Protein AF-A0A7V1W965-F1 (afdb_monomer_lite)

pLDDT: mean 78.6, std 27.66, range [21.97, 98.94]

Secondary structure (DSSP, 8-state):
-PPPPPPPP--------------------------PPP----------PPP-PPPP-------------------------PPPP-------S-SHHHHS--S------------PPPP----PPP----B-EEEEEEEEETTTTHHHHHHHHHHHHHHTT-EEEEEEE--SSSSSSEEEEEEEEESS---S--SSEEEEEESSHHHHHHHGGGEEEEEEEEEETTT--PPP-TT-EEEEE-HHHHHHHHHHHTGGGS-HHHHHHSPP-HHHHHHHHHHHHTT--SHHHHHHHHHHHGGG-HHHHHHHHHHHHHHHHHHHHHHTTS----B------S--EEEEHHHHHHHHHHHTT--EEEE---TTTHHHHHHHHHHGGGGT-EEEE-SSHHHHHHHHHHHHHTT--EEEEE-HHHHHHHHHHHHHHHHTT--EEEEEEE-B-STT-BTTS---TTHHHHHH-SSS----EEE--SSHHHHHHHHHHHHHHHHHHTSEEEEEEEHHHHH-EEEEPPP-GGG---PPPP---TTTTTS---TT---TTS-PPPPPTT-TT------SS-B-TTS-B------

Structure (mmCIF, N/CA/C/O backbone):
data_AF-A0A7V1W965-F1
#
_entry.id   AF-A0A7V1W965-F1
#
loop_
_atom_site.group_PDB
_atom_site.id
_atom_site.type_symbol
_atom_site.label_atom_id
_atom_site.label_alt_id
_atom_site.label_comp_id
_atom_site.label_asym_id
_atom_site.label_entity_id
_atom_site.label_seq_id
_atom_site.pdbx_PDB_ins_code
_atom_site.Cartn_x
_atom_site.Cartn_y
_atom_site.Cartn_z
_atom_site.occupancy
_atom_site.B_iso_or_equiv
_atom_site.auth_seq_id
_atom_site.auth_comp_id
_atom_site.auth_asym_id
_atom_site.auth_atom_id
_atom_site.pdbx_PDB_model_num
ATOM 1 N N . MET A 1 1 ? 13.520 -1.418 42.802 1.00 35.00 1 MET A N 1
ATOM 2 C CA . MET A 1 1 ? 14.990 -1.509 42.961 1.00 35.00 1 MET A CA 1
ATOM 3 C C . MET A 1 1 ? 15.610 -1.651 41.579 1.00 35.00 1 MET A C 1
ATOM 5 O O . MET A 1 1 ? 15.607 -2.743 41.030 1.00 35.00 1 MET A O 1
ATOM 9 N N . ALA A 1 2 ? 16.051 -0.542 40.987 1.00 25.56 2 ALA A N 1
ATOM 10 C CA . ALA A 1 2 ? 16.658 -0.506 39.657 1.00 25.56 2 ALA A CA 1
ATOM 11 C C . ALA A 1 2 ? 18.190 -0.469 39.790 1.00 25.56 2 ALA A C 1
ATOM 13 O O . ALA A 1 2 ? 18.716 0.293 40.601 1.00 25.56 2 ALA A O 1
ATOM 14 N N . ARG A 1 3 ? 18.900 -1.306 39.026 1.00 27.03 3 ARG A N 1
ATOM 15 C CA . ARG A 1 3 ? 20.367 -1.261 38.900 1.00 27.03 3 ARG A CA 1
ATOM 16 C C . ARG A 1 3 ? 20.750 -0.319 37.745 1.00 27.03 3 ARG A C 1
ATOM 18 O O . ARG A 1 3 ? 20.112 -0.414 36.700 1.00 27.03 3 ARG A O 1
ATOM 25 N N . PRO A 1 4 ? 21.779 0.537 37.880 1.00 32.19 4 PRO A N 1
ATOM 26 C CA . PRO A 1 4 ? 22.264 1.358 36.776 1.00 32.19 4 PRO A CA 1
ATOM 27 C C . PRO A 1 4 ? 23.245 0.585 35.881 1.00 32.19 4 PRO A C 1
ATOM 29 O O . PRO A 1 4 ? 24.032 -0.233 36.362 1.00 32.19 4 PRO A O 1
ATOM 32 N N . ALA A 1 5 ? 23.191 0.862 34.577 1.00 29.81 5 ALA A N 1
ATOM 33 C CA . ALA A 1 5 ? 24.101 0.333 33.565 1.00 29.81 5 ALA A CA 1
ATOM 34 C C . ALA A 1 5 ? 25.469 1.046 33.600 1.00 29.81 5 ALA A C 1
ATOM 36 O O . ALA A 1 5 ? 25.548 2.253 33.832 1.00 29.81 5 ALA A O 1
ATOM 37 N N . ALA A 1 6 ? 26.541 0.284 33.371 1.00 32.19 6 ALA A N 1
ATOM 38 C CA . ALA A 1 6 ? 27.929 0.747 33.334 1.00 32.19 6 ALA A CA 1
ATOM 39 C C . ALA A 1 6 ? 28.331 1.295 31.941 1.00 32.19 6 ALA A C 1
ATOM 41 O O . ALA A 1 6 ? 27.756 0.864 30.940 1.00 32.19 6 ALA A O 1
ATOM 42 N N . PRO A 1 7 ? 29.324 2.204 31.847 1.00 32.75 7 PRO A N 1
ATOM 43 C CA . PRO A 1 7 ? 29.757 2.800 30.581 1.00 32.75 7 PRO A CA 1
ATOM 44 C C . PRO A 1 7 ? 30.804 1.942 29.844 1.00 32.75 7 PRO A C 1
ATOM 46 O O . PRO A 1 7 ? 31.656 1.308 30.464 1.00 32.75 7 PRO A O 1
ATOM 49 N N . ILE A 1 8 ? 30.764 1.973 28.508 1.00 32.81 8 ILE A N 1
ATOM 50 C CA . ILE A 1 8 ? 31.740 1.336 27.603 1.00 32.81 8 ILE A CA 1
ATOM 51 C C . ILE A 1 8 ? 32.819 2.371 27.201 1.00 32.81 8 ILE A C 1
ATOM 53 O O . ILE A 1 8 ? 32.453 3.505 26.886 1.00 32.81 8 ILE A O 1
ATOM 57 N N . PRO A 1 9 ? 34.126 2.027 27.180 1.00 33.88 9 PRO A N 1
ATOM 58 C CA . PRO A 1 9 ? 35.202 2.961 26.840 1.00 33.88 9 PRO A CA 1
ATOM 59 C C . PRO A 1 9 ? 35.681 2.888 25.372 1.00 33.88 9 PRO A C 1
ATOM 61 O O . PRO A 1 9 ? 35.914 1.807 24.846 1.00 33.88 9 PRO A O 1
ATOM 64 N N . GLY A 1 10 ? 35.904 4.071 24.779 1.00 27.81 10 GLY A N 1
ATOM 65 C CA . GLY A 1 10 ? 37.094 4.483 24.005 1.00 27.81 10 GLY A CA 1
ATOM 66 C C . GLY A 1 10 ? 37.483 3.791 22.684 1.00 27.81 10 GLY A C 1
ATOM 67 O O . GLY A 1 10 ? 37.873 2.630 22.664 1.00 27.81 10 GLY A O 1
ATOM 68 N N . CYS A 1 11 ? 37.585 4.584 21.609 1.00 24.33 11 CYS A N 1
ATOM 69 C CA . CYS A 1 11 ? 38.514 4.352 20.491 1.00 24.33 11 CYS A CA 1
ATOM 70 C C . CYS A 1 11 ? 39.169 5.697 20.068 1.00 24.33 11 CYS A C 1
ATOM 72 O O . CYS A 1 11 ? 38.542 6.735 20.284 1.00 24.33 11 CYS A O 1
ATOM 74 N N . PRO A 1 12 ? 40.419 5.704 19.552 1.00 35.38 12 PRO A N 1
ATOM 75 C CA . PRO A 1 12 ? 41.358 6.831 19.651 1.00 35.38 12 PRO A CA 1
ATOM 76 C C . PRO A 1 12 ? 41.393 7.800 18.449 1.00 35.38 12 PRO A C 1
ATOM 78 O O . PRO A 1 12 ? 40.948 7.479 17.349 1.00 35.38 12 PRO A O 1
ATOM 81 N N . ASP A 1 13 ? 41.991 8.972 18.707 1.00 28.14 13 ASP A N 1
ATOM 82 C CA . ASP A 1 13 ? 42.355 10.089 17.808 1.00 28.14 13 ASP A CA 1
ATOM 83 C C . ASP A 1 13 ? 43.181 9.642 16.572 1.00 28.14 13 ASP A C 1
ATOM 85 O O . ASP A 1 13 ? 43.975 8.710 16.672 1.00 28.14 13 ASP A O 1
ATOM 89 N N . SER A 1 14 ? 43.127 10.225 15.362 1.00 27.55 14 SER A N 1
ATOM 90 C CA . SER A 1 14 ? 43.353 11.619 14.888 1.00 27.55 14 SER A CA 1
ATOM 91 C C . SER A 1 14 ? 43.437 11.592 13.321 1.00 27.55 14 SER A C 1
ATOM 93 O O . SER A 1 14 ? 43.342 10.488 12.781 1.00 27.55 14 SER A O 1
ATOM 95 N N . PRO A 1 15 ? 43.716 12.674 12.536 1.00 38.25 15 PRO A N 1
ATOM 96 C CA . PRO A 1 15 ? 43.758 14.116 12.804 1.00 38.25 15 PRO A CA 1
ATOM 97 C C . PRO A 1 15 ? 42.923 14.989 11.821 1.00 38.25 15 PRO A C 1
ATOM 99 O O . PRO A 1 15 ? 42.355 14.554 10.823 1.00 38.25 15 PRO A O 1
ATOM 102 N N . SER A 1 16 ? 42.892 16.274 12.163 1.00 26.61 16 SER A N 1
ATOM 103 C CA . SER A 1 16 ? 42.185 17.434 11.613 1.00 26.61 16 SER A CA 1
ATOM 104 C C . SER A 1 16 ? 42.819 18.081 10.371 1.00 26.61 16 SER A C 1
ATOM 106 O O . SER A 1 16 ? 44.037 18.061 10.261 1.00 26.61 16 SER A O 1
ATOM 108 N N . VAL A 1 17 ? 42.020 18.808 9.558 1.00 25.75 17 VAL A N 1
ATOM 109 C CA . VAL A 1 17 ? 42.404 20.099 8.923 1.00 25.75 17 VAL A CA 1
ATOM 110 C C . VAL A 1 17 ? 41.178 21.021 8.685 1.00 25.75 17 VAL A C 1
ATOM 112 O O . VAL A 1 17 ? 40.309 20.742 7.872 1.00 25.75 17 VAL A O 1
ATOM 115 N N . HIS A 1 18 ? 41.189 22.142 9.419 1.00 25.22 18 HIS A N 1
ATOM 116 C CA . HIS A 1 18 ? 40.717 23.524 9.173 1.00 25.22 18 HIS A CA 1
ATOM 117 C C . HIS A 1 18 ? 39.390 23.895 8.468 1.00 25.22 18 HIS A C 1
ATOM 119 O O . HIS A 1 18 ? 39.280 23.845 7.251 1.00 25.22 18 HIS A O 1
ATOM 125 N N . ALA A 1 19 ? 38.558 24.652 9.204 1.00 25.44 19 ALA A N 1
ATOM 126 C CA . ALA A 1 19 ? 38.120 25.989 8.774 1.00 25.44 19 ALA A CA 1
ATOM 127 C C . ALA A 1 19 ? 37.922 26.923 9.988 1.00 25.44 19 ALA A C 1
ATOM 129 O O . ALA A 1 19 ? 37.509 26.503 11.065 1.00 25.44 19 ALA A O 1
ATOM 130 N N . ARG A 1 20 ? 38.332 28.183 9.819 1.00 24.42 20 ARG A N 1
ATOM 131 C CA . ARG A 1 20 ? 38.600 29.190 10.857 1.00 24.42 20 ARG A CA 1
ATOM 132 C C . ARG A 1 20 ? 37.338 29.787 11.486 1.00 24.42 20 ARG A C 1
ATOM 134 O O . ARG A 1 20 ? 36.406 30.158 10.785 1.00 24.42 20 ARG A O 1
ATOM 141 N N . ALA A 1 21 ? 37.421 30.027 12.793 1.00 28.12 21 ALA A N 1
ATOM 142 C CA . ALA A 1 21 ? 36.626 31.007 13.524 1.00 28.12 21 ALA A CA 1
ATOM 143 C C . ALA A 1 21 ? 37.407 32.323 13.697 1.00 28.12 21 ALA A C 1
ATOM 145 O O . ALA A 1 21 ? 38.625 32.308 13.873 1.00 28.12 21 ALA A O 1
ATOM 146 N N . ALA A 1 22 ? 36.688 33.442 13.752 1.00 26.50 22 ALA A N 1
ATOM 147 C CA . ALA A 1 22 ? 37.061 34.662 14.470 1.00 26.50 22 ALA A CA 1
ATOM 148 C C . ALA A 1 22 ? 35.761 35.447 14.737 1.00 26.50 22 ALA A C 1
ATOM 150 O O . ALA A 1 22 ? 34.984 35.636 13.814 1.00 26.50 22 ALA A O 1
ATOM 151 N N . GLY A 1 23 ? 35.414 35.914 15.935 1.00 25.80 23 GLY A N 1
ATOM 152 C CA . GLY A 1 23 ? 36.048 35.819 17.241 1.00 25.80 23 GLY A CA 1
ATOM 153 C C . GLY A 1 23 ? 35.389 36.808 18.219 1.00 25.80 23 GLY A C 1
ATOM 154 O O . GLY A 1 23 ? 35.191 37.957 17.855 1.00 25.80 23 GLY A O 1
ATOM 155 N N . ARG A 1 24 ? 35.128 36.319 19.447 1.00 27.89 24 ARG A N 1
ATOM 156 C CA . ARG A 1 24 ? 35.308 36.959 20.783 1.00 27.89 24 ARG A CA 1
ATOM 157 C C . ARG A 1 24 ? 34.489 38.239 21.107 1.00 27.89 24 ARG A C 1
ATOM 159 O O . ARG A 1 24 ? 34.690 39.251 20.461 1.00 27.89 24 ARG A O 1
ATOM 166 N N . SER A 1 25 ? 33.484 38.230 22.008 1.00 27.05 25 SER A N 1
ATOM 167 C CA . SER A 1 25 ? 33.473 38.109 23.505 1.00 27.05 25 SER A CA 1
ATOM 168 C C . SER A 1 25 ? 33.773 39.442 24.251 1.00 27.05 25 SER A C 1
ATOM 170 O O . SER A 1 25 ? 34.294 40.343 23.602 1.00 27.05 25 SER A O 1
ATOM 172 N N . PRO A 1 26 ? 33.616 39.598 25.598 1.00 50.81 26 PRO A N 1
ATOM 173 C CA . PRO A 1 26 ? 32.691 39.009 26.607 1.00 50.81 26 PRO A CA 1
ATOM 174 C C . PRO A 1 26 ? 32.153 40.025 27.684 1.00 50.81 26 PRO A C 1
ATOM 176 O O . PRO A 1 26 ? 32.505 41.197 27.638 1.00 50.81 26 PRO A O 1
ATOM 179 N N . TRP A 1 27 ? 31.441 39.503 28.716 1.00 24.50 27 TRP A N 1
ATOM 180 C CA . TRP A 1 27 ? 31.142 40.004 30.104 1.00 24.50 27 TRP A CA 1
ATOM 181 C C . TRP A 1 27 ? 29.675 40.398 30.374 1.00 24.50 27 TRP A C 1
ATOM 183 O O . TRP A 1 27 ? 29.045 40.969 29.503 1.00 24.50 27 TRP A O 1
ATOM 193 N N . ARG A 1 28 ? 29.050 40.237 31.556 1.00 28.09 28 ARG A N 1
ATOM 194 C CA . ARG A 1 28 ? 29.139 39.385 32.773 1.00 28.09 28 ARG A CA 1
ATOM 195 C C . ARG A 1 28 ? 27.723 39.433 33.420 1.00 28.09 28 ARG A C 1
ATOM 197 O O . ARG A 1 28 ? 27.034 40.427 33.234 1.00 28.09 28 ARG A O 1
ATOM 204 N N . GLY A 1 29 ? 27.283 38.398 34.153 1.00 25.59 29 GLY A N 1
ATOM 205 C CA . GLY A 1 29 ? 26.011 38.396 34.932 1.00 25.59 29 GLY A CA 1
ATOM 206 C C . GLY A 1 29 ? 26.066 39.244 36.226 1.00 25.59 29 GLY A C 1
ATOM 207 O O . GLY A 1 29 ? 27.061 39.956 36.381 1.00 25.59 29 GLY A O 1
ATOM 208 N N . PRO A 1 30 ? 25.128 39.136 37.209 1.00 43.03 30 PRO A N 1
ATOM 209 C CA . PRO A 1 30 ? 23.919 38.288 37.301 1.00 43.03 30 PRO A CA 1
ATOM 210 C C . PRO A 1 30 ? 22.623 39.004 37.813 1.00 43.03 30 PRO A C 1
ATOM 212 O O . PRO A 1 30 ? 22.679 40.108 38.343 1.00 43.03 30 PRO A O 1
ATOM 215 N N . GLY A 1 31 ? 21.475 38.304 37.778 1.00 26.00 31 GLY A N 1
ATOM 216 C CA . GLY A 1 31 ? 20.388 38.446 38.773 1.00 26.00 31 GLY A CA 1
ATOM 217 C C . GLY A 1 31 ? 19.067 39.108 38.336 1.00 26.00 31 GLY A C 1
ATOM 218 O O . GLY A 1 31 ? 19.060 40.234 37.856 1.00 26.00 31 GLY A O 1
ATOM 219 N N . GLY A 1 32 ? 17.942 38.429 38.622 1.00 25.16 32 GLY A N 1
ATOM 220 C CA . GLY A 1 32 ? 16.625 39.056 38.837 1.00 25.16 32 GLY A CA 1
ATOM 221 C C . GLY A 1 32 ? 15.492 38.655 37.879 1.00 25.16 32 GLY A C 1
ATOM 222 O O . GLY A 1 32 ? 15.351 39.227 36.807 1.00 25.16 32 GLY A O 1
ATOM 223 N N . HIS A 1 33 ? 14.618 37.739 38.313 1.00 29.19 33 HIS A N 1
ATOM 224 C CA . HIS A 1 33 ? 13.193 37.716 37.917 1.00 29.19 33 HIS A CA 1
ATOM 225 C C . HIS A 1 33 ? 12.494 38.993 38.453 1.00 29.19 33 HIS A C 1
ATOM 227 O O . HIS A 1 33 ? 12.976 39.499 39.470 1.00 29.19 33 HIS A O 1
ATOM 233 N N . PRO A 1 34 ? 11.371 39.509 37.881 1.00 38.88 34 PRO A N 1
ATOM 234 C CA . PRO A 1 34 ? 10.158 38.722 37.589 1.00 38.88 34 PRO A CA 1
ATOM 235 C C . PRO A 1 34 ? 9.279 39.172 36.385 1.00 38.88 34 PRO A C 1
ATOM 237 O O . PRO A 1 34 ? 9.538 40.162 35.712 1.00 38.88 34 PRO A O 1
ATOM 240 N N . ALA A 1 35 ? 8.168 38.437 36.220 1.00 27.33 35 ALA A N 1
ATOM 241 C CA . ALA A 1 35 ? 6.875 38.835 35.638 1.00 27.33 35 ALA A CA 1
ATOM 242 C C . ALA A 1 35 ? 6.683 38.796 34.104 1.00 27.33 35 ALA A C 1
ATOM 244 O O . ALA A 1 35 ? 6.806 39.793 33.396 1.00 27.33 35 ALA A O 1
ATOM 245 N N . CYS A 1 36 ? 6.199 37.643 33.623 1.00 24.50 36 CYS A N 1
ATOM 246 C CA . CYS A 1 36 ? 5.392 37.544 32.405 1.00 24.50 36 CYS A CA 1
ATOM 247 C C . CYS A 1 36 ? 3.980 38.094 32.673 1.00 24.50 36 CYS A C 1
ATOM 249 O O . CYS A 1 36 ? 3.281 37.608 33.561 1.00 24.50 36 CYS A O 1
ATOM 251 N N . ARG A 1 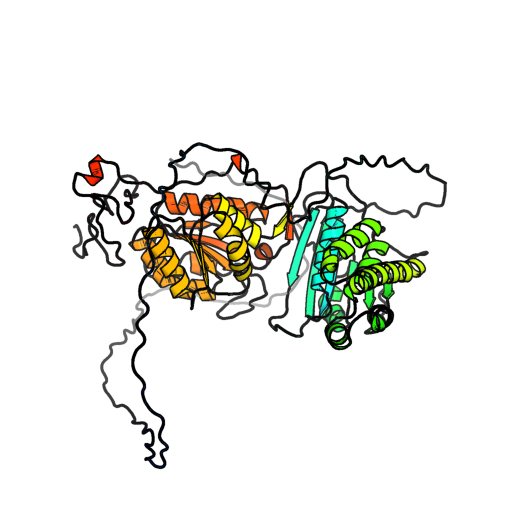37 ? 3.549 39.092 31.892 1.00 25.45 37 ARG A N 1
ATOM 252 C CA . ARG A 1 37 ? 2.143 39.505 31.795 1.00 25.45 37 ARG A CA 1
ATOM 253 C C . ARG A 1 37 ? 1.447 38.669 30.725 1.00 25.45 37 ARG A C 1
ATOM 255 O O . ARG A 1 37 ? 1.837 38.705 29.563 1.00 25.45 37 ARG A O 1
ATOM 262 N N . ALA A 1 38 ? 0.407 37.957 31.143 1.00 25.84 38 ALA A N 1
ATOM 263 C CA . ALA A 1 38 ? -0.576 37.327 30.278 1.00 25.84 38 ALA A CA 1
ATOM 264 C C . ALA A 1 38 ? -1.441 38.394 29.581 1.00 25.84 38 ALA A C 1
ATOM 266 O O . ALA A 1 38 ? -1.868 39.362 30.213 1.00 25.84 38 ALA A O 1
ATOM 267 N N . LEU A 1 39 ? -1.721 38.199 28.293 1.00 24.08 39 LEU A N 1
ATOM 268 C CA . LEU A 1 39 ? -2.750 38.924 27.548 1.00 24.08 39 LEU A CA 1
ATOM 269 C C . LEU A 1 39 ? -3.909 37.957 27.310 1.00 24.08 39 LEU A C 1
ATOM 271 O O . LEU A 1 39 ? -3.859 37.105 26.430 1.00 24.08 39 LEU A O 1
ATOM 275 N N . CYS A 1 40 ? -4.926 38.086 28.157 1.00 22.56 40 CYS A N 1
ATOM 276 C CA . CYS A 1 40 ? -6.224 37.451 28.004 1.00 22.56 40 CYS A CA 1
ATOM 277 C C . CYS A 1 40 ? -7.087 38.359 27.114 1.00 22.56 40 CYS A C 1
ATOM 279 O O . CYS A 1 40 ? -7.229 39.548 27.404 1.00 22.56 40 CYS A O 1
ATOM 281 N N . TRP A 1 41 ? -7.626 37.818 26.024 1.00 22.41 41 TRP A N 1
ATOM 282 C CA . TRP A 1 41 ? -8.633 38.480 25.195 1.00 22.41 41 TRP A CA 1
ATOM 283 C C . TRP A 1 41 ? -10.011 38.241 25.816 1.00 22.41 41 TRP A C 1
ATOM 285 O O . TRP A 1 41 ? -10.476 37.105 25.871 1.00 22.41 41 TRP A O 1
ATOM 295 N N . THR A 1 42 ? -10.675 39.304 26.267 1.00 23.97 42 THR A N 1
ATOM 296 C CA . THR A 1 42 ? -12.107 39.287 26.583 1.00 23.97 42 THR A CA 1
ATOM 297 C C . THR A 1 42 ? -12.891 39.923 25.440 1.00 23.97 42 THR A C 1
ATOM 299 O O . THR A 1 42 ? -12.589 41.016 24.964 1.00 23.97 42 THR A O 1
ATOM 302 N N . SER A 1 43 ? -13.909 39.202 24.980 1.00 24.11 43 SER A N 1
ATOM 303 C CA . SER A 1 43 ? -14.844 39.607 23.939 1.00 24.11 43 SER A CA 1
ATOM 304 C C . SER A 1 43 ? -15.961 40.484 24.510 1.00 24.11 43 SER A C 1
ATOM 306 O O . SER A 1 43 ? -16.786 40.011 25.290 1.00 24.11 43 SER A O 1
ATOM 308 N N . SER A 1 44 ? -16.052 41.731 24.057 1.00 26.12 44 SER A N 1
ATOM 309 C CA . SER A 1 44 ? -17.297 42.506 24.075 1.00 26.12 44 SER A CA 1
ATOM 310 C C . SER A 1 44 ? -17.224 43.588 23.001 1.00 26.12 44 SER A C 1
ATOM 312 O O . SER A 1 44 ? -16.390 44.487 23.091 1.00 26.12 44 SER A O 1
ATOM 314 N N . GLY A 1 45 ? -18.076 43.505 21.979 1.00 25.06 45 GLY A N 1
ATOM 315 C CA . GLY A 1 45 ? -18.114 44.510 20.918 1.00 25.06 45 GLY A CA 1
ATOM 316 C C . GLY A 1 45 ? -18.978 44.110 19.729 1.00 25.06 45 GLY A C 1
ATOM 317 O O . GLY A 1 45 ? -18.471 43.700 18.693 1.00 25.06 45 GLY A O 1
ATOM 318 N N . THR A 1 46 ? -20.292 44.241 19.885 1.00 28.14 46 THR A N 1
ATOM 319 C CA . THR A 1 46 ? -21.277 44.357 18.798 1.00 28.14 46 THR A CA 1
ATOM 320 C C . THR A 1 46 ? -20.928 45.505 17.851 1.00 28.14 46 THR A C 1
ATOM 322 O O . THR A 1 46 ? -20.715 46.597 18.362 1.00 28.14 46 THR A O 1
ATOM 325 N N . LEU A 1 47 ? -20.961 45.294 16.526 1.00 26.62 47 LEU A N 1
ATOM 326 C CA . LEU A 1 47 ? -21.200 46.282 15.444 1.00 26.62 47 LEU A CA 1
ATOM 327 C C . LEU A 1 47 ? -21.441 45.514 14.100 1.00 26.62 47 LEU A C 1
ATOM 329 O O . LEU A 1 47 ? -21.212 44.307 14.057 1.00 26.62 47 LEU A O 1
ATOM 333 N N . PRO A 1 48 ? -22.009 46.134 13.040 1.00 31.62 48 PRO A N 1
ATOM 334 C CA . PRO A 1 48 ? -23.166 45.600 12.316 1.00 31.62 48 PRO A CA 1
ATOM 335 C C . PRO A 1 48 ? -22.855 44.960 10.950 1.00 31.62 48 PRO A C 1
ATOM 337 O O . PRO A 1 48 ? -21.851 45.251 10.304 1.00 31.62 48 PRO A O 1
ATOM 340 N N . ALA A 1 49 ? -23.791 44.126 10.488 1.00 28.42 49 ALA A N 1
ATOM 341 C CA . ALA A 1 49 ? -23.761 43.440 9.198 1.00 28.42 49 ALA A CA 1
ATOM 342 C C . ALA A 1 49 ? -23.975 44.390 7.996 1.00 28.42 49 ALA A C 1
ATOM 344 O O . ALA A 1 49 ? -24.901 45.207 8.028 1.00 28.42 49 ALA A O 1
ATOM 345 N N . PRO A 1 50 ? -23.217 44.241 6.892 1.00 30.12 50 PRO A N 1
ATOM 346 C CA . PRO A 1 50 ? -23.559 44.848 5.614 1.00 30.12 50 PRO A CA 1
ATOM 347 C C . PRO A 1 50 ? -24.450 43.909 4.787 1.00 30.12 50 PRO A C 1
ATOM 349 O O . PRO A 1 50 ? -24.115 42.757 4.517 1.00 30.12 50 PRO A O 1
ATOM 352 N N . GLY A 1 51 ? -25.612 44.424 4.384 1.00 26.48 51 GLY A N 1
ATOM 353 C CA . GLY A 1 51 ? -26.569 43.728 3.533 1.00 26.48 51 GLY A CA 1
ATOM 354 C C . GLY A 1 51 ? -26.094 43.604 2.086 1.00 26.48 51 GLY A C 1
ATOM 355 O O . GLY A 1 51 ? -25.688 44.584 1.465 1.00 26.48 51 GLY A O 1
ATOM 356 N N . ILE A 1 52 ? -26.237 42.403 1.526 1.00 26.08 52 ILE A N 1
ATOM 357 C CA . ILE A 1 52 ? -26.118 42.144 0.091 1.00 26.08 52 ILE A CA 1
ATOM 358 C C . ILE A 1 52 ? -27.480 41.650 -0.409 1.00 26.08 52 ILE A C 1
ATOM 360 O O . ILE A 1 52 ? -28.012 40.640 0.045 1.00 26.08 52 ILE A O 1
ATOM 364 N N . ARG A 1 53 ? -28.066 42.430 -1.325 1.00 24.17 53 ARG A N 1
ATOM 365 C CA . ARG A 1 53 ? -29.332 42.163 -2.017 1.00 24.17 53 ARG A CA 1
ATOM 366 C C . ARG A 1 53 ? -29.097 41.211 -3.192 1.00 24.17 53 ARG A C 1
ATOM 368 O O . ARG A 1 53 ? -28.241 41.486 -4.026 1.00 24.17 53 ARG A O 1
ATOM 375 N N . PHE A 1 54 ? -29.937 40.188 -3.331 1.00 26.05 54 PHE A N 1
ATOM 376 C CA . PHE A 1 54 ? -30.105 39.451 -4.588 1.00 26.05 54 PHE A CA 1
ATOM 377 C C . PHE A 1 54 ? -31.289 40.032 -5.382 1.00 26.05 54 PHE A C 1
ATOM 379 O O . PHE A 1 54 ? -32.328 40.323 -4.782 1.00 26.05 54 PHE A O 1
ATOM 386 N N . PRO A 1 55 ? -31.182 40.224 -6.710 1.00 29.20 55 PRO A N 1
ATOM 387 C CA . PRO A 1 55 ? -32.288 40.741 -7.500 1.00 29.20 55 PRO A CA 1
ATOM 388 C C . PRO A 1 55 ? -33.297 39.637 -7.839 1.00 29.20 55 PRO A C 1
ATOM 390 O O . PRO A 1 55 ? -32.961 38.614 -8.433 1.00 29.20 55 PRO A O 1
ATOM 393 N N . ALA A 1 56 ? -34.562 39.901 -7.521 1.00 25.09 56 ALA A N 1
ATOM 394 C CA . ALA A 1 56 ? -35.706 39.206 -8.089 1.00 25.09 56 ALA A CA 1
ATOM 395 C C . ALA A 1 56 ? -35.925 39.666 -9.542 1.00 25.09 56 ALA A C 1
ATOM 397 O O . ALA A 1 56 ? -35.952 40.867 -9.820 1.00 25.09 56 ALA A O 1
ATOM 398 N N . ARG A 1 57 ? -36.145 38.724 -10.467 1.00 26.88 57 ARG A N 1
ATOM 399 C CA . ARG A 1 57 ? -36.798 38.999 -11.755 1.00 26.88 57 ARG A CA 1
ATOM 400 C C . ARG A 1 57 ? -38.085 38.196 -11.877 1.00 26.88 57 ARG A C 1
ATOM 402 O O . ARG A 1 57 ? -38.165 37.037 -11.484 1.00 26.88 57 ARG A O 1
ATOM 409 N N . ALA A 1 58 ? -39.083 38.903 -12.389 1.00 27.36 58 ALA A N 1
ATOM 410 C CA . ALA A 1 58 ? -40.468 38.513 -12.531 1.00 27.36 58 ALA A CA 1
ATOM 411 C C . ALA A 1 58 ? -40.728 37.585 -13.732 1.00 27.36 58 ALA A C 1
ATOM 413 O O . ALA A 1 58 ? -39.913 37.442 -14.640 1.00 27.36 58 ALA A O 1
ATOM 414 N N . ARG A 1 59 ? -41.921 36.987 -13.665 1.00 27.16 59 ARG A N 1
ATOM 415 C CA . ARG A 1 59 ? -42.627 36.110 -14.609 1.00 27.16 59 ARG A CA 1
ATOM 416 C C . ARG A 1 59 ? -42.690 36.648 -16.046 1.00 27.16 59 ARG A C 1
ATOM 418 O O . ARG A 1 59 ? -42.903 37.838 -16.215 1.00 27.16 59 ARG A O 1
ATOM 425 N N . GLU A 1 60 ? -42.704 35.736 -17.026 1.00 27.86 60 GLU A N 1
ATOM 426 C CA . GLU A 1 60 ? -43.824 35.523 -17.972 1.00 27.86 60 GLU A CA 1
ATOM 427 C C . GLU A 1 60 ? -43.573 34.340 -18.936 1.00 27.86 60 GLU A C 1
ATOM 429 O O . GLU A 1 60 ? -42.435 34.056 -19.290 1.00 27.86 60 GLU A O 1
ATOM 434 N N . GLY A 1 61 ? -44.655 33.674 -19.378 1.00 25.53 61 GLY A N 1
ATOM 435 C CA . GLY A 1 61 ? -44.673 32.816 -20.579 1.00 25.53 61 GLY A CA 1
ATOM 436 C C . GLY A 1 61 ? -44.800 31.299 -20.360 1.00 25.53 61 GLY A C 1
ATOM 437 O O . GLY A 1 61 ? -43.807 30.584 -20.400 1.00 25.53 61 GLY A O 1
ATOM 438 N N . GLY A 1 62 ? -46.018 30.778 -20.162 1.00 24.91 62 GLY A N 1
ATOM 439 C CA . GLY A 1 62 ? -46.264 29.348 -19.931 1.00 24.91 62 GLY A CA 1
ATOM 440 C C . GLY A 1 62 ? -46.357 28.463 -21.178 1.00 24.91 62 GLY A C 1
ATOM 441 O O . GLY A 1 62 ? -46.476 28.948 -22.298 1.00 24.91 62 GLY A O 1
ATOM 442 N N . ARG A 1 63 ? -46.429 27.142 -20.955 1.00 26.53 63 ARG A N 1
ATOM 443 C CA . ARG A 1 63 ? -47.257 26.208 -21.739 1.00 26.53 63 ARG A CA 1
ATOM 444 C C . ARG A 1 63 ? -47.463 24.877 -20.999 1.00 26.53 63 ARG A C 1
ATOM 446 O O . ARG A 1 63 ? -46.565 24.329 -20.378 1.00 26.53 63 ARG A O 1
ATOM 453 N N . LYS A 1 64 ? -48.720 24.444 -21.076 1.00 27.09 64 LYS A N 1
ATOM 454 C CA . LYS A 1 64 ? -49.426 23.293 -20.492 1.00 27.09 64 LYS A CA 1
ATOM 455 C C . LYS A 1 64 ? -48.716 21.934 -20.649 1.00 27.09 64 LYS A C 1
ATOM 457 O O . LYS A 1 64 ? -48.224 21.628 -21.727 1.00 27.09 64 LYS A O 1
ATOM 462 N N . GLY A 1 65 ? -48.845 21.071 -19.638 1.00 27.03 65 GLY A N 1
ATOM 463 C CA . GLY A 1 65 ? -48.595 19.626 -19.730 1.00 27.03 65 GLY A CA 1
ATOM 464 C C . GLY A 1 65 ? -49.108 18.900 -18.483 1.00 27.03 65 GLY A C 1
ATOM 465 O O . GLY A 1 65 ? -48.730 19.246 -17.375 1.00 27.03 65 GLY A O 1
ATOM 466 N N . ALA A 1 66 ? -50.044 17.972 -18.664 1.00 27.92 66 ALA A N 1
ATOM 467 C CA . ALA A 1 66 ? -50.950 17.446 -17.648 1.00 27.92 66 ALA A CA 1
ATOM 468 C C . ALA A 1 66 ? -50.317 16.509 -16.599 1.00 27.92 66 ALA A C 1
ATOM 470 O O . ALA A 1 66 ? -49.496 15.652 -16.913 1.00 27.92 66 ALA A O 1
ATOM 471 N N . ILE A 1 67 ? -50.826 16.613 -15.369 1.00 24.81 67 ILE A N 1
ATOM 472 C CA . ILE A 1 67 ? -50.689 15.628 -14.291 1.00 24.81 67 ILE A CA 1
ATOM 473 C C . ILE A 1 67 ? -51.554 14.407 -14.639 1.00 24.81 67 ILE A C 1
ATOM 475 O O . ILE A 1 67 ? -52.750 14.549 -14.900 1.00 24.81 67 ILE A O 1
ATOM 479 N N . ARG A 1 68 ? -50.976 13.201 -14.594 1.00 25.67 68 ARG A N 1
ATOM 480 C CA . ARG A 1 68 ? -51.726 11.938 -14.531 1.00 25.67 68 ARG A CA 1
ATOM 481 C C . ARG A 1 68 ? -51.287 11.133 -13.312 1.00 25.67 68 ARG A C 1
ATOM 483 O O . ARG A 1 68 ? -50.109 10.855 -13.122 1.00 25.67 68 ARG A O 1
ATOM 490 N N . GLN A 1 69 ? -52.283 10.806 -12.499 1.00 26.98 69 GLN A N 1
ATOM 491 C CA . GLN A 1 69 ? -52.214 10.005 -11.286 1.00 26.98 69 GLN A CA 1
ATOM 492 C C . GLN A 1 69 ? -51.822 8.546 -11.565 1.00 26.98 69 GLN A C 1
ATOM 494 O O . GLN A 1 69 ? -52.229 7.969 -12.570 1.00 26.98 69 GLN A O 1
ATOM 499 N N . GLY A 1 70 ? -51.108 7.964 -10.597 1.00 24.52 70 GLY A N 1
ATOM 500 C CA . GLY A 1 70 ? -51.387 6.649 -10.015 1.00 24.52 70 GLY A CA 1
ATOM 501 C C . GLY A 1 70 ? -51.364 5.422 -10.928 1.00 24.52 70 GLY A C 1
ATOM 502 O O . GLY A 1 70 ? -52.345 5.108 -11.596 1.00 24.52 70 GLY A O 1
ATOM 503 N N . ARG A 1 71 ? -50.315 4.605 -10.787 1.00 25.73 71 ARG A N 1
ATOM 504 C CA . ARG A 1 71 ? -50.455 3.148 -10.892 1.00 25.73 71 ARG A CA 1
ATOM 505 C C . ARG A 1 71 ? -49.860 2.471 -9.665 1.00 25.73 71 ARG A C 1
ATOM 507 O O . ARG A 1 71 ? -48.658 2.512 -9.431 1.00 25.73 71 ARG A O 1
ATOM 514 N N . GLN A 1 72 ? -50.767 1.867 -8.905 1.00 24.59 72 GLN A N 1
ATOM 515 C CA . GLN A 1 72 ? -50.517 0.829 -7.919 1.00 24.59 72 GLN A CA 1
ATOM 516 C C . GLN A 1 72 ? -49.787 -0.346 -8.583 1.00 24.59 72 GLN A C 1
ATOM 518 O O . GLN A 1 72 ? -50.182 -0.791 -9.662 1.00 24.59 72 GLN A O 1
ATOM 523 N N . LEU A 1 73 ? -48.762 -0.871 -7.916 1.00 26.05 73 LEU A N 1
ATOM 524 C CA . LEU A 1 73 ? -48.223 -2.200 -8.188 1.00 26.05 73 LEU A CA 1
ATOM 525 C C . LEU A 1 73 ? -48.654 -3.119 -7.042 1.00 26.05 73 LEU A C 1
ATOM 527 O O . LEU A 1 73 ? -48.337 -2.877 -5.879 1.00 26.05 73 LEU A O 1
ATOM 531 N N . HIS A 1 74 ? -49.439 -4.136 -7.391 1.00 27.02 74 HIS A N 1
ATOM 532 C CA . HIS A 1 74 ? -49.855 -5.215 -6.501 1.00 27.02 74 HIS A CA 1
ATOM 533 C C . HIS A 1 74 ? -48.680 -6.155 -6.165 1.00 27.02 74 HIS A C 1
ATOM 535 O O . HIS A 1 74 ? -47.775 -6.317 -6.986 1.00 27.02 74 HIS A O 1
ATOM 541 N N . PRO A 1 75 ? -48.705 -6.819 -4.992 1.00 27.47 75 PRO A N 1
ATOM 542 C CA . PRO A 1 75 ? -47.671 -7.753 -4.565 1.00 27.47 75 PRO A CA 1
ATOM 543 C C . PRO A 1 75 ? -47.927 -9.163 -5.120 1.00 27.47 75 PRO A C 1
ATOM 545 O O . PRO A 1 75 ? -49.066 -9.627 -5.159 1.00 27.47 75 PRO A O 1
ATOM 548 N N . HIS A 1 76 ? -46.864 -9.884 -5.476 1.00 25.77 76 HIS A N 1
ATOM 549 C CA . HIS A 1 76 ? -46.911 -11.321 -5.776 1.00 25.77 76 HIS A CA 1
ATOM 550 C C . HIS A 1 76 ? -45.851 -12.082 -4.951 1.00 25.77 76 HIS A C 1
ATOM 552 O O . HIS A 1 76 ? -44.971 -11.458 -4.361 1.00 25.77 76 HIS A O 1
ATOM 558 N N . PRO A 1 77 ? -46.015 -13.399 -4.739 1.00 27.27 77 PRO A N 1
ATOM 559 C CA . PRO A 1 77 ? -46.284 -13.953 -3.422 1.00 27.27 77 PRO A CA 1
ATOM 560 C C . PRO A 1 77 ? -45.074 -14.645 -2.782 1.00 27.27 77 PRO A C 1
ATOM 562 O O . PRO A 1 77 ? -44.178 -15.157 -3.446 1.00 27.27 77 PRO A O 1
ATOM 565 N N . ARG A 1 78 ? -45.114 -14.717 -1.447 1.00 25.91 78 ARG A N 1
ATOM 566 C CA . ARG A 1 78 ? -44.197 -15.487 -0.600 1.00 25.91 78 ARG A CA 1
ATOM 567 C C . ARG A 1 78 ? -44.236 -16.976 -0.959 1.00 25.91 78 ARG A C 1
ATOM 569 O O . ARG A 1 78 ? -45.225 -17.647 -0.672 1.00 25.91 78 ARG A O 1
ATOM 576 N N . THR A 1 79 ? -43.124 -17.519 -1.438 1.00 26.05 79 THR A N 1
ATOM 577 C CA . THR A 1 79 ? -42.827 -18.952 -1.337 1.00 26.05 79 THR A CA 1
ATOM 578 C C . THR A 1 79 ? -41.992 -19.205 -0.086 1.00 26.05 79 THR A C 1
ATOM 580 O O . THR A 1 79 ? -40.856 -18.751 0.035 1.00 26.05 79 THR A O 1
ATOM 583 N N . ARG A 1 80 ? -42.591 -19.919 0.873 1.00 29.75 80 ARG A N 1
ATOM 584 C CA . ARG A 1 80 ? -41.929 -20.469 2.060 1.00 29.75 80 ARG A CA 1
ATOM 585 C C . ARG A 1 80 ? -40.911 -21.526 1.624 1.00 29.75 80 ARG A C 1
ATOM 587 O O . ARG A 1 80 ? -41.305 -22.608 1.207 1.00 29.75 80 ARG A O 1
ATOM 594 N N . GLY A 1 81 ? -39.628 -21.236 1.801 1.00 23.70 81 GLY A N 1
ATOM 595 C CA . GLY A 1 81 ? -38.557 -22.229 1.839 1.00 23.70 81 GLY A CA 1
ATOM 596 C C . GLY A 1 81 ? -37.705 -21.965 3.074 1.00 23.70 81 GLY A C 1
ATOM 597 O O . GLY A 1 81 ? -37.064 -20.924 3.163 1.00 23.70 81 GLY A O 1
ATOM 598 N N . ARG A 1 82 ? -37.748 -22.865 4.063 1.00 23.33 82 ARG A N 1
ATOM 599 C CA . ARG A 1 82 ? -36.789 -22.865 5.179 1.00 23.33 82 ARG A CA 1
ATOM 600 C C . ARG A 1 82 ? -35.388 -23.101 4.595 1.00 23.33 82 ARG A C 1
ATOM 602 O O . ARG A 1 82 ? -35.233 -24.116 3.918 1.00 23.33 82 ARG A O 1
ATOM 609 N N . PRO A 1 83 ? -34.374 -22.266 4.869 1.00 23.91 83 PRO A N 1
ATOM 610 C CA . PRO A 1 83 ? -33.003 -22.683 4.627 1.00 23.91 83 PRO A CA 1
ATOM 611 C C . PRO A 1 83 ? -32.620 -23.745 5.675 1.00 23.91 83 PRO A C 1
ATOM 613 O O . PRO A 1 83 ? -33.067 -23.659 6.828 1.00 23.91 83 PRO A O 1
ATOM 616 N N . PRO A 1 84 ? -31.842 -24.776 5.308 1.00 24.38 84 PRO A N 1
ATOM 617 C CA . PRO A 1 84 ? -31.376 -25.759 6.270 1.00 24.38 84 PRO A CA 1
ATOM 618 C C . PRO A 1 84 ? -30.380 -25.098 7.230 1.00 24.38 84 PRO A C 1
ATOM 620 O O . PRO A 1 84 ? -29.484 -24.367 6.814 1.00 24.38 84 PRO A O 1
ATOM 623 N N . ARG A 1 85 ? -30.539 -25.371 8.530 1.00 24.86 85 ARG A N 1
ATOM 624 C CA . ARG A 1 85 ? -29.485 -25.158 9.525 1.00 24.86 85 ARG A CA 1
ATOM 625 C C . ARG A 1 85 ? -28.338 -26.112 9.191 1.00 24.86 85 ARG A C 1
ATOM 627 O O . ARG A 1 85 ? -28.566 -27.318 9.162 1.00 24.86 85 ARG A O 1
ATOM 634 N N . LEU A 1 86 ? -27.139 -25.584 8.973 1.00 22.22 86 LEU A N 1
ATOM 635 C CA . LEU A 1 86 ? -25.898 -26.360 8.944 1.00 22.22 86 LEU A CA 1
ATOM 636 C C . LEU A 1 86 ? -24.866 -25.704 9.878 1.00 22.22 86 LEU A C 1
ATOM 638 O O . LEU A 1 86 ? -24.944 -24.496 10.106 1.00 22.22 86 LEU A O 1
ATOM 642 N N . PRO A 1 87 ? -24.002 -26.515 10.511 1.00 21.97 87 PRO A N 1
ATOM 643 C CA . PRO A 1 87 ? -23.414 -26.220 11.810 1.00 21.97 87 PRO A CA 1
ATOM 644 C C . PRO A 1 87 ? -22.142 -25.372 11.727 1.00 21.97 87 PRO A C 1
ATOM 646 O O . PRO A 1 87 ? -21.425 -25.375 10.732 1.00 21.97 87 PRO A O 1
ATOM 649 N N . ILE A 1 88 ? -21.858 -24.706 12.845 1.00 30.73 88 ILE A N 1
ATOM 650 C CA . ILE A 1 88 ? -20.560 -24.136 13.207 1.00 30.73 88 ILE A CA 1
ATOM 651 C C . ILE A 1 88 ? -19.582 -25.300 13.427 1.00 30.73 88 ILE A C 1
ATOM 653 O O . ILE A 1 88 ? -19.715 -26.009 14.421 1.00 30.73 88 ILE A O 1
ATOM 657 N N . ILE A 1 89 ? -18.646 -25.507 12.497 1.00 24.20 89 ILE A N 1
ATOM 658 C CA . ILE A 1 89 ? -17.426 -26.336 12.604 1.00 24.20 89 ILE A CA 1
ATOM 659 C C . ILE A 1 89 ? -16.451 -25.685 11.603 1.00 24.20 89 ILE A C 1
ATOM 661 O O . ILE A 1 89 ? -16.803 -25.556 10.437 1.00 24.20 89 ILE A O 1
ATOM 665 N N . GLY A 1 90 ? -15.354 -25.040 11.994 1.00 24.36 90 GLY A N 1
ATOM 666 C CA . GLY A 1 90 ? -14.113 -25.637 12.491 1.00 24.36 90 GLY A CA 1
ATOM 667 C C . GLY A 1 90 ? -13.006 -25.323 11.468 1.00 24.36 90 GLY A C 1
ATOM 668 O O . GLY A 1 90 ? -13.267 -25.313 10.269 1.00 24.36 90 GLY A O 1
ATOM 669 N N . ALA A 1 91 ? -11.819 -24.959 11.947 1.00 31.58 91 ALA A N 1
ATOM 670 C CA . ALA A 1 91 ? -10.686 -24.495 11.152 1.00 31.58 91 ALA A CA 1
ATOM 671 C C . ALA A 1 91 ? -10.254 -25.512 10.083 1.00 31.58 91 ALA A C 1
ATOM 673 O O . ALA A 1 91 ? -9.801 -26.584 10.448 1.00 31.58 91 ALA A O 1
ATOM 674 N N . ASP A 1 92 ? -10.342 -25.156 8.795 1.00 24.41 92 ASP A N 1
ATOM 675 C CA . ASP A 1 92 ? -9.671 -25.879 7.706 1.00 24.41 92 ASP A CA 1
ATOM 676 C C . ASP A 1 92 ? -9.413 -24.953 6.493 1.00 24.41 92 ASP A C 1
ATOM 678 O O . ASP A 1 92 ? -10.305 -24.603 5.721 1.00 24.41 92 ASP A O 1
ATOM 682 N N . GLY A 1 93 ? -8.155 -24.525 6.340 1.00 32.84 93 GLY A N 1
ATOM 683 C CA . GLY A 1 93 ? -7.372 -24.581 5.092 1.00 32.84 93 GLY A CA 1
ATOM 684 C C . GLY A 1 93 ? -7.840 -23.949 3.766 1.00 32.84 93 GLY A C 1
ATOM 685 O O . GLY A 1 93 ? -7.153 -24.151 2.767 1.00 32.84 93 GLY A O 1
ATOM 686 N N . ILE A 1 94 ? -8.942 -23.195 3.676 1.00 29.03 94 ILE A N 1
ATOM 687 C CA . ILE A 1 94 ? -9.475 -22.695 2.378 1.00 29.03 94 ILE A CA 1
ATOM 688 C C . ILE A 1 94 ? -9.060 -21.242 2.042 1.00 29.03 94 ILE A C 1
ATOM 690 O O . ILE A 1 94 ? -9.389 -20.728 0.974 1.00 29.03 94 ILE A O 1
ATOM 694 N N . LEU A 1 95 ? -8.262 -20.567 2.875 1.00 32.19 95 LEU A N 1
ATOM 695 C CA . LEU A 1 95 ? -7.888 -19.162 2.626 1.00 32.19 95 LEU A CA 1
ATOM 696 C C . LEU A 1 95 ? -6.859 -18.985 1.481 1.00 32.19 95 LEU A C 1
ATOM 698 O O . LEU A 1 95 ? -6.832 -17.951 0.820 1.00 32.19 95 LEU A O 1
ATOM 702 N N . VAL A 1 96 ? -6.052 -20.009 1.179 1.00 32.41 96 VAL A N 1
ATOM 703 C CA . VAL A 1 96 ? -4.892 -19.887 0.269 1.00 32.41 96 VAL A CA 1
ATOM 704 C C . VAL A 1 96 ? -5.275 -19.972 -1.219 1.00 32.41 96 VAL A C 1
ATOM 706 O O . VAL A 1 96 ? -4.616 -19.369 -2.062 1.00 32.41 96 VAL A O 1
ATOM 709 N N . SER A 1 97 ? -6.352 -20.678 -1.594 1.00 28.52 97 SER A N 1
ATOM 710 C CA . SER A 1 97 ? -6.598 -20.961 -3.025 1.00 28.52 97 SER A CA 1
ATOM 711 C C . SER A 1 97 ? -7.255 -19.821 -3.813 1.00 28.52 97 SER A C 1
ATOM 713 O O . SER A 1 97 ? -7.078 -19.760 -5.029 1.00 28.52 97 SER A O 1
ATOM 715 N N . ARG A 1 98 ? -7.988 -18.907 -3.157 1.00 36.22 98 ARG A N 1
ATOM 716 C CA . ARG A 1 98 ? -8.690 -17.801 -3.842 1.00 36.22 98 ARG A CA 1
ATOM 717 C C . ARG A 1 98 ? -7.889 -16.503 -3.903 1.00 36.22 98 ARG A C 1
ATOM 719 O O . ARG A 1 98 ? -7.926 -15.844 -4.935 1.00 36.22 98 ARG A O 1
ATOM 726 N N . LEU A 1 99 ? -7.114 -16.189 -2.864 1.00 38.81 99 LEU A N 1
ATOM 727 C CA . LEU A 1 99 ? -6.291 -14.974 -2.804 1.00 38.81 99 LEU A CA 1
ATOM 728 C C . LEU A 1 99 ? -5.049 -15.025 -3.718 1.00 38.81 99 LEU A C 1
ATOM 730 O O . LEU A 1 99 ? -4.517 -13.981 -4.078 1.00 38.81 99 LEU A O 1
ATOM 734 N N . LEU A 1 100 ? -4.599 -16.219 -4.134 1.00 35.78 100 LEU A N 1
ATOM 735 C CA . LEU A 1 100 ? -3.314 -16.405 -4.832 1.00 35.78 100 LEU A CA 1
ATOM 736 C C . LEU A 1 100 ? -3.406 -16.870 -6.294 1.00 35.78 100 LEU A C 1
ATOM 738 O O . LEU A 1 100 ? -2.384 -16.934 -6.975 1.00 35.78 100 LEU A O 1
ATOM 742 N N . LEU A 1 101 ? -4.595 -17.188 -6.816 1.00 29.69 101 LEU A N 1
ATOM 743 C CA . LEU A 1 101 ? -4.751 -17.757 -8.162 1.00 29.69 101 LEU A CA 1
ATOM 744 C C . LEU A 1 101 ? -5.705 -16.940 -9.036 1.00 29.69 101 LEU A C 1
ATOM 746 O O . LEU A 1 101 ? -6.772 -17.398 -9.436 1.00 29.69 101 LEU A O 1
ATOM 750 N N . ALA A 1 102 ? -5.253 -15.758 -9.446 1.00 25.88 102 ALA A N 1
ATOM 751 C CA . ALA A 1 102 ? -5.656 -15.191 -10.730 1.00 25.88 102 ALA A CA 1
ATOM 752 C C . ALA A 1 102 ? -4.685 -15.673 -11.827 1.00 25.88 102 ALA A C 1
ATOM 754 O O . ALA A 1 102 ? -3.945 -14.891 -12.413 1.00 25.88 102 ALA A O 1
ATOM 755 N N . ALA A 1 103 ? -4.684 -16.982 -12.093 1.00 25.61 103 ALA A N 1
ATOM 756 C CA . ALA A 1 103 ? -4.111 -17.578 -13.299 1.00 25.61 103 ALA A CA 1
ATOM 757 C C . ALA A 1 103 ? -5.208 -18.418 -13.983 1.00 25.61 103 ALA A C 1
ATOM 759 O O . ALA A 1 103 ? -5.922 -19.154 -13.292 1.00 25.61 103 ALA A O 1
ATOM 760 N N . PRO A 1 104 ? -5.405 -18.305 -15.310 1.00 27.08 104 PRO A N 1
ATOM 761 C CA . PRO A 1 104 ? -6.495 -18.988 -15.993 1.00 27.08 104 PRO A CA 1
ATOM 762 C C . PRO A 1 104 ? -6.335 -20.509 -15.889 1.00 27.08 104 PRO A C 1
ATOM 764 O O . PRO A 1 104 ? -5.284 -21.077 -16.180 1.00 27.08 104 PRO A O 1
ATOM 767 N N . HIS A 1 105 ? -7.407 -21.175 -15.461 1.00 25.14 105 HIS A N 1
ATOM 768 C CA . HIS A 1 105 ? -7.500 -22.627 -15.407 1.00 25.14 105 HIS A CA 1
ATOM 769 C C . HIS A 1 105 ? -7.261 -23.249 -16.789 1.00 25.14 105 HIS A C 1
ATOM 771 O O . HIS A 1 105 ? -8.138 -23.240 -17.650 1.00 25.14 105 HIS A O 1
ATOM 777 N N . SER A 1 106 ? -6.108 -23.891 -16.963 1.00 26.83 106 SER A N 1
ATOM 778 C CA . SER A 1 106 ? -5.955 -24.993 -17.907 1.00 26.83 106 SER A CA 1
ATOM 779 C C . SER A 1 106 ? -5.359 -26.197 -17.175 1.00 26.83 106 SER A C 1
ATOM 781 O O . SER A 1 106 ? -4.574 -26.076 -16.236 1.00 26.83 106 SER A O 1
ATOM 783 N N . LYS A 1 107 ? -5.867 -27.377 -17.526 1.00 26.94 107 LYS A N 1
ATOM 784 C CA . LYS A 1 107 ? -5.675 -28.650 -16.825 1.00 26.94 107 LYS A CA 1
ATOM 785 C C . LYS A 1 107 ? -4.187 -28.942 -16.579 1.00 26.94 107 LYS A C 1
ATOM 787 O O . LYS A 1 107 ? -3.413 -29.042 -17.527 1.00 26.94 107 LYS A O 1
ATOM 792 N N . ARG A 1 108 ? -3.814 -29.150 -15.310 1.00 26.86 108 ARG A N 1
ATOM 793 C CA . ARG A 1 108 ? -2.477 -29.601 -14.894 1.00 26.86 108 ARG A CA 1
ATOM 794 C C . ARG A 1 108 ? -2.106 -30.909 -15.607 1.00 26.86 108 ARG A C 1
ATOM 796 O O . ARG A 1 108 ? -2.706 -31.949 -15.351 1.00 26.86 108 ARG A O 1
ATOM 803 N N . LYS A 1 109 ? -1.075 -30.862 -16.450 1.00 25.72 109 LYS A N 1
ATOM 804 C CA . LYS A 1 109 ? -0.176 -31.991 -16.714 1.00 25.72 109 LYS A CA 1
ATOM 805 C C . LYS A 1 109 ? 1.188 -31.592 -16.159 1.00 25.72 109 LYS A C 1
ATOM 807 O O . LYS A 1 109 ? 1.734 -30.573 -16.567 1.00 25.72 109 LYS A O 1
ATOM 812 N N . HIS A 1 110 ? 1.701 -32.362 -15.205 1.00 25.34 110 HIS A N 1
ATOM 813 C CA . HIS A 1 110 ? 3.065 -32.207 -14.711 1.00 25.34 110 HIS A CA 1
ATOM 814 C C . HIS A 1 110 ? 4.041 -32.430 -15.872 1.00 25.34 110 HIS A C 1
ATOM 816 O O . HIS A 1 110 ? 4.100 -33.529 -16.421 1.00 25.34 110 HIS A O 1
ATOM 822 N N . LEU A 1 111 ? 4.789 -31.393 -16.248 1.00 23.64 111 LEU A N 1
ATOM 823 C CA . LEU A 1 111 ? 5.952 -31.512 -17.118 1.00 23.64 111 LEU A CA 1
ATOM 824 C C . LEU A 1 111 ? 7.173 -31.123 -16.284 1.00 23.64 111 LEU A C 1
ATOM 826 O O . LEU A 1 111 ? 7.437 -29.944 -16.067 1.00 23.64 111 LEU A O 1
ATOM 830 N N . ALA A 1 112 ? 7.881 -32.124 -15.766 1.00 23.91 112 ALA A N 1
ATOM 831 C CA . ALA A 1 112 ? 9.211 -31.927 -15.210 1.00 23.91 112 ALA A CA 1
ATOM 832 C C . ALA A 1 112 ? 10.141 -31.504 -16.359 1.00 23.91 112 ALA A C 1
ATOM 834 O O . ALA A 1 112 ? 10.382 -32.284 -17.283 1.00 23.91 112 ALA A O 1
ATOM 835 N N . MET A 1 113 ? 10.623 -30.259 -16.343 1.00 27.06 113 MET A N 1
ATOM 836 C CA . MET A 1 113 ? 11.640 -29.801 -17.288 1.00 27.06 113 MET A CA 1
ATOM 837 C C . MET A 1 113 ? 13.001 -30.335 -16.838 1.00 27.06 113 MET A C 1
ATOM 839 O O . MET A 1 113 ? 13.616 -29.813 -15.916 1.00 27.06 113 MET A O 1
ATOM 843 N N . SER A 1 114 ? 13.472 -31.394 -17.496 1.00 22.77 114 SER A N 1
ATOM 844 C CA . SER A 1 114 ? 14.879 -31.792 -17.449 1.00 22.77 114 SER A CA 1
ATOM 845 C C . SER A 1 114 ? 15.687 -30.783 -18.267 1.00 22.77 114 SER A C 1
ATOM 847 O O . SER A 1 114 ? 15.656 -30.804 -19.497 1.00 22.77 114 SER A O 1
ATOM 849 N N . VAL A 1 115 ? 16.398 -29.885 -17.587 1.00 31.83 115 VAL A N 1
ATOM 850 C CA . VAL A 1 115 ? 17.455 -29.078 -18.203 1.00 31.83 115 VAL A CA 1
ATOM 851 C C . VAL A 1 115 ? 18.701 -29.959 -18.264 1.00 31.83 115 VAL A C 1
ATOM 853 O O . VAL A 1 115 ? 19.241 -30.354 -17.232 1.00 31.83 115 VAL A O 1
ATOM 856 N N . ARG A 1 116 ? 19.141 -30.330 -19.471 1.00 24.39 116 ARG A N 1
ATOM 857 C CA . ARG A 1 116 ? 20.438 -30.997 -19.646 1.00 24.39 116 ARG A CA 1
ATOM 858 C C . ARG A 1 116 ? 21.556 -29.958 -19.506 1.00 24.39 116 ARG A C 1
ATOM 860 O O . ARG A 1 116 ? 21.448 -28.901 -20.127 1.00 24.39 116 ARG A O 1
ATOM 867 N N . PRO A 1 117 ? 22.633 -30.245 -18.758 1.00 26.86 117 PRO A N 1
ATOM 868 C CA . PRO A 1 117 ? 23.789 -29.363 -18.714 1.00 26.86 117 PRO A CA 1
ATOM 869 C C . PRO A 1 117 ? 24.457 -29.325 -20.095 1.00 26.86 117 PRO A C 1
ATOM 871 O O . PRO A 1 117 ? 24.789 -30.363 -20.670 1.00 26.86 117 PRO A O 1
ATOM 874 N N . VAL A 1 118 ? 24.626 -28.119 -20.635 1.00 30.36 118 VAL A N 1
ATOM 875 C CA . VAL A 1 118 ? 25.407 -27.863 -21.851 1.00 30.36 118 VAL A CA 1
ATOM 876 C C . VAL A 1 118 ? 26.887 -28.028 -21.496 1.00 30.36 118 VAL A C 1
ATOM 878 O O . VAL A 1 118 ? 27.365 -27.422 -20.538 1.00 30.36 118 VAL A O 1
ATOM 881 N N . GLN A 1 119 ? 27.608 -28.877 -22.233 1.00 25.89 119 GLN A N 1
ATOM 882 C CA . GLN A 1 119 ? 29.056 -29.020 -22.064 1.00 25.89 119 GLN A CA 1
ATOM 883 C C . GLN A 1 119 ? 29.780 -27.757 -22.559 1.00 25.89 119 GLN A C 1
ATOM 885 O O . GLN A 1 119 ? 29.385 -27.202 -23.586 1.00 25.89 119 GLN A O 1
ATOM 890 N N . PRO A 1 120 ? 30.833 -27.292 -21.864 1.00 31.28 120 PRO A N 1
ATOM 891 C CA . PRO A 1 120 ? 31.522 -26.065 -22.234 1.00 31.28 120 PRO A CA 1
ATOM 892 C C . PRO A 1 120 ? 32.437 -26.300 -23.443 1.00 31.28 120 PRO A C 1
ATOM 894 O O . PRO A 1 120 ? 33.414 -27.039 -23.351 1.00 31.28 120 PRO A O 1
ATOM 897 N N . GLY A 1 121 ? 32.131 -25.644 -24.564 1.00 29.27 121 GLY A N 1
ATOM 898 C CA . GLY A 1 121 ? 33.110 -25.366 -25.614 1.00 29.27 121 GLY A CA 1
ATOM 899 C C . GLY A 1 121 ? 33.993 -24.190 -25.192 1.00 29.27 121 GLY A C 1
ATOM 900 O O . GLY A 1 121 ? 33.492 -23.187 -24.684 1.00 29.27 121 GLY A O 1
ATOM 901 N N . GLU A 1 122 ? 35.307 -24.340 -25.341 1.00 33.47 122 GLU A N 1
ATOM 902 C CA . GLU A 1 122 ? 36.299 -23.299 -25.069 1.00 33.47 122 GLU A CA 1
ATOM 903 C C . GLU A 1 122 ? 36.196 -22.158 -26.090 1.00 33.47 122 GLU A C 1
ATOM 905 O O . GLU A 1 122 ? 36.757 -22.236 -27.177 1.00 33.47 122 GLU A O 1
ATOM 910 N N . GLU A 1 123 ? 35.542 -21.061 -25.711 1.00 31.59 123 GLU A N 1
ATOM 911 C CA . GLU A 1 123 ? 35.805 -19.738 -26.282 1.00 31.59 123 GLU A CA 1
ATOM 912 C C . GLU A 1 123 ? 36.050 -18.730 -25.150 1.00 31.59 123 GLU A C 1
ATOM 914 O O . GLU A 1 123 ? 35.491 -18.826 -24.053 1.00 31.59 123 GLU A O 1
ATOM 919 N N . ALA A 1 124 ? 36.994 -17.821 -25.401 1.00 30.64 124 ALA A N 1
ATOM 920 C CA . ALA A 1 124 ? 37.680 -16.983 -24.424 1.00 30.64 124 ALA A CA 1
ATOM 921 C C . ALA A 1 124 ? 36.737 -16.308 -23.413 1.00 30.64 124 ALA A C 1
ATOM 923 O O . ALA A 1 124 ? 35.879 -15.502 -23.766 1.00 30.64 124 ALA A O 1
ATOM 924 N N . ARG A 1 125 ? 36.935 -16.609 -22.123 1.00 28.92 125 ARG A N 1
ATOM 925 C CA . ARG A 1 125 ? 36.168 -16.026 -21.016 1.00 28.92 125 ARG A CA 1
ATOM 926 C C . ARG A 1 125 ? 36.557 -14.556 -20.817 1.00 28.92 125 ARG A C 1
ATOM 928 O O . ARG A 1 125 ? 37.699 -14.300 -20.433 1.00 28.92 125 ARG A O 1
ATOM 935 N N . PRO A 1 126 ? 35.629 -13.593 -20.956 1.00 34.44 126 PRO A N 1
ATOM 936 C CA . PRO A 1 126 ? 35.828 -12.267 -20.393 1.00 34.44 126 PRO A CA 1
ATOM 937 C C . PRO A 1 126 ? 35.829 -12.400 -18.865 1.00 34.44 126 PRO A C 1
ATOM 939 O O . PRO A 1 126 ? 34.919 -13.003 -18.290 1.00 34.44 126 PRO A O 1
ATOM 942 N N . THR A 1 127 ? 36.850 -11.851 -18.215 1.00 34.34 127 THR A N 1
ATOM 943 C CA . THR A 1 127 ? 36.971 -11.670 -16.763 1.00 34.34 127 THR A CA 1
ATOM 944 C C . THR A 1 127 ? 35.762 -10.893 -16.235 1.00 34.34 127 THR A C 1
ATOM 946 O O . THR A 1 127 ? 35.715 -9.672 -16.338 1.00 34.34 127 THR A O 1
ATOM 949 N N . ALA A 1 128 ? 34.752 -11.583 -15.705 1.00 44.00 128 ALA A N 1
ATOM 950 C CA . ALA A 1 128 ? 33.535 -10.947 -15.212 1.00 44.00 128 ALA A CA 1
ATOM 951 C C . ALA A 1 128 ? 33.113 -11.529 -13.864 1.00 44.00 128 ALA A C 1
ATOM 953 O O . ALA A 1 128 ? 32.888 -12.734 -13.732 1.00 44.00 128 ALA A O 1
ATOM 954 N N . THR A 1 129 ? 32.983 -10.652 -12.875 1.00 40.09 129 THR A N 1
ATOM 955 C CA . THR A 1 129 ? 32.393 -10.941 -11.570 1.00 40.09 129 THR A CA 1
ATOM 956 C C . THR A 1 129 ? 30.902 -11.240 -11.767 1.00 40.09 129 THR A C 1
ATOM 958 O O . THR A 1 129 ? 30.187 -10.458 -12.389 1.00 40.09 129 THR A O 1
ATOM 961 N N . GLN A 1 130 ? 30.438 -12.401 -11.306 1.00 54.91 130 GLN A N 1
ATOM 962 C CA . GLN A 1 130 ? 29.021 -12.783 -11.325 1.00 54.91 130 GLN A CA 1
ATOM 963 C C . GLN A 1 130 ? 28.255 -11.883 -10.348 1.00 54.91 130 GLN A C 1
ATOM 965 O O . GLN A 1 130 ? 28.689 -11.754 -9.203 1.00 54.91 130 GLN A O 1
ATOM 970 N N . THR A 1 131 ? 27.142 -11.269 -10.760 1.00 63.94 131 THR A N 1
ATOM 971 C CA . THR A 1 131 ? 26.305 -10.493 -9.837 1.00 63.94 131 THR A CA 1
ATOM 972 C C . THR A 1 131 ? 24.883 -11.031 -9.827 1.00 63.94 131 THR A C 1
ATOM 974 O O . THR A 1 131 ? 24.286 -11.364 -10.844 1.00 63.94 131 THR A O 1
ATOM 977 N N . THR A 1 132 ? 24.332 -11.164 -8.632 1.00 75.50 132 THR A N 1
ATOM 978 C CA . THR A 1 132 ? 22.936 -11.535 -8.409 1.00 75.50 132 THR A CA 1
ATOM 979 C C . THR A 1 132 ? 22.239 -10.420 -7.642 1.00 75.50 132 THR A C 1
ATOM 981 O O . THR A 1 132 ? 21.451 -10.693 -6.752 1.00 75.50 132 THR A O 1
ATOM 984 N N . ASP A 1 133 ? 22.619 -9.171 -7.882 1.00 88.75 133 ASP A N 1
ATOM 985 C CA . ASP A 1 133 ? 22.047 -7.961 -7.289 1.00 88.75 133 ASP A CA 1
ATOM 986 C C . ASP A 1 133 ? 22.134 -6.901 -8.382 1.00 88.75 133 ASP A C 1
ATOM 988 O O . ASP A 1 133 ? 23.229 -6.623 -8.876 1.00 88.75 133 ASP A O 1
ATOM 992 N N . VAL A 1 134 ? 20.983 -6.418 -8.835 1.00 90.88 134 VAL A N 1
ATOM 993 C CA . VAL A 1 134 ? 20.889 -5.438 -9.914 1.00 90.88 134 VAL A CA 1
ATOM 994 C C . VAL A 1 134 ? 19.847 -4.391 -9.564 1.00 90.88 134 VAL A C 1
ATOM 996 O O . VAL A 1 134 ? 18.715 -4.717 -9.200 1.00 90.88 134 VAL A O 1
ATOM 999 N N . VAL A 1 135 ? 20.225 -3.127 -9.700 1.00 94.69 135 VAL A N 1
ATOM 1000 C CA . VAL A 1 135 ? 19.351 -1.966 -9.575 1.00 94.69 135 VAL A CA 1
ATOM 1001 C C . VAL A 1 135 ? 19.041 -1.442 -10.975 1.00 94.69 135 VAL A C 1
ATOM 1003 O O . VAL A 1 135 ? 19.870 -0.816 -11.635 1.00 94.69 135 VAL A O 1
ATOM 1006 N N . LEU A 1 136 ? 17.819 -1.696 -11.426 1.00 95.50 136 LEU A N 1
ATOM 1007 C CA . LEU A 1 136 ? 17.238 -1.162 -12.650 1.00 95.50 136 LEU A CA 1
ATOM 1008 C C . LEU A 1 136 ? 16.431 0.095 -12.322 1.00 95.50 136 LEU A C 1
ATOM 1010 O O . LEU A 1 136 ? 15.583 0.075 -11.433 1.00 95.50 136 LEU A O 1
ATOM 1014 N N . ARG A 1 137 ? 16.624 1.172 -13.079 1.00 96.81 137 ARG A N 1
ATOM 1015 C CA . ARG A 1 137 ? 15.766 2.358 -13.033 1.00 96.81 137 ARG A CA 1
ATOM 1016 C C . ARG A 1 137 ? 15.163 2.613 -14.405 1.00 96.81 137 ARG A C 1
ATOM 1018 O O . ARG A 1 137 ? 15.860 2.599 -15.412 1.00 96.81 137 ARG A O 1
ATOM 1025 N N . LEU A 1 138 ? 13.866 2.867 -14.432 1.00 96.44 138 LEU A N 1
ATOM 1026 C CA . LEU A 1 138 ? 13.102 3.233 -15.614 1.00 96.44 138 LEU A CA 1
ATOM 1027 C C . LEU A 1 138 ? 12.623 4.668 -15.447 1.00 96.44 138 LEU A C 1
ATOM 1029 O O . LEU A 1 138 ? 12.062 5.014 -14.402 1.00 96.44 138 LEU A O 1
ATOM 1033 N N . VAL A 1 139 ? 12.836 5.490 -16.467 1.00 95.44 139 VAL A N 1
ATOM 1034 C CA . VAL A 1 139 ? 12.436 6.898 -16.468 1.00 95.44 139 VAL A CA 1
ATOM 1035 C C . VAL A 1 139 ? 11.761 7.261 -17.780 1.00 95.44 139 VAL A C 1
ATOM 1037 O O . VAL A 1 139 ? 12.140 6.780 -18.848 1.00 95.44 139 VAL A O 1
ATOM 1040 N N . GLY A 1 140 ? 10.738 8.099 -17.691 1.00 92.44 140 GLY A N 1
ATOM 1041 C CA . GLY A 1 140 ? 9.966 8.563 -18.838 1.00 92.44 140 GLY A CA 1
ATOM 1042 C C . GLY A 1 140 ? 8.753 9.359 -18.386 1.00 92.44 140 GLY A C 1
ATOM 1043 O O . GLY A 1 140 ? 8.591 9.627 -17.196 1.00 92.44 140 GLY A O 1
ATOM 1044 N N . GLU A 1 141 ? 7.865 9.693 -19.310 1.00 89.00 141 GLU A N 1
ATOM 1045 C CA . GLU A 1 141 ? 6.646 10.435 -18.985 1.00 89.00 141 GLU A CA 1
ATOM 1046 C C . GLU A 1 141 ? 5.462 9.534 -18.610 1.00 89.00 141 GLU A C 1
ATOM 1048 O O . GLU A 1 141 ? 5.320 8.389 -19.061 1.00 89.00 141 GLU A O 1
ATOM 1053 N N . SER A 1 142 ? 4.555 10.076 -17.792 1.00 84.06 142 SER A N 1
ATOM 1054 C CA . SER A 1 142 ? 3.254 9.453 -17.543 1.00 84.06 142 SER A CA 1
ATOM 1055 C C . SER A 1 142 ? 2.498 9.244 -18.864 1.00 84.06 142 SER A C 1
ATOM 1057 O O . SER A 1 142 ? 2.246 10.186 -19.614 1.00 84.06 142 SER A O 1
ATOM 1059 N N . GLY A 1 143 ? 2.122 7.994 -19.150 1.00 81.88 143 GLY A N 1
ATOM 1060 C CA . GLY A 1 143 ? 1.449 7.599 -20.394 1.00 81.88 143 GLY A CA 1
ATOM 1061 C C . GLY A 1 143 ? 2.352 6.962 -21.458 1.00 81.88 143 GLY A C 1
ATOM 1062 O O . GLY A 1 143 ? 1.828 6.343 -22.382 1.00 81.88 143 GLY A O 1
ATOM 1063 N N . GLU A 1 144 ? 3.681 7.003 -21.310 1.00 83.81 144 GLU A N 1
ATOM 1064 C CA . GLU A 1 144 ? 4.615 6.341 -22.244 1.00 83.81 144 GLU A CA 1
ATOM 1065 C C . GLU A 1 144 ? 4.812 4.842 -21.977 1.00 83.81 144 GLU A C 1
ATOM 1067 O O . GLU A 1 144 ? 5.481 4.137 -22.733 1.00 83.81 144 GLU A O 1
ATOM 1072 N N . GLY A 1 145 ? 4.203 4.339 -20.904 1.00 85.81 145 GLY A N 1
ATOM 1073 C CA . GLY A 1 145 ? 4.313 2.946 -20.493 1.00 85.81 145 GLY A CA 1
ATOM 1074 C C . GLY A 1 145 ? 5.476 2.657 -19.543 1.00 85.81 145 GLY A C 1
ATOM 1075 O O . GLY A 1 145 ? 5.711 1.482 -19.279 1.00 85.81 145 GLY A O 1
ATOM 1076 N N . THR A 1 146 ? 6.146 3.668 -18.976 1.00 91.31 146 THR A N 1
ATOM 1077 C CA . THR A 1 146 ? 7.254 3.519 -18.004 1.00 91.31 146 THR A CA 1
ATOM 1078 C C . THR A 1 146 ? 6.897 2.596 -16.837 1.00 91.31 146 THR A C 1
ATOM 1080 O O . THR A 1 146 ? 7.621 1.648 -16.549 1.00 91.31 146 THR A O 1
ATOM 1083 N N . VAL A 1 147 ? 5.738 2.819 -16.207 1.00 90.38 147 VAL A N 1
ATOM 1084 C CA . VAL A 1 147 ? 5.258 1.995 -15.082 1.00 90.38 147 VAL A CA 1
ATOM 1085 C C . VAL A 1 147 ? 4.956 0.575 -15.543 1.00 90.38 147 VAL A C 1
ATOM 1087 O O . VAL A 1 147 ? 5.408 -0.381 -14.931 1.00 90.38 147 VAL A O 1
ATOM 1090 N N . SER A 1 148 ? 4.265 0.430 -16.680 1.00 91.62 148 SER A N 1
ATOM 1091 C CA . SER A 1 148 ? 3.930 -0.890 -17.222 1.00 91.62 148 SER A CA 1
ATOM 1092 C C . SER A 1 148 ? 5.169 -1.699 -17.615 1.00 91.62 148 SER A C 1
ATOM 1094 O O . SER A 1 148 ? 5.191 -2.907 -17.417 1.00 91.62 148 SER A O 1
ATOM 1096 N N . LEU A 1 149 ? 6.209 -1.041 -18.140 1.00 94.06 149 LEU A N 1
ATOM 1097 C CA . LEU A 1 149 ? 7.513 -1.644 -18.400 1.00 94.06 149 LEU A CA 1
ATOM 1098 C C . LEU A 1 149 ? 8.149 -2.115 -17.086 1.00 94.06 149 LEU A C 1
ATOM 1100 O O . LEU A 1 149 ? 8.681 -3.220 -17.041 1.00 94.06 149 LEU A O 1
ATOM 1104 N N . GLY A 1 150 ? 8.045 -1.310 -16.024 1.00 93.94 150 GLY A N 1
ATOM 1105 C CA . GLY A 1 150 ? 8.505 -1.653 -14.678 1.00 93.94 150 GLY A CA 1
ATOM 1106 C C . GLY A 1 150 ? 7.812 -2.873 -14.109 1.00 93.94 150 GLY A C 1
ATOM 1107 O O . GLY A 1 150 ? 8.481 -3.835 -13.742 1.00 93.94 150 GLY A O 1
ATOM 1108 N N . ASP A 1 151 ? 6.484 -2.890 -14.127 1.00 92.06 151 ASP A N 1
ATOM 1109 C CA . ASP A 1 151 ? 5.715 -4.032 -13.645 1.00 92.06 151 ASP A CA 1
ATOM 1110 C C . ASP A 1 151 ? 6.046 -5.297 -14.441 1.00 92.06 151 ASP A C 1
ATOM 1112 O O . ASP A 1 151 ? 6.241 -6.356 -13.853 1.00 92.06 151 ASP A O 1
ATOM 1116 N N . LEU A 1 152 ? 6.193 -5.201 -15.767 1.00 92.88 152 LEU A N 1
ATOM 1117 C CA . LEU A 1 152 ? 6.624 -6.329 -16.593 1.00 92.88 152 LEU A CA 1
ATOM 1118 C C . LEU A 1 152 ? 8.047 -6.792 -16.249 1.00 92.88 152 LEU A C 1
ATOM 1120 O O . LEU A 1 152 ? 8.274 -7.992 -16.114 1.00 92.88 152 LEU A O 1
ATOM 1124 N N . ALA A 1 153 ? 8.997 -5.876 -16.058 1.00 93.62 153 ALA A N 1
ATOM 1125 C CA . ALA A 1 153 ? 10.361 -6.214 -15.654 1.00 93.62 153 ALA A CA 1
ATOM 1126 C C . ALA A 1 153 ? 10.388 -6.900 -14.277 1.00 93.62 153 ALA A C 1
ATOM 1128 O O . ALA A 1 153 ? 11.068 -7.910 -14.105 1.00 93.62 153 ALA A O 1
ATOM 1129 N N . VAL A 1 154 ? 9.579 -6.424 -13.325 1.00 93.25 154 VAL A N 1
ATOM 1130 C CA . VAL A 1 154 ? 9.375 -7.060 -12.017 1.00 93.25 154 VAL A CA 1
ATOM 1131 C C . VAL A 1 154 ? 8.864 -8.494 -12.169 1.00 93.25 154 VAL A C 1
ATOM 1133 O O . VAL A 1 154 ? 9.374 -9.394 -11.502 1.00 93.25 154 VAL A O 1
ATOM 1136 N N . GLN A 1 155 ? 7.884 -8.737 -13.049 1.00 90.12 155 GLN A N 1
ATOM 1137 C CA . GLN A 1 155 ? 7.387 -10.092 -13.323 1.00 90.12 155 GLN A CA 1
ATOM 1138 C C . GLN A 1 155 ? 8.499 -11.001 -13.837 1.00 90.12 155 GLN A C 1
ATOM 1140 O O . GLN A 1 155 ? 8.608 -12.143 -13.398 1.00 90.12 155 GLN A O 1
ATOM 1145 N N . MET A 1 156 ? 9.316 -10.498 -14.763 1.00 90.25 156 MET A N 1
ATOM 1146 C CA . MET A 1 156 ? 10.362 -11.291 -15.400 1.00 90.25 156 MET A CA 1
ATOM 1147 C C . MET A 1 156 ? 11.511 -11.591 -14.442 1.00 90.25 156 MET A C 1
ATOM 1149 O O . MET A 1 156 ? 11.914 -12.745 -14.332 1.00 90.25 156 MET A O 1
ATOM 1153 N N . PHE A 1 157 ? 11.979 -10.607 -13.672 1.00 90.31 157 PHE A N 1
ATOM 1154 C CA . PHE A 1 157 ? 13.005 -10.844 -12.657 1.00 90.31 157 PHE A CA 1
ATOM 1155 C C . PHE A 1 157 ? 12.521 -11.778 -11.543 1.00 90.31 157 PHE A C 1
ATOM 1157 O O . PHE A 1 157 ? 13.265 -12.664 -11.126 1.00 90.31 157 PHE A O 1
ATOM 1164 N N . ALA A 1 158 ? 11.260 -11.661 -11.117 1.00 88.75 158 ALA A N 1
ATOM 1165 C CA . ALA A 1 158 ? 10.677 -12.607 -10.167 1.00 88.75 158 ALA A CA 1
ATOM 1166 C C . ALA A 1 158 ? 10.581 -14.027 -10.757 1.00 88.75 158 ALA A C 1
ATOM 1168 O O . ALA A 1 158 ? 10.876 -15.003 -10.068 1.00 88.75 158 ALA A O 1
ATOM 1169 N N . ALA A 1 159 ? 10.220 -14.161 -12.041 1.00 85.00 159 ALA A N 1
ATOM 1170 C CA . ALA A 1 159 ? 10.185 -15.445 -12.747 1.00 85.00 159 ALA A CA 1
ATOM 1171 C C . ALA A 1 159 ? 11.581 -16.065 -12.939 1.00 85.00 159 ALA A C 1
ATOM 1173 O O . ALA A 1 159 ? 11.702 -17.286 -13.014 1.00 85.00 159 ALA A O 1
ATOM 1174 N N . MET A 1 160 ? 12.636 -15.244 -12.957 1.00 85.69 160 MET A N 1
ATOM 1175 C CA . MET A 1 160 ? 14.034 -15.686 -12.883 1.00 85.69 160 MET A CA 1
ATOM 1176 C C . MET A 1 160 ? 14.451 -16.123 -11.469 1.00 85.69 160 MET A C 1
ATOM 1178 O O . MET A 1 160 ? 15.609 -16.466 -11.263 1.00 85.69 160 MET A O 1
ATOM 1182 N N . GLY A 1 161 ? 13.540 -16.107 -10.492 1.00 87.19 161 GLY A N 1
ATOM 1183 C CA . GLY A 1 161 ? 13.790 -16.535 -9.118 1.00 87.19 161 GLY A CA 1
ATOM 1184 C C . GLY A 1 161 ? 14.413 -15.472 -8.215 1.00 87.19 161 GLY A C 1
ATOM 1185 O O . GLY A 1 161 ? 14.678 -15.763 -7.053 1.00 87.19 161 GLY A O 1
ATOM 1186 N N . LEU A 1 162 ? 14.590 -14.237 -8.694 1.00 89.12 162 LEU A N 1
ATOM 1187 C CA . LEU A 1 162 ? 15.134 -13.136 -7.896 1.00 89.12 162 LEU A CA 1
ATOM 1188 C C . LEU A 1 162 ? 14.072 -12.560 -6.956 1.00 89.12 162 LEU A C 1
ATOM 1190 O O . LEU A 1 162 ? 12.889 -12.503 -7.295 1.00 89.12 162 LEU A O 1
ATOM 1194 N N . ASP A 1 163 ? 14.497 -12.117 -5.778 1.00 91.44 163 ASP A N 1
ATOM 1195 C CA . ASP A 1 163 ? 13.672 -11.322 -4.879 1.00 91.44 163 ASP A CA 1
ATOM 1196 C C . ASP A 1 163 ? 13.657 -9.867 -5.335 1.00 91.44 163 ASP A C 1
ATOM 1198 O O . ASP A 1 163 ? 14.680 -9.297 -5.721 1.00 91.44 163 ASP A O 1
ATOM 1202 N N . ILE A 1 164 ? 12.471 -9.268 -5.287 1.00 94.25 164 ILE A N 1
ATOM 1203 C CA . ILE A 1 164 ? 12.215 -7.922 -5.791 1.00 94.25 164 ILE A CA 1
ATOM 1204 C C . ILE A 1 164 ? 12.048 -6.939 -4.637 1.00 94.25 164 ILE A C 1
ATOM 1206 O O . ILE A 1 164 ? 11.411 -7.251 -3.632 1.00 94.25 164 ILE A O 1
ATOM 1210 N N . TYR A 1 165 ? 12.555 -5.727 -4.837 1.00 95.69 165 TYR A N 1
ATOM 1211 C CA . TYR A 1 165 ? 12.193 -4.527 -4.096 1.00 95.69 165 TYR A CA 1
ATOM 1212 C C . TYR A 1 165 ? 11.973 -3.397 -5.091 1.00 95.69 165 TYR A C 1
ATOM 1214 O O . TYR A 1 165 ? 12.871 -3.091 -5.8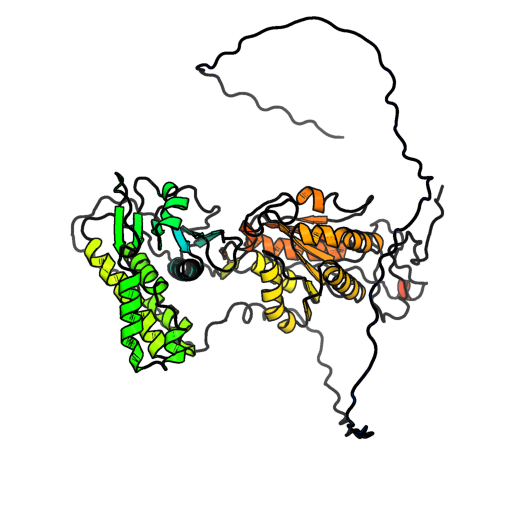76 1.00 95.69 165 TYR A O 1
ATOM 1222 N N . THR A 1 166 ? 10.813 -2.747 -5.050 1.00 96.50 166 THR A N 1
ATOM 1223 C CA . THR A 1 166 ? 10.552 -1.583 -5.903 1.00 96.50 166 THR A CA 1
ATOM 1224 C C . THR A 1 166 ? 10.463 -0.281 -5.123 1.00 96.50 166 THR A C 1
ATOM 1226 O O . THR A 1 166 ? 10.112 -0.237 -3.946 1.00 96.50 166 THR A O 1
ATOM 1229 N N . PHE A 1 167 ? 10.778 0.809 -5.806 1.00 94.50 167 PHE A N 1
ATOM 1230 C CA . PHE A 1 167 ? 10.485 2.158 -5.358 1.00 94.50 167 PHE A CA 1
ATOM 1231 C C . PHE A 1 167 ? 10.034 2.966 -6.563 1.00 94.50 167 PHE A C 1
ATOM 1233 O O . PHE A 1 167 ? 10.641 2.884 -7.627 1.00 94.50 167 PHE A O 1
ATOM 1240 N N . GLN A 1 168 ? 8.969 3.740 -6.414 1.00 90.75 168 GLN A N 1
ATOM 1241 C CA . GLN A 1 168 ? 8.413 4.505 -7.518 1.00 90.75 168 GLN A CA 1
ATOM 1242 C C . GLN A 1 168 ? 7.989 5.887 -7.060 1.00 90.75 168 GLN A C 1
ATOM 1244 O O . GLN A 1 168 ? 7.501 6.076 -5.945 1.00 90.75 168 GLN A O 1
ATOM 1249 N N . THR A 1 169 ? 8.158 6.854 -7.951 1.00 84.69 169 THR A N 1
ATOM 1250 C CA . THR A 1 169 ? 7.674 8.211 -7.745 1.00 84.69 169 THR A CA 1
ATOM 1251 C C . THR A 1 169 ? 6.870 8.654 -8.950 1.00 84.69 169 THR A C 1
ATOM 1253 O O . THR A 1 169 ? 7.364 8.614 -10.079 1.00 84.69 169 THR A O 1
ATOM 1256 N N . PHE A 1 170 ? 5.658 9.125 -8.682 1.00 83.31 170 PHE A N 1
ATOM 1257 C CA . PHE A 1 170 ? 4.758 9.678 -9.684 1.00 83.31 170 PHE A CA 1
ATOM 1258 C C . PHE A 1 170 ? 4.770 11.211 -9.637 1.00 83.31 170 PHE A C 1
ATOM 1260 O O . PHE A 1 170 ? 4.992 11.782 -8.555 1.00 83.31 170 PHE A O 1
ATOM 1267 N N . PRO A 1 171 ? 4.514 11.886 -10.769 1.00 81.56 171 PRO A N 1
ATOM 1268 C CA . PRO A 1 171 ? 4.126 13.290 -10.748 1.00 81.56 171 PRO A CA 1
ATOM 1269 C C . PRO A 1 171 ? 2.800 13.451 -9.989 1.00 81.56 171 PRO A C 1
ATOM 1271 O O . PRO A 1 171 ? 2.042 12.492 -9.834 1.00 81.56 171 PRO A O 1
ATOM 1274 N N . ALA A 1 172 ? 2.533 14.651 -9.473 1.00 72.75 172 ALA A N 1
ATOM 1275 C CA . ALA A 1 172 ? 1.251 14.926 -8.819 1.00 72.75 172 ALA A CA 1
ATOM 1276 C C . ALA A 1 172 ? 0.112 15.018 -9.853 1.00 72.75 172 ALA A C 1
ATOM 1278 O O . ALA A 1 172 ? -1.057 14.797 -9.539 1.00 72.75 172 ALA A O 1
ATOM 1279 N N . GLU A 1 173 ? 0.461 15.332 -11.097 1.00 75.88 173 GLU A N 1
ATOM 1280 C CA . GLU A 1 173 ? -0.421 15.468 -12.238 1.00 75.88 173 GLU A CA 1
ATOM 1281 C C . GLU A 1 173 ? -0.841 14.100 -12.799 1.00 75.88 173 GLU A C 1
ATOM 1283 O O . GLU A 1 173 ? -0.025 13.214 -13.040 1.00 75.88 173 GLU A O 1
ATOM 1288 N N . ILE A 1 174 ? -2.139 13.939 -13.084 1.00 66.94 174 ILE A N 1
ATOM 1289 C CA . ILE A 1 174 ? -2.687 12.700 -13.672 1.00 66.94 174 ILE A CA 1
ATOM 1290 C C . ILE A 1 174 ? -2.168 12.479 -15.105 1.00 66.94 174 ILE A C 1
ATOM 1292 O O . ILE A 1 174 ? -2.031 11.342 -15.557 1.00 66.94 174 ILE A O 1
ATOM 1296 N N . LYS A 1 175 ? -1.899 13.562 -15.843 1.00 65.50 175 LYS A N 1
ATOM 1297 C CA . LYS A 1 175 ? -1.363 13.524 -17.208 1.00 65.50 175 LYS A CA 1
ATOM 1298 C C . LYS A 1 175 ? -0.124 14.397 -17.303 1.00 65.50 175 LYS A C 1
ATOM 1300 O O . LYS A 1 175 ? -0.169 15.557 -16.904 1.00 65.50 175 LYS A O 1
ATOM 1305 N N . GLY A 1 176 ? 0.912 13.851 -17.930 1.00 69.50 176 GLY A N 1
ATOM 1306 C CA . GLY A 1 176 ? 2.212 14.501 -18.032 1.00 69.50 176 GLY A CA 1
ATOM 1307 C C . GLY A 1 176 ? 3.031 14.356 -16.753 1.00 69.50 176 GLY A C 1
ATOM 1308 O O . GLY A 1 176 ? 2.561 13.827 -15.747 1.00 69.50 176 GLY A O 1
ATOM 1309 N N . GLY A 1 177 ? 4.280 14.799 -16.831 1.00 83.31 177 GLY A N 1
ATOM 1310 C CA . GLY A 1 177 ? 5.237 14.711 -15.740 1.00 83.31 177 GLY A CA 1
ATOM 1311 C C . GLY A 1 177 ? 6.064 13.428 -15.769 1.00 83.31 177 GLY A C 1
ATOM 1312 O O . GLY A 1 177 ? 5.635 12.366 -16.237 1.00 83.31 177 GLY A O 1
ATOM 1313 N N . THR A 1 178 ? 7.281 13.560 -15.256 1.00 89.25 178 THR A N 1
ATOM 1314 C CA . THR A 1 178 ? 8.268 12.488 -15.252 1.00 89.25 178 THR A CA 1
ATOM 1315 C C . THR A 1 178 ? 7.967 11.472 -14.148 1.00 89.25 178 THR A C 1
ATOM 1317 O O . THR A 1 178 ? 7.812 11.812 -12.974 1.00 89.25 178 THR A O 1
ATOM 1320 N N . VAL A 1 179 ? 7.927 10.200 -14.535 1.00 91.38 179 VAL A N 1
ATOM 1321 C CA . VAL A 1 179 ? 7.829 9.040 -13.652 1.00 91.38 179 VAL A CA 1
ATOM 1322 C C . VAL A 1 179 ? 9.204 8.397 -13.526 1.00 91.38 179 VAL A C 1
ATOM 1324 O O . VAL A 1 179 ? 9.921 8.235 -14.514 1.00 91.38 179 VAL A O 1
ATOM 1327 N N . MET A 1 180 ? 9.538 7.972 -12.311 1.00 93.38 180 MET A N 1
ATOM 1328 C CA . MET A 1 180 ? 10.691 7.120 -12.044 1.00 93.38 180 MET A CA 1
ATOM 1329 C C . MET A 1 180 ? 10.217 5.852 -11.343 1.00 93.38 180 MET A C 1
ATOM 1331 O O . MET A 1 180 ? 9.472 5.922 -10.364 1.00 93.38 180 MET A O 1
ATOM 1335 N N . TYR A 1 181 ? 10.656 4.707 -11.857 1.00 95.19 181 TYR A N 1
ATOM 1336 C CA . TYR A 1 181 ? 10.403 3.390 -11.289 1.00 95.19 181 TYR A CA 1
ATOM 1337 C C . TYR A 1 181 ? 11.742 2.672 -11.129 1.00 95.19 181 TYR A C 1
ATOM 1339 O O . TYR A 1 181 ? 12.419 2.368 -12.108 1.00 95.19 181 TYR A O 1
ATOM 1347 N N . GLN A 1 182 ? 12.130 2.391 -9.892 1.00 96.19 182 GLN A N 1
ATOM 1348 C CA . GLN A 1 182 ? 13.326 1.643 -9.542 1.00 96.19 182 GLN A CA 1
ATOM 1349 C C . GLN A 1 182 ? 12.965 0.238 -9.070 1.00 96.19 182 GLN A C 1
ATOM 1351 O O . GLN A 1 182 ? 12.036 0.042 -8.288 1.00 96.19 182 GLN A O 1
ATOM 1356 N N . ILE A 1 183 ? 13.726 -0.737 -9.545 1.00 95.81 183 ILE A N 1
ATOM 1357 C CA . ILE A 1 183 ? 13.596 -2.153 -9.242 1.00 95.81 183 ILE A CA 1
ATOM 1358 C C . ILE A 1 183 ? 14.972 -2.629 -8.813 1.00 95.81 183 ILE A C 1
ATOM 1360 O O . ILE A 1 183 ? 15.923 -2.552 -9.585 1.00 95.81 183 ILE A O 1
ATOM 1364 N N . ARG A 1 184 ? 15.076 -3.157 -7.602 1.00 94.81 184 ARG A N 1
ATOM 1365 C CA . ARG A 1 184 ? 16.221 -3.953 -7.189 1.00 94.81 184 ARG A CA 1
ATOM 1366 C C . ARG A 1 184 ? 15.826 -5.419 -7.228 1.00 94.81 184 ARG A C 1
ATOM 1368 O O . ARG A 1 184 ? 14.883 -5.814 -6.543 1.00 94.81 184 ARG A O 1
ATOM 1375 N N . ALA A 1 185 ? 16.525 -6.200 -8.038 1.00 92.12 185 ALA A N 1
ATOM 1376 C CA . ALA A 1 185 ? 16.343 -7.640 -8.135 1.00 92.12 185 ALA A CA 1
ATOM 1377 C C . ALA A 1 185 ? 17.598 -8.337 -7.608 1.00 92.12 185 ALA A C 1
ATOM 1379 O O . ALA A 1 185 ? 18.703 -8.058 -8.075 1.00 92.12 185 ALA A O 1
ATOM 1380 N N . LYS A 1 186 ? 17.438 -9.215 -6.615 1.00 90.25 186 LYS A N 1
ATOM 1381 C CA . LYS A 1 186 ? 18.562 -9.819 -5.897 1.00 90.25 186 LYS A CA 1
ATOM 1382 C C . LYS A 1 186 ? 18.349 -11.311 -5.610 1.00 90.25 186 LYS A C 1
ATOM 1384 O O . LYS A 1 186 ? 17.230 -11.746 -5.373 1.00 90.25 186 LYS A O 1
ATOM 1389 N N . SER A 1 187 ? 19.419 -12.106 -5.610 1.00 86.19 187 SER A N 1
ATOM 1390 C CA . SER A 1 187 ? 19.439 -13.437 -4.994 1.00 86.19 187 SER A CA 1
ATOM 1391 C C . SER A 1 187 ? 19.413 -13.271 -3.478 1.00 86.19 187 SER A C 1
ATOM 1393 O O . SER A 1 187 ? 20.416 -12.880 -2.872 1.00 86.19 187 SER A O 1
ATOM 1395 N N . GLY A 1 188 ? 18.260 -13.556 -2.883 1.00 83.50 188 GLY A N 1
ATOM 1396 C CA . GLY A 1 188 ? 17.967 -13.288 -1.480 1.00 83.50 188 GLY A CA 1
ATOM 1397 C C . GLY A 1 188 ? 17.431 -11.876 -1.245 1.00 83.50 188 GLY A C 1
ATOM 1398 O O . GLY A 1 188 ? 17.533 -10.994 -2.099 1.00 83.50 188 GLY A O 1
ATOM 1399 N N . THR A 1 189 ? 16.888 -11.655 -0.052 1.00 86.00 189 THR A N 1
ATOM 1400 C CA . THR A 1 189 ? 16.003 -10.523 0.233 1.00 86.00 189 THR A CA 1
ATOM 1401 C C . THR A 1 189 ? 16.702 -9.154 0.143 1.00 86.00 189 THR A C 1
ATOM 1403 O O . THR A 1 189 ? 17.585 -8.849 0.955 1.00 86.00 189 THR A O 1
ATOM 1406 N N . PRO A 1 190 ? 16.312 -8.276 -0.801 1.00 87.81 190 PRO A N 1
ATOM 1407 C CA . PRO A 1 190 ? 16.709 -6.871 -0.788 1.00 87.81 190 PRO A CA 1
ATOM 1408 C C . PRO A 1 190 ? 16.008 -6.110 0.350 1.00 87.81 190 PRO A C 1
ATOM 1410 O O . PRO A 1 190 ? 14.790 -6.171 0.492 1.00 87.81 190 PRO A O 1
ATOM 1413 N N . LEU A 1 191 ? 16.777 -5.356 1.143 1.00 88.44 191 LEU A N 1
ATOM 1414 C CA . LEU A 1 191 ? 16.260 -4.569 2.279 1.00 88.44 191 LEU A CA 1
ATOM 1415 C C . LEU A 1 191 ? 16.109 -3.067 1.974 1.00 88.44 191 LEU A C 1
ATOM 1417 O O . LEU A 1 191 ? 15.493 -2.335 2.742 1.00 88.44 191 LEU A O 1
ATOM 1421 N N . SER A 1 192 ? 16.660 -2.598 0.854 1.00 91.56 192 SER A N 1
ATOM 1422 C CA . SER A 1 192 ? 16.581 -1.205 0.405 1.00 91.56 192 SER A CA 1
ATOM 1423 C C . SER A 1 192 ? 16.579 -1.123 -1.118 1.00 91.56 192 SER A C 1
ATOM 1425 O O . SER A 1 192 ? 17.024 -2.056 -1.797 1.00 91.56 192 SER A O 1
ATOM 1427 N N . GLN A 1 193 ? 16.158 0.023 -1.653 1.00 91.12 193 GLN A N 1
ATOM 1428 C CA . GLN A 1 193 ? 16.136 0.303 -3.089 1.00 91.12 193 GLN A CA 1
ATOM 1429 C C . GLN A 1 193 ? 17.525 0.277 -3.752 1.00 91.12 193 GLN A C 1
ATOM 1431 O O . GLN A 1 193 ? 17.601 0.071 -4.961 1.00 91.12 193 GLN A O 1
ATOM 1436 N N . GLY A 1 194 ? 18.605 0.447 -2.981 1.00 90.19 194 GLY A N 1
ATOM 1437 C CA . GLY A 1 194 ? 19.975 0.589 -3.485 1.00 90.19 194 GLY A CA 1
ATOM 1438 C C . GLY A 1 194 ? 20.333 2.031 -3.868 1.00 90.19 194 GLY A C 1
ATOM 1439 O O . GLY A 1 194 ? 19.474 2.790 -4.323 1.00 90.19 194 GLY A O 1
ATOM 1440 N N . ASP A 1 195 ? 21.603 2.396 -3.662 1.00 84.12 195 ASP A N 1
ATOM 1441 C CA . ASP A 1 195 ? 22.083 3.780 -3.801 1.00 84.12 195 ASP A CA 1
ATOM 1442 C C . ASP A 1 195 ? 22.387 4.168 -5.251 1.00 84.12 195 ASP A C 1
ATOM 1444 O O . ASP A 1 195 ? 22.055 5.270 -5.684 1.00 84.12 195 ASP A O 1
ATOM 1448 N N . ALA A 1 196 ? 22.999 3.259 -6.012 1.00 89.44 196 ALA A N 1
ATOM 1449 C CA . ALA A 1 196 ? 23.437 3.517 -7.377 1.00 89.44 196 ALA A CA 1
ATOM 1450 C C . ALA A 1 196 ? 22.752 2.570 -8.366 1.00 89.44 196 ALA A C 1
ATOM 1452 O O . ALA A 1 196 ? 22.513 1.405 -8.053 1.00 89.44 196 ALA A O 1
ATOM 1453 N N . VAL A 1 197 ? 22.432 3.086 -9.552 1.00 94.19 197 VAL A N 1
ATOM 1454 C CA . VAL A 1 197 ? 21.714 2.362 -10.604 1.00 94.19 197 VAL A CA 1
ATOM 1455 C C . VAL A 1 197 ? 22.709 1.633 -11.501 1.00 94.19 197 VAL A C 1
ATOM 1457 O O . VAL A 1 197 ? 23.639 2.250 -12.016 1.00 94.19 197 VAL A O 1
ATOM 1460 N N . ASP A 1 198 ? 22.492 0.338 -11.721 1.00 93.81 198 ASP A N 1
ATOM 1461 C CA . ASP A 1 198 ? 23.304 -0.480 -12.629 1.00 93.81 198 ASP A CA 1
ATOM 1462 C C . ASP A 1 198 ? 22.815 -0.360 -14.077 1.00 93.81 198 ASP A C 1
ATOM 1464 O O . ASP A 1 198 ? 23.616 -0.288 -15.010 1.00 93.81 198 ASP A O 1
ATOM 1468 N N . ILE A 1 199 ? 21.491 -0.325 -14.264 1.00 95.06 199 ILE A N 1
ATOM 1469 C CA . ILE A 1 199 ? 20.843 -0.212 -15.574 1.00 95.06 199 ILE A CA 1
ATOM 1470 C C . ILE A 1 199 ? 19.823 0.924 -15.528 1.00 95.06 199 ILE A C 1
ATOM 1472 O O . ILE A 1 199 ? 18.864 0.865 -14.760 1.00 95.06 199 ILE A O 1
ATOM 1476 N N . LEU A 1 200 ? 19.984 1.932 -16.377 1.00 96.25 200 LEU A N 1
ATOM 1477 C CA . LEU A 1 200 ? 18.999 2.987 -16.591 1.00 96.25 200 LEU A CA 1
ATOM 1478 C C . LEU A 1 200 ? 18.338 2.796 -17.957 1.00 96.25 200 LEU A C 1
ATOM 1480 O O . LEU A 1 200 ? 19.018 2.786 -18.980 1.00 96.25 200 LEU A O 1
ATOM 1484 N N . VAL A 1 201 ? 17.011 2.675 -17.981 1.00 96.62 201 VAL A N 1
ATOM 1485 C CA . VAL A 1 201 ? 16.214 2.730 -19.211 1.00 96.62 201 VAL A CA 1
ATOM 1486 C C . VAL A 1 201 ? 15.511 4.077 -19.267 1.00 96.62 201 VAL A C 1
ATOM 1488 O O . VAL A 1 201 ? 14.650 4.368 -18.435 1.00 96.62 201 VAL A O 1
ATOM 1491 N N . ALA A 1 202 ? 15.871 4.893 -20.248 1.00 95.75 202 ALA A N 1
ATOM 1492 C CA . ALA A 1 202 ? 15.334 6.232 -20.425 1.00 95.75 202 ALA A CA 1
ATOM 1493 C C . ALA A 1 202 ? 14.495 6.322 -21.703 1.00 95.75 202 ALA A C 1
ATOM 1495 O O . ALA A 1 202 ? 15.007 6.205 -22.815 1.00 95.75 202 ALA A O 1
ATOM 1496 N N . LEU A 1 203 ? 13.189 6.541 -21.544 1.00 93.44 203 LEU A N 1
ATOM 1497 C CA . LEU A 1 203 ? 12.257 6.662 -22.670 1.00 93.44 203 LEU A CA 1
ATOM 1498 C C . LEU A 1 203 ? 12.244 8.072 -23.280 1.00 93.44 203 LEU A C 1
ATOM 1500 O O . LEU A 1 203 ? 11.845 8.234 -24.431 1.00 93.44 203 LEU A O 1
ATOM 1504 N N . ASN A 1 204 ? 12.711 9.081 -22.539 1.00 92.88 204 ASN A N 1
ATOM 1505 C CA . ASN A 1 204 ? 12.814 10.463 -22.995 1.00 92.88 204 ASN A CA 1
ATOM 1506 C C . ASN A 1 204 ? 14.010 11.199 -22.355 1.00 92.88 204 ASN A C 1
ATOM 1508 O O . ASN A 1 204 ? 14.609 10.742 -21.376 1.00 92.88 204 ASN A O 1
ATOM 1512 N N . GLY A 1 205 ? 14.352 12.361 -22.921 1.00 93.62 205 GLY A N 1
ATOM 1513 C CA . GLY A 1 205 ? 15.471 13.182 -22.450 1.00 93.62 205 GLY A CA 1
ATOM 1514 C C . GLY A 1 205 ? 15.201 13.899 -21.123 1.00 93.62 205 GLY A C 1
ATOM 1515 O O . GLY A 1 205 ? 16.132 14.099 -20.351 1.00 93.62 205 GLY A O 1
ATOM 1516 N N . GLU A 1 206 ? 13.944 14.246 -20.821 1.00 93.25 206 GLU A N 1
ATOM 1517 C CA . GLU A 1 206 ? 13.574 14.895 -19.552 1.00 93.25 206 GLU A CA 1
ATOM 1518 C C . GLU A 1 206 ? 13.817 13.963 -18.358 1.00 93.25 206 GLU A C 1
ATOM 1520 O O . GLU A 1 206 ? 14.500 14.333 -17.400 1.00 93.25 206 GLU A O 1
ATOM 1525 N N . GLY A 1 207 ? 13.336 12.718 -18.443 1.00 92.88 207 GLY A N 1
ATOM 1526 C CA . GLY A 1 207 ? 13.556 11.710 -17.413 1.00 92.88 207 GLY A CA 1
ATOM 1527 C C . GLY A 1 207 ? 15.033 11.378 -17.230 1.00 92.88 207 GLY A C 1
ATOM 1528 O O . GLY A 1 207 ? 15.494 11.245 -16.094 1.00 92.88 207 GLY A O 1
ATOM 1529 N N . PHE A 1 208 ? 15.793 11.311 -18.328 1.00 95.12 208 PHE A N 1
ATOM 1530 C CA . PHE A 1 208 ? 17.246 11.172 -18.259 1.00 95.12 208 PHE A CA 1
ATOM 1531 C C . PHE A 1 208 ? 17.904 12.370 -17.562 1.00 95.12 208 PHE A C 1
ATOM 1533 O O . PHE A 1 208 ? 18.717 12.172 -16.665 1.00 95.12 208 PHE A O 1
ATOM 1540 N N . GLY A 1 209 ? 17.521 13.603 -17.900 1.00 94.56 209 GLY A N 1
ATOM 1541 C CA . GLY A 1 209 ? 18.073 14.807 -17.276 1.00 94.56 209 GLY A CA 1
ATOM 1542 C C . GLY A 1 209 ? 17.836 14.878 -15.763 1.00 94.56 209 GLY A C 1
ATOM 1543 O O . GLY A 1 209 ? 18.720 15.302 -15.024 1.00 94.56 209 GLY A O 1
ATOM 1544 N N . LEU A 1 210 ? 16.672 14.419 -15.289 1.00 92.69 210 LEU A N 1
ATOM 1545 C CA . LEU A 1 210 ? 16.313 14.452 -13.865 1.00 92.69 210 LEU A CA 1
ATOM 1546 C C . LEU A 1 210 ? 16.957 13.334 -13.034 1.00 92.69 210 LEU A C 1
ATOM 1548 O O . LEU A 1 210 ? 17.285 13.547 -11.868 1.00 92.69 210 LEU A O 1
ATOM 1552 N N . PHE A 1 211 ? 17.115 12.136 -13.601 1.00 93.06 211 PHE A N 1
ATOM 1553 C CA . PHE A 1 211 ? 17.481 10.935 -12.836 1.00 93.06 211 PHE A CA 1
ATOM 1554 C C . PHE A 1 211 ? 18.765 10.244 -13.311 1.00 93.06 211 PHE A C 1
ATOM 1556 O O . PHE A 1 211 ? 19.203 9.283 -12.669 1.00 93.06 211 PHE A O 1
ATOM 1563 N N . GLY A 1 212 ? 19.366 10.721 -14.404 1.00 92.12 212 GLY A N 1
ATOM 1564 C CA . GLY A 1 212 ? 20.548 10.146 -15.047 1.00 92.12 212 GLY A CA 1
ATOM 1565 C C . GLY A 1 212 ? 21.790 10.150 -14.165 1.00 92.12 212 GLY A C 1
ATOM 1566 O O . GLY A 1 212 ? 22.539 9.182 -14.186 1.00 92.12 212 GLY A O 1
ATOM 1567 N N . GLN A 1 213 ? 21.942 11.156 -13.296 1.00 91.50 213 GLN A N 1
ATOM 1568 C CA . GLN A 1 213 ? 23.056 11.241 -12.337 1.00 91.50 213 GLN A CA 1
ATOM 1569 C C . GLN A 1 213 ? 23.098 10.081 -11.328 1.00 91.50 213 GLN A C 1
ATOM 1571 O O . GLN A 1 213 ? 24.113 9.874 -10.675 1.00 91.50 213 GLN A O 1
ATOM 1576 N N . GLY A 1 214 ? 22.001 9.330 -11.169 1.00 91.81 214 GLY A N 1
ATOM 1577 C CA . GLY A 1 214 ? 21.983 8.140 -10.316 1.00 91.81 214 GLY A CA 1
ATOM 1578 C C . GLY A 1 214 ? 22.596 6.892 -10.960 1.00 91.81 214 GLY A C 1
ATOM 1579 O O . GLY A 1 214 ? 22.732 5.879 -10.273 1.00 91.81 214 GLY A O 1
ATOM 1580 N N . LEU A 1 215 ? 22.916 6.932 -12.257 1.00 94.31 215 LEU A N 1
ATOM 1581 C CA . LEU A 1 215 ? 23.608 5.855 -12.962 1.00 94.31 215 LEU A CA 1
ATOM 1582 C C . LEU A 1 215 ? 25.068 5.789 -12.504 1.00 94.31 215 LEU A C 1
ATOM 1584 O O . LEU A 1 215 ? 25.743 6.810 -12.405 1.00 94.31 215 LEU A O 1
ATOM 1588 N N . ARG A 1 216 ? 25.554 4.580 -12.216 1.00 92.56 216 ARG A N 1
ATOM 1589 C CA . ARG A 1 216 ? 26.967 4.349 -11.886 1.00 92.56 216 ARG A CA 1
ATOM 1590 C C . ARG A 1 216 ? 27.872 4.771 -13.045 1.00 92.56 216 ARG A C 1
ATOM 1592 O O . ARG A 1 216 ? 27.474 4.656 -14.201 1.00 92.56 216 ARG A O 1
ATOM 1599 N N . GLU A 1 217 ? 29.113 5.158 -12.742 1.00 90.50 217 GLU A N 1
ATOM 1600 C CA . GLU A 1 217 ? 30.117 5.510 -13.764 1.00 90.50 217 GLU A CA 1
ATOM 1601 C C . GLU A 1 217 ? 30.316 4.391 -14.794 1.00 90.50 217 GLU A C 1
ATOM 1603 O O . GLU A 1 217 ? 30.480 4.659 -15.977 1.00 90.50 217 GLU A O 1
ATOM 1608 N N . ASP A 1 218 ? 30.268 3.129 -14.360 1.00 90.19 218 ASP A N 1
ATOM 1609 C CA . ASP A 1 218 ? 30.362 1.941 -15.209 1.00 90.19 218 ASP A CA 1
ATOM 1610 C C . ASP A 1 218 ? 29.002 1.339 -15.604 1.00 90.19 218 ASP A C 1
ATOM 1612 O O . ASP A 1 218 ? 28.942 0.215 -16.115 1.00 90.19 218 ASP A O 1
ATOM 1616 N N . GLY A 1 219 ? 27.922 2.084 -15.359 1.00 92.19 219 GLY A N 1
ATOM 1617 C CA . GLY A 1 219 ? 26.543 1.670 -15.562 1.00 92.19 219 GLY A CA 1
ATOM 1618 C C . GLY A 1 219 ? 26.127 1.591 -17.030 1.00 92.19 219 GLY A C 1
ATOM 1619 O O . GLY A 1 219 ? 26.818 2.039 -17.953 1.00 92.19 219 GLY A O 1
ATOM 1620 N N . ILE A 1 220 ? 24.955 0.997 -17.240 1.00 94.44 220 ILE A N 1
ATOM 1621 C CA . ILE A 1 220 ? 24.402 0.716 -18.562 1.00 94.44 220 ILE A CA 1
ATOM 1622 C C . ILE A 1 220 ? 23.192 1.607 -18.817 1.00 94.44 220 ILE A C 1
ATOM 1624 O O . ILE A 1 220 ? 22.231 1.595 -18.053 1.00 94.44 220 ILE A O 1
ATOM 1628 N N . LEU A 1 221 ? 23.225 2.351 -19.919 1.00 95.81 221 LEU A N 1
ATOM 1629 C CA . LEU A 1 221 ? 22.138 3.211 -20.367 1.00 95.81 221 LEU A CA 1
ATOM 1630 C C . LEU A 1 221 ? 21.493 2.634 -21.629 1.00 95.81 221 LEU A C 1
ATOM 1632 O O . LEU A 1 221 ? 22.125 2.576 -22.681 1.00 95.81 221 LEU A O 1
ATOM 1636 N N . LEU A 1 222 ? 20.223 2.251 -21.529 1.00 95.81 222 LEU A N 1
ATOM 1637 C CA . LEU A 1 222 ? 19.355 1.949 -22.666 1.00 95.81 222 LEU A CA 1
ATOM 1638 C C . LEU A 1 222 ? 18.435 3.150 -22.898 1.00 95.81 222 LEU A C 1
ATOM 1640 O O . LEU A 1 222 ? 17.725 3.554 -21.979 1.00 95.81 222 LEU A O 1
ATOM 1644 N N . TYR A 1 223 ? 18.419 3.724 -24.098 1.00 96.12 223 TYR A N 1
ATOM 1645 C CA . TYR A 1 223 ? 17.631 4.935 -24.348 1.00 96.12 223 TYR A CA 1
ATOM 1646 C C . TYR A 1 223 ? 16.904 4.943 -25.692 1.00 96.12 223 TYR A C 1
ATOM 1648 O O . TYR A 1 223 ? 17.354 4.313 -26.652 1.00 96.12 223 TYR A O 1
ATOM 1656 N N . ASP A 1 224 ? 15.788 5.683 -25.753 1.00 95.94 224 ASP A N 1
ATOM 1657 C CA . ASP A 1 224 ? 15.053 5.921 -27.000 1.00 95.94 224 ASP A CA 1
ATOM 1658 C C . ASP A 1 224 ? 15.817 6.894 -27.917 1.00 95.94 224 ASP A C 1
ATOM 1660 O O . ASP A 1 224 ? 15.741 8.118 -27.766 1.00 95.94 224 ASP A O 1
ATOM 1664 N N . SER A 1 225 ? 16.544 6.346 -28.893 1.00 95.81 225 SER A N 1
ATOM 1665 C CA . SER A 1 225 ? 17.391 7.115 -29.810 1.00 95.81 225 SER A CA 1
ATOM 1666 C C . SER A 1 225 ? 16.617 7.982 -30.806 1.00 95.81 225 SER A C 1
ATOM 1668 O O . SER A 1 225 ? 17.229 8.817 -31.477 1.00 95.81 225 SER A O 1
ATOM 1670 N N . ASP A 1 226 ? 15.300 7.776 -30.926 1.00 93.50 226 ASP A N 1
ATOM 1671 C CA . ASP A 1 226 ? 14.420 8.629 -31.732 1.00 93.50 226 ASP A CA 1
ATOM 1672 C C . ASP A 1 226 ? 14.067 9.937 -31.019 1.00 93.50 226 ASP A C 1
ATOM 1674 O O . ASP A 1 226 ? 13.685 10.913 -31.665 1.00 93.50 226 ASP A O 1
ATOM 1678 N N . VAL A 1 227 ? 14.142 9.941 -29.685 1.00 92.06 227 VAL A N 1
ATOM 1679 C CA . VAL A 1 227 ? 13.657 11.039 -28.843 1.00 92.06 227 VAL A CA 1
ATOM 1680 C C . VAL A 1 227 ? 14.813 11.893 -28.348 1.00 92.06 227 VAL A C 1
ATOM 1682 O O . VAL A 1 227 ? 14.711 13.118 -28.343 1.00 92.06 227 VAL A O 1
ATOM 1685 N N . PHE A 1 228 ? 15.917 11.269 -27.938 1.00 94.19 228 PHE A N 1
ATOM 1686 C CA . PHE A 1 228 ? 17.088 11.999 -27.470 1.00 94.19 228 PHE A CA 1
ATOM 1687 C C . PHE A 1 228 ? 18.378 11.197 -27.647 1.00 94.19 228 PHE A C 1
ATOM 1689 O O . PHE A 1 228 ? 18.364 9.992 -27.897 1.00 94.19 228 PHE A O 1
ATOM 1696 N N . ARG A 1 229 ? 19.512 11.889 -27.517 1.00 95.06 229 ARG A N 1
ATOM 1697 C CA . ARG A 1 229 ? 20.843 11.283 -27.453 1.00 95.06 229 ARG A CA 1
ATOM 1698 C C . ARG A 1 229 ? 21.611 11.927 -26.300 1.00 95.06 229 ARG A C 1
ATOM 1700 O O . ARG A 1 229 ? 21.696 13.154 -26.288 1.00 95.06 229 ARG A O 1
ATOM 1707 N N . PRO A 1 230 ? 22.104 11.148 -25.327 1.00 93.06 230 PRO A N 1
ATOM 1708 C CA . PRO A 1 230 ? 22.888 11.681 -24.222 1.00 93.06 230 PRO A CA 1
ATOM 1709 C C . PRO A 1 230 ? 24.301 12.063 -24.693 1.00 93.06 230 PRO A C 1
ATOM 1711 O O . PRO A 1 230 ? 24.822 11.479 -25.645 1.00 93.06 230 PRO A O 1
ATOM 1714 N N . ASP A 1 231 ? 24.935 13.020 -24.014 1.00 91.06 231 ASP A N 1
ATOM 1715 C CA . ASP A 1 231 ? 26.352 13.329 -24.236 1.00 91.06 231 ASP A CA 1
ATOM 1716 C C . ASP A 1 231 ? 27.219 12.165 -23.737 1.00 91.06 231 ASP A C 1
ATOM 1718 O O . ASP A 1 231 ? 27.001 11.733 -22.604 1.00 91.06 231 ASP A O 1
ATOM 1722 N N . PRO A 1 232 ? 28.191 11.650 -24.515 1.00 86.81 232 PRO A N 1
ATOM 1723 C CA . PRO A 1 232 ? 29.003 10.507 -24.103 1.00 86.81 232 PRO A CA 1
ATOM 1724 C C . PRO A 1 232 ? 29.762 10.764 -22.797 1.00 86.81 232 PRO A C 1
ATOM 1726 O O . PRO A 1 232 ? 30.443 11.780 -22.657 1.00 86.81 232 PRO A O 1
ATOM 1729 N N . GLU A 1 233 ? 29.714 9.804 -21.875 1.00 89.00 233 GLU A N 1
ATOM 1730 C CA . GLU A 1 233 ? 30.443 9.859 -20.603 1.00 89.00 233 GLU A CA 1
ATOM 1731 C C . GLU A 1 233 ? 31.446 8.699 -20.486 1.00 89.00 233 GLU A C 1
ATOM 1733 O O . GLU A 1 233 ? 31.112 7.562 -20.835 1.00 89.00 233 GLU A O 1
ATOM 1738 N N . PRO A 1 234 ? 32.678 8.939 -19.993 1.00 87.44 234 PRO A N 1
ATOM 1739 C CA . PRO A 1 234 ? 33.652 7.873 -19.780 1.00 87.44 234 PRO A CA 1
ATOM 1740 C C . PRO A 1 234 ? 33.129 6.800 -18.817 1.00 87.44 234 PRO A C 1
ATOM 1742 O O . PRO A 1 234 ? 32.640 7.115 -17.740 1.00 87.44 234 PRO A O 1
ATOM 1745 N N . GLY A 1 235 ? 33.278 5.525 -19.186 1.00 85.88 235 GLY A N 1
ATOM 1746 C CA . GLY A 1 235 ? 32.875 4.381 -18.353 1.00 85.88 235 GLY A CA 1
ATOM 1747 C C . GLY A 1 235 ? 31.443 3.894 -18.592 1.00 85.88 235 GLY A C 1
ATOM 1748 O O . GLY A 1 235 ? 31.206 2.684 -18.507 1.00 85.88 235 GLY A O 1
ATOM 1749 N N . ARG A 1 236 ? 30.528 4.789 -18.986 1.00 92.69 236 ARG A N 1
ATOM 1750 C CA . ARG A 1 236 ? 29.126 4.462 -19.258 1.00 92.69 236 ARG A CA 1
ATOM 1751 C C . ARG A 1 236 ? 28.998 3.652 -20.543 1.00 92.69 236 ARG A C 1
ATOM 1753 O O . ARG A 1 236 ? 29.530 4.023 -21.588 1.00 92.69 236 ARG A O 1
ATOM 1760 N N . THR A 1 237 ? 28.269 2.540 -20.485 1.00 93.62 237 THR A N 1
ATOM 1761 C CA . THR A 1 237 ? 27.957 1.743 -21.682 1.00 93.62 237 THR A CA 1
ATOM 1762 C C . THR A 1 237 ? 26.572 2.098 -22.199 1.00 93.62 237 THR A C 1
ATOM 1764 O O . THR A 1 237 ? 25.590 2.007 -21.469 1.00 93.62 237 THR A O 1
ATOM 1767 N N . GLU A 1 238 ? 26.486 2.473 -23.472 1.00 94.00 238 GLU A N 1
ATOM 1768 C CA . GLU A 1 238 ? 25.256 2.971 -24.084 1.00 94.00 238 GLU A CA 1
ATOM 1769 C C . GLU A 1 238 ? 24.698 2.014 -25.141 1.00 94.00 238 GLU A C 1
ATOM 1771 O O . GLU A 1 238 ? 25.418 1.520 -26.017 1.00 94.00 238 GLU A O 1
ATOM 1776 N N . TYR A 1 239 ? 23.385 1.807 -25.074 1.00 95.12 239 TYR A N 1
ATOM 1777 C CA . TYR A 1 239 ? 22.582 1.068 -26.037 1.00 95.12 239 TYR A CA 1
ATOM 1778 C C . TYR A 1 239 ? 21.506 2.000 -26.592 1.00 95.12 239 TYR A C 1
ATOM 1780 O O . TYR A 1 239 ? 20.566 2.386 -25.895 1.00 95.12 239 TYR A O 1
ATOM 1788 N N . ALA A 1 240 ? 21.673 2.380 -27.856 1.00 94.69 240 ALA A N 1
ATOM 1789 C CA . ALA A 1 240 ? 20.752 3.256 -28.565 1.00 94.69 240 ALA A CA 1
ATOM 1790 C C . ALA A 1 240 ? 19.661 2.402 -29.215 1.00 94.69 240 ALA A C 1
ATOM 1792 O O . ALA A 1 240 ? 19.975 1.529 -30.021 1.00 94.69 240 ALA A O 1
ATOM 1793 N N . LEU A 1 241 ? 18.394 2.632 -28.882 1.00 94.94 241 LEU A N 1
ATOM 1794 C CA . LEU A 1 241 ? 17.276 1.854 -29.414 1.00 94.94 241 LEU A CA 1
ATOM 1795 C C . LEU A 1 241 ? 16.212 2.812 -29.961 1.00 94.94 241 LEU A C 1
ATOM 1797 O O . LEU A 1 241 ? 15.702 3.612 -29.185 1.00 94.94 241 LEU A O 1
ATOM 1801 N N . PRO A 1 242 ? 15.825 2.756 -31.247 1.00 95.69 242 PRO A N 1
ATOM 1802 C CA . PRO A 1 242 ? 14.750 3.589 -31.787 1.00 95.69 242 PRO A CA 1
ATOM 1803 C C . PRO A 1 242 ? 13.374 3.054 -31.344 1.00 95.69 242 PRO A C 1
ATOM 1805 O O . PRO A 1 242 ? 12.599 2.507 -32.134 1.00 95.69 242 PRO A O 1
ATOM 1808 N N . ILE A 1 243 ? 13.091 3.126 -30.035 1.00 94.44 243 ILE A N 1
ATOM 1809 C CA . ILE A 1 243 ? 11.922 2.510 -29.385 1.00 94.44 243 ILE A CA 1
ATOM 1810 C C . ILE A 1 243 ? 10.636 3.034 -30.023 1.00 94.44 243 ILE A C 1
ATOM 1812 O O . ILE A 1 243 ? 9.719 2.261 -30.316 1.00 94.44 243 ILE A O 1
ATOM 1816 N N . SER A 1 244 ? 10.563 4.346 -30.247 1.00 93.00 244 SER A N 1
ATOM 1817 C CA . SER A 1 244 ? 9.379 4.997 -30.798 1.00 93.00 244 SER A CA 1
ATOM 1818 C C . SER A 1 244 ? 9.081 4.563 -32.236 1.00 93.00 244 SER A C 1
ATOM 1820 O O . SER A 1 244 ? 7.920 4.299 -32.562 1.00 93.00 244 SER A O 1
ATOM 1822 N N . ALA A 1 245 ? 10.092 4.473 -33.099 1.00 95.44 245 ALA A N 1
ATOM 1823 C CA . ALA A 1 245 ? 9.947 4.051 -34.486 1.00 95.44 245 ALA A CA 1
ATOM 1824 C C . ALA A 1 245 ? 9.606 2.561 -34.584 1.00 95.44 245 ALA A C 1
ATOM 1826 O O . ALA A 1 245 ? 8.656 2.207 -35.286 1.00 95.44 245 ALA A O 1
ATOM 1827 N N . LEU A 1 246 ? 10.303 1.705 -33.826 1.00 95.94 246 LEU A N 1
ATOM 1828 C CA . LEU A 1 246 ? 10.033 0.265 -33.788 1.00 95.94 246 LEU A CA 1
ATOM 1829 C C . LEU A 1 246 ? 8.605 -0.011 -33.305 1.00 95.94 246 LEU A C 1
ATOM 1831 O O . LEU A 1 246 ? 7.845 -0.699 -33.980 1.00 95.94 246 LEU A O 1
ATOM 1835 N N . ALA A 1 247 ? 8.174 0.608 -32.203 1.00 94.25 247 ALA A N 1
ATOM 1836 C CA . ALA A 1 247 ? 6.816 0.423 -31.693 1.00 94.25 247 ALA A CA 1
ATOM 1837 C C . ALA A 1 247 ? 5.737 0.907 -32.681 1.00 94.25 247 ALA A C 1
ATOM 1839 O O . ALA A 1 247 ? 4.679 0.287 -32.807 1.00 94.25 247 ALA A O 1
ATOM 1840 N N . ARG A 1 248 ? 5.976 2.010 -33.405 1.00 94.38 248 ARG A N 1
ATOM 1841 C CA . ARG A 1 248 ? 5.050 2.488 -34.448 1.00 94.38 248 ARG A CA 1
ATOM 1842 C C . ARG A 1 248 ? 4.950 1.507 -35.613 1.00 94.38 248 ARG A C 1
ATOM 1844 O O . ARG A 1 248 ? 3.839 1.283 -36.088 1.00 94.38 248 ARG A O 1
ATOM 1851 N N . ALA A 1 249 ? 6.067 0.919 -36.039 1.00 95.19 249 ALA A N 1
ATOM 1852 C CA . ALA A 1 249 ? 6.086 -0.076 -37.107 1.00 95.19 249 ALA A CA 1
ATOM 1853 C C . ALA A 1 249 ? 5.272 -1.326 -36.732 1.00 95.19 249 ALA A C 1
ATOM 1855 O O . ALA A 1 249 ? 4.426 -1.757 -37.512 1.00 95.19 249 ALA A O 1
ATOM 1856 N N . GLU A 1 250 ? 5.438 -1.839 -35.509 1.00 94.94 250 GLU A N 1
ATOM 1857 C CA . GLU A 1 250 ? 4.673 -2.994 -35.010 1.00 94.94 250 GLU A CA 1
ATOM 1858 C C . GLU A 1 250 ? 3.167 -2.707 -34.952 1.00 94.94 250 GLU A C 1
ATOM 1860 O O . GLU A 1 250 ? 2.345 -3.537 -35.339 1.00 94.94 250 GLU A O 1
ATOM 1865 N N . LYS A 1 251 ? 2.786 -1.499 -34.514 1.00 93.12 251 LYS A N 1
ATOM 1866 C CA . LYS A 1 251 ? 1.382 -1.071 -34.513 1.00 93.12 251 LYS A CA 1
ATOM 1867 C C . LYS A 1 251 ? 0.807 -0.978 -35.929 1.00 93.12 251 LYS A C 1
ATOM 1869 O O . LYS A 1 251 ? -0.344 -1.354 -36.144 1.00 93.12 251 LYS A O 1
ATOM 1874 N N . GLU A 1 252 ? 1.575 -0.457 -36.880 1.00 91.69 252 GLU A N 1
ATOM 1875 C CA . GLU A 1 252 ? 1.128 -0.320 -38.268 1.00 91.69 252 GLU A CA 1
ATOM 1876 C C . GLU A 1 252 ? 0.995 -1.685 -38.961 1.00 91.69 252 GLU A C 1
ATOM 1878 O O . GLU A 1 252 ? 0.058 -1.882 -39.731 1.00 91.69 252 GLU A O 1
ATOM 1883 N N . ALA A 1 253 ? 1.840 -2.664 -38.622 1.00 92.06 253 ALA A N 1
ATOM 1884 C CA . ALA A 1 253 ? 1.776 -4.017 -39.178 1.00 92.06 253 ALA A CA 1
ATOM 1885 C C . ALA A 1 253 ? 0.428 -4.722 -38.926 1.00 92.06 253 ALA A C 1
ATOM 1887 O O . ALA A 1 253 ? -0.023 -5.507 -39.758 1.00 92.06 253 ALA A O 1
ATOM 1888 N N . VAL A 1 254 ? -0.251 -4.410 -37.816 1.00 90.75 254 VAL A N 1
ATOM 1889 C CA . VAL A 1 254 ? -1.565 -4.985 -37.466 1.00 90.75 254 VAL A CA 1
ATOM 1890 C C . VAL A 1 254 ? -2.750 -4.085 -37.827 1.00 90.75 254 VAL A C 1
ATOM 1892 O O . VAL A 1 254 ? -3.894 -4.415 -37.512 1.00 90.75 254 VAL A O 1
ATOM 1895 N N . ARG A 1 255 ? -2.517 -2.956 -38.512 1.00 89.12 255 ARG A N 1
ATOM 1896 C CA . ARG A 1 255 ? -3.562 -1.979 -38.868 1.00 89.12 255 ARG A CA 1
ATOM 1897 C C . ARG A 1 255 ? -4.738 -2.607 -39.612 1.00 89.12 255 ARG A C 1
ATOM 1899 O O . ARG A 1 255 ? -5.873 -2.199 -39.397 1.00 89.12 255 ARG A O 1
ATOM 1906 N N . HIS A 1 256 ? -4.472 -3.552 -40.510 1.00 88.44 256 HIS A N 1
ATOM 1907 C CA . HIS A 1 256 ? -5.503 -4.173 -41.347 1.00 88.44 256 HIS A CA 1
ATOM 1908 C C . HIS A 1 256 ? -6.377 -5.185 -40.594 1.00 88.44 256 HIS A C 1
ATOM 1910 O O . HIS A 1 256 ? -7.433 -5.563 -41.092 1.00 88.44 256 HIS A O 1
ATOM 1916 N N . GLU A 1 257 ? -5.952 -5.606 -39.405 1.00 87.06 257 GLU A N 1
ATOM 1917 C CA . GLU A 1 257 ? -6.617 -6.633 -38.600 1.00 87.06 257 GLU A CA 1
ATOM 1918 C C . GLU A 1 257 ? -7.404 -6.054 -37.418 1.00 87.06 257 GLU A C 1
ATOM 1920 O O . GLU A 1 257 ? -8.108 -6.778 -36.717 1.00 87.06 257 GLU A O 1
ATOM 1925 N N . ILE A 1 258 ? -7.271 -4.748 -37.178 1.00 84.00 258 ILE A N 1
ATOM 1926 C CA . ILE A 1 258 ? -7.893 -4.039 -36.063 1.00 84.00 258 ILE A CA 1
ATOM 1927 C C . ILE A 1 258 ? -8.765 -2.924 -36.631 1.00 84.00 258 ILE A C 1
ATOM 1929 O O . ILE A 1 258 ? -8.326 -2.129 -37.460 1.00 84.00 258 ILE A O 1
ATOM 1933 N N . GLU A 1 259 ? -10.005 -2.828 -36.155 1.00 79.25 259 GLU A N 1
ATOM 1934 C CA . GLU A 1 259 ? -10.917 -1.764 -36.569 1.00 79.25 259 GLU A CA 1
ATOM 1935 C C . GLU A 1 259 ? -10.320 -0.372 -36.305 1.00 79.25 259 GLU A C 1
ATOM 1937 O O . GLU A 1 259 ? -9.691 -0.123 -35.273 1.00 79.25 259 GLU A O 1
ATOM 1942 N N . GLY A 1 260 ? -10.553 0.577 -37.217 1.00 75.50 260 GLY A N 1
ATOM 1943 C CA . GLY A 1 260 ? -9.874 1.877 -37.198 1.00 75.50 260 GLY A CA 1
ATOM 1944 C C . GLY A 1 260 ? -10.047 2.683 -35.903 1.00 75.50 260 GLY A C 1
ATOM 1945 O O . GLY A 1 260 ? -9.119 3.375 -35.486 1.00 75.50 260 GLY A O 1
ATOM 1946 N N . GLU A 1 261 ? -11.197 2.586 -35.231 1.00 76.25 261 GLU A N 1
ATOM 1947 C CA . GLU A 1 261 ? -11.437 3.275 -33.953 1.00 76.25 261 GLU A CA 1
ATOM 1948 C C . GLU A 1 261 ? -10.702 2.600 -32.782 1.00 76.25 261 GLU A C 1
ATOM 1950 O O . GLU A 1 261 ? -10.128 3.276 -31.925 1.00 76.25 261 GLU A O 1
ATOM 1955 N N . GLN A 1 262 ? -10.642 1.266 -32.778 1.00 77.81 262 GLN A N 1
ATOM 1956 C CA . GLN A 1 262 ? -9.876 0.494 -31.800 1.00 77.81 262 GLN A CA 1
ATOM 1957 C C . GLN A 1 262 ? -8.367 0.727 -31.980 1.00 77.81 262 GLN A C 1
ATOM 1959 O O . GLN A 1 262 ? -7.655 0.949 -31.000 1.00 77.81 262 GLN A O 1
ATOM 1964 N N . LEU A 1 263 ? -7.886 0.777 -33.225 1.00 79.00 263 LEU A N 1
ATOM 1965 C CA . LEU A 1 263 ? -6.485 1.040 -33.557 1.00 79.00 263 LEU A CA 1
ATOM 1966 C C . LEU A 1 263 ? -6.034 2.450 -33.141 1.00 79.00 263 LEU A C 1
ATOM 1968 O O . LEU A 1 263 ? -4.911 2.630 -32.665 1.00 79.00 263 LEU A O 1
ATOM 1972 N N . LYS A 1 264 ? -6.895 3.467 -33.283 1.00 78.25 264 LYS A N 1
ATOM 1973 C CA . LYS A 1 264 ? -6.595 4.837 -32.824 1.00 78.25 264 LYS A CA 1
ATOM 1974 C C . LYS A 1 264 ? -6.361 4.900 -31.316 1.00 78.25 264 LYS A C 1
ATOM 1976 O O . LYS A 1 264 ? -5.456 5.604 -30.879 1.00 78.25 264 LYS A O 1
ATOM 1981 N N . ARG A 1 265 ? -7.145 4.150 -30.537 1.00 81.81 265 ARG A N 1
ATOM 1982 C CA . ARG A 1 265 ? -7.057 4.107 -29.067 1.00 81.81 265 ARG A CA 1
ATOM 1983 C C . ARG A 1 265 ? -5.947 3.193 -28.553 1.00 81.81 265 ARG A C 1
ATOM 1985 O O . ARG A 1 265 ? -5.528 3.340 -27.410 1.00 81.81 265 ARG A O 1
ATOM 1992 N N . LEU A 1 266 ? -5.477 2.257 -29.375 1.00 82.62 266 LEU A N 1
ATOM 1993 C CA . LEU A 1 266 ? -4.402 1.340 -29.019 1.00 82.62 266 LEU A CA 1
ATOM 1994 C C . LEU A 1 266 ? -3.061 2.097 -28.953 1.00 82.62 266 LEU A C 1
ATOM 1996 O O . LEU A 1 266 ? -2.631 2.642 -29.972 1.00 82.62 266 LEU A O 1
ATOM 2000 N N . PRO A 1 267 ? -2.373 2.165 -27.802 1.00 86.06 267 PRO A N 1
ATOM 2001 C CA . PRO A 1 267 ? -1.043 2.766 -27.742 1.00 86.06 267 PRO A CA 1
ATOM 2002 C C . PRO A 1 267 ? -0.032 1.932 -28.541 1.00 86.06 267 PRO A C 1
ATOM 2004 O O . PRO A 1 267 ? -0.198 0.723 -28.704 1.00 86.06 267 PRO A O 1
ATOM 2007 N N . ALA A 1 268 ? 1.022 2.577 -29.046 1.00 88.62 268 ALA A N 1
ATOM 2008 C CA . ALA A 1 268 ? 2.149 1.849 -29.625 1.00 88.62 268 ALA A CA 1
ATOM 2009 C C . ALA A 1 268 ? 2.867 1.044 -28.516 1.00 88.62 268 ALA A C 1
ATOM 2011 O O . ALA A 1 268 ? 3.024 1.575 -27.412 1.00 88.62 268 ALA A O 1
ATOM 2012 N N . PRO A 1 269 ? 3.321 -0.196 -28.775 1.00 93.25 269 PRO A N 1
ATOM 2013 C CA . PRO A 1 269 ? 3.911 -1.087 -27.771 1.00 93.25 269 PRO A CA 1
ATOM 2014 C C . PRO A 1 269 ? 5.364 -0.714 -27.397 1.00 93.25 269 PRO A C 1
ATOM 2016 O O . PRO A 1 269 ? 6.251 -1.566 -27.403 1.00 93.25 269 PRO A O 1
ATOM 2019 N N . LYS A 1 270 ? 5.629 0.561 -27.059 1.00 93.19 270 LYS A N 1
ATOM 2020 C CA . LYS A 1 270 ? 6.963 1.053 -26.647 1.00 93.19 270 LYS A CA 1
ATOM 2021 C C . LYS A 1 270 ? 7.526 0.250 -25.470 1.00 93.19 270 LYS A C 1
ATOM 2023 O O . LYS A 1 270 ? 8.692 -0.132 -25.469 1.00 93.19 270 LYS A O 1
ATOM 2028 N N . ASN A 1 271 ? 6.672 -0.041 -24.491 1.00 93.06 271 ASN A N 1
ATOM 2029 C CA . ASN A 1 271 ? 7.011 -0.851 -23.324 1.00 93.06 271 ASN A CA 1
ATOM 2030 C C . ASN A 1 271 ? 7.455 -2.276 -23.698 1.00 93.06 271 ASN A C 1
ATOM 2032 O O . ASN A 1 271 ? 8.369 -2.794 -23.074 1.00 93.06 271 ASN A O 1
ATOM 2036 N N . MET A 1 272 ? 6.877 -2.906 -24.723 1.00 95.44 272 MET A N 1
ATOM 2037 C CA . MET A 1 272 ? 7.297 -4.246 -25.153 1.00 95.44 272 MET A CA 1
ATOM 2038 C C . MET A 1 272 ? 8.659 -4.218 -25.839 1.00 95.44 272 MET A C 1
ATOM 2040 O O . MET A 1 272 ? 9.497 -5.064 -25.541 1.00 95.44 272 MET A O 1
ATOM 2044 N N . VAL A 1 273 ? 8.904 -3.221 -26.697 1.00 96.62 273 VAL A N 1
ATOM 2045 C CA . VAL A 1 273 ? 10.218 -3.018 -27.331 1.00 96.62 273 VAL A CA 1
ATOM 2046 C C . VAL A 1 273 ? 11.296 -2.806 -26.262 1.00 96.62 273 VAL A C 1
ATOM 2048 O O . VAL A 1 273 ? 12.319 -3.490 -26.269 1.00 96.62 273 VAL A O 1
ATOM 2051 N N . GLY A 1 274 ? 11.042 -1.917 -25.295 1.00 95.50 274 GLY A N 1
ATOM 2052 C CA . GLY A 1 274 ? 11.950 -1.684 -24.170 1.00 95.50 274 GLY A CA 1
ATOM 2053 C C . GLY A 1 274 ? 12.169 -2.932 -23.308 1.00 95.50 274 GLY A C 1
ATOM 2054 O O . GLY A 1 274 ? 13.304 -3.223 -22.936 1.00 95.50 274 GLY A O 1
ATOM 2055 N N . LEU A 1 275 ? 11.111 -3.706 -23.037 1.00 95.56 275 LEU A N 1
ATOM 2056 C CA . LEU A 1 275 ? 11.199 -4.944 -22.261 1.00 95.56 275 LEU A CA 1
ATOM 2057 C C . LEU A 1 275 ? 12.059 -5.989 -22.972 1.00 95.56 275 LEU A C 1
ATOM 2059 O O . LEU A 1 275 ? 12.934 -6.573 -22.347 1.00 95.56 275 LEU A O 1
ATOM 2063 N N . GLY A 1 276 ? 11.838 -6.210 -24.267 1.00 96.00 276 GLY A N 1
ATOM 2064 C CA . GLY A 1 276 ? 12.619 -7.161 -25.054 1.00 96.00 276 GLY A CA 1
ATOM 2065 C C . GLY A 1 276 ? 14.108 -6.836 -25.063 1.00 96.00 276 GLY A C 1
ATOM 2066 O O . GLY A 1 276 ? 14.938 -7.712 -24.817 1.00 96.00 276 GLY A O 1
ATOM 2067 N N . ALA A 1 277 ? 14.443 -5.560 -25.271 1.00 95.56 277 ALA A N 1
ATOM 2068 C CA . ALA A 1 277 ? 15.821 -5.091 -25.210 1.00 95.56 277 ALA A CA 1
ATOM 2069 C C . ALA A 1 277 ? 16.431 -5.285 -23.814 1.00 95.56 277 ALA A C 1
ATOM 2071 O O . ALA A 1 277 ? 17.526 -5.830 -23.689 1.00 95.56 277 ALA A O 1
ATOM 2072 N N . LEU A 1 278 ? 15.707 -4.914 -22.754 1.00 94.56 278 LEU A N 1
ATOM 2073 C CA . LEU A 1 278 ? 16.150 -5.123 -21.376 1.00 94.56 278 LEU A CA 1
ATOM 2074 C C . LEU A 1 278 ? 16.414 -6.606 -21.083 1.00 94.56 278 LEU A C 1
ATOM 2076 O O . LEU A 1 278 ? 17.481 -6.935 -20.572 1.00 94.56 278 LEU A O 1
ATOM 2080 N N . LEU A 1 279 ? 15.474 -7.494 -21.425 1.00 92.38 279 LEU A N 1
ATOM 2081 C CA . LEU A 1 279 ? 15.608 -8.938 -21.209 1.00 92.38 279 LEU A CA 1
ATOM 2082 C C . LEU A 1 279 ? 16.814 -9.505 -21.950 1.00 92.38 279 LEU A C 1
ATOM 2084 O O . LEU A 1 279 ? 17.551 -10.315 -21.390 1.00 92.38 279 LEU A O 1
ATOM 2088 N N . ARG A 1 280 ? 17.060 -9.045 -23.180 1.00 92.44 280 ARG A N 1
ATOM 2089 C CA . ARG A 1 280 ? 18.235 -9.479 -23.927 1.00 92.44 280 ARG A CA 1
ATOM 2090 C C . ARG A 1 280 ? 19.535 -8.980 -23.303 1.00 92.44 280 ARG A C 1
ATOM 2092 O O . ARG A 1 280 ? 20.467 -9.769 -23.182 1.00 92.44 280 ARG A O 1
ATOM 2099 N N . LEU A 1 281 ? 19.582 -7.725 -22.846 1.00 90.75 281 LEU A N 1
ATOM 2100 C CA . LEU A 1 281 ? 20.742 -7.170 -22.140 1.00 90.75 281 LEU A CA 1
ATOM 2101 C C . LEU A 1 281 ? 21.092 -7.991 -20.898 1.00 90.75 281 LEU A C 1
ATOM 2103 O O . LEU A 1 281 ? 22.257 -8.319 -20.701 1.00 90.75 281 LEU A O 1
ATOM 2107 N N . VAL A 1 282 ? 20.097 -8.371 -20.095 1.00 87.88 282 VAL A N 1
ATOM 2108 C CA . VAL A 1 282 ? 20.316 -9.191 -18.892 1.00 87.88 282 VAL A CA 1
ATOM 2109 C C . VAL A 1 282 ? 20.480 -10.689 -19.189 1.00 87.88 282 VAL A C 1
ATOM 2111 O O . VAL A 1 282 ? 20.564 -11.484 -18.259 1.00 87.88 282 VAL A O 1
ATOM 2114 N N . ASN A 1 283 ? 20.518 -11.091 -20.465 1.00 86.00 283 ASN A N 1
ATOM 2115 C CA . ASN A 1 283 ? 20.577 -12.486 -20.909 1.00 86.00 283 ASN A CA 1
ATOM 2116 C C . ASN A 1 283 ? 19.447 -13.369 -20.327 1.00 86.00 283 ASN A C 1
ATOM 2118 O O . ASN A 1 283 ? 19.648 -14.542 -20.006 1.00 86.00 283 ASN A O 1
ATOM 2122 N N . ALA A 1 284 ? 18.248 -12.800 -20.181 1.00 85.38 284 ALA A N 1
ATOM 2123 C CA . ALA A 1 284 ? 17.052 -13.522 -19.768 1.00 85.38 284 ALA A CA 1
ATOM 2124 C C . ALA A 1 284 ? 16.392 -14.230 -20.970 1.00 85.38 284 ALA A C 1
ATOM 2126 O O . ALA A 1 284 ? 16.362 -13.673 -22.073 1.00 85.38 284 ALA A O 1
ATOM 2127 N N . PRO A 1 285 ? 15.828 -15.439 -20.781 1.00 84.38 285 PRO A N 1
ATOM 2128 C CA . PRO A 1 285 ? 15.064 -16.113 -21.827 1.00 84.38 285 PRO A CA 1
ATOM 2129 C C . PRO A 1 285 ? 13.806 -15.306 -22.176 1.00 84.38 285 PRO A C 1
ATOM 2131 O O . PRO A 1 285 ? 13.106 -14.816 -21.287 1.00 84.38 285 PRO A O 1
ATOM 2134 N N . LEU A 1 286 ? 13.500 -15.180 -23.469 1.00 89.62 286 LEU A N 1
ATOM 2135 C CA . LEU A 1 286 ? 12.344 -14.408 -23.941 1.00 89.62 286 LEU A CA 1
ATOM 2136 C C . LEU A 1 286 ? 11.047 -15.216 -23.883 1.00 89.62 286 LEU A C 1
ATOM 2138 O O . LEU A 1 286 ? 9.976 -14.644 -23.705 1.00 89.62 286 LEU A O 1
ATOM 2142 N N . GLU A 1 287 ? 11.116 -16.542 -23.990 1.00 91.31 287 GLU A N 1
ATOM 2143 C CA . GLU A 1 287 ? 9.942 -17.410 -24.089 1.00 91.31 287 GLU A CA 1
ATOM 2144 C C . GLU A 1 287 ? 8.976 -17.269 -22.895 1.00 91.31 287 GLU A C 1
ATOM 2146 O O . GLU A 1 287 ? 7.762 -17.224 -23.124 1.00 91.31 287 GLU A O 1
ATOM 2151 N N . PRO A 1 288 ? 9.438 -17.159 -21.628 1.00 89.25 288 PRO A N 1
ATOM 2152 C CA . PRO A 1 288 ? 8.552 -16.862 -20.502 1.00 89.25 288 PRO A CA 1
ATOM 2153 C C . PRO A 1 288 ? 7.843 -15.509 -20.639 1.00 89.25 288 PRO A C 1
ATOM 2155 O O . PRO A 1 288 ? 6.650 -15.413 -20.339 1.00 89.25 288 PRO A O 1
ATOM 2158 N N . ALA A 1 289 ? 8.542 -14.485 -21.138 1.00 89.94 289 ALA A N 1
ATOM 2159 C CA . ALA A 1 289 ? 7.977 -13.158 -21.357 1.00 89.94 289 ALA A CA 1
ATOM 2160 C C . ALA A 1 289 ? 6.918 -13.173 -22.464 1.00 89.94 289 ALA A C 1
ATOM 2162 O O . ALA A 1 289 ? 5.836 -12.620 -22.288 1.00 89.94 289 ALA A O 1
ATOM 2163 N N . GLU A 1 290 ? 7.178 -13.867 -23.573 1.00 93.94 290 GLU A N 1
ATOM 2164 C CA . GLU A 1 290 ? 6.225 -14.016 -24.678 1.00 93.94 290 GLU A CA 1
ATOM 2165 C C . GLU A 1 290 ? 4.921 -14.681 -24.229 1.00 93.94 290 GLU A C 1
ATOM 2167 O O . GLU A 1 290 ? 3.830 -14.228 -24.592 1.00 93.94 290 GLU A O 1
ATOM 2172 N N . ARG A 1 291 ? 5.018 -15.733 -23.405 1.00 92.56 291 ARG A N 1
ATOM 2173 C CA . ARG A 1 291 ? 3.846 -16.403 -22.824 1.00 92.56 291 ARG A CA 1
ATOM 2174 C C . ARG A 1 291 ? 3.072 -15.465 -21.907 1.00 92.56 291 ARG A C 1
ATOM 2176 O O . ARG A 1 291 ? 1.865 -15.325 -22.070 1.00 92.56 291 ARG A O 1
ATOM 2183 N N . TYR A 1 292 ? 3.768 -14.771 -21.006 1.00 90.69 292 TYR A N 1
ATOM 2184 C CA . TYR A 1 292 ? 3.141 -13.824 -20.085 1.00 90.69 292 TYR A CA 1
ATOM 2185 C C . TYR A 1 292 ? 2.416 -12.688 -20.822 1.00 90.69 292 TYR A C 1
ATOM 2187 O O . TYR A 1 292 ? 1.266 -12.375 -20.519 1.00 90.69 292 TYR A O 1
ATOM 2195 N N . VAL A 1 293 ? 3.059 -12.097 -21.833 1.00 91.19 293 VAL A N 1
ATOM 2196 C CA . VAL A 1 293 ? 2.466 -11.059 -22.690 1.00 91.19 293 VAL A CA 1
ATOM 2197 C C . VAL A 1 293 ? 1.244 -11.606 -23.435 1.00 91.19 293 VAL A C 1
ATOM 2199 O O . VAL A 1 293 ? 0.214 -10.933 -23.506 1.00 91.19 293 VAL A O 1
ATOM 2202 N N . SER A 1 294 ? 1.316 -12.838 -23.940 1.00 93.00 294 SER A N 1
ATOM 2203 C CA . SER A 1 294 ? 0.182 -13.483 -24.611 1.00 93.00 294 SER A CA 1
ATOM 2204 C C . SER A 1 294 ? -1.018 -13.655 -23.681 1.00 93.00 294 SER A C 1
ATOM 2206 O O . SER A 1 294 ? -2.138 -13.321 -24.066 1.00 93.00 294 SER A O 1
ATOM 2208 N N . ASP A 1 295 ? -0.792 -14.090 -22.443 1.00 91.62 295 ASP A N 1
ATOM 2209 C CA . ASP A 1 295 ? -1.850 -14.242 -21.442 1.00 91.62 295 ASP A CA 1
ATOM 2210 C C . ASP A 1 295 ? -2.448 -12.884 -21.036 1.00 91.62 295 ASP A C 1
ATOM 2212 O O . ASP A 1 295 ? -3.672 -12.735 -20.954 1.00 91.62 295 ASP A O 1
ATOM 2216 N N . LEU A 1 296 ? -1.598 -11.867 -20.848 1.00 88.62 296 LEU A N 1
ATOM 2217 C CA . LEU A 1 296 ? -2.002 -10.512 -20.463 1.00 88.62 296 LEU A CA 1
ATOM 2218 C C . LEU A 1 296 ? -2.918 -9.855 -21.508 1.00 88.62 296 LEU A C 1
ATOM 2220 O O . LEU A 1 296 ? -3.908 -9.205 -21.160 1.00 88.62 296 LEU A O 1
ATOM 2224 N N . PHE A 1 297 ? -2.601 -10.021 -22.795 1.00 89.50 297 PHE A N 1
ATOM 2225 C CA . PHE A 1 297 ? -3.357 -9.418 -23.896 1.00 89.50 297 PHE A CA 1
ATOM 2226 C C . PHE A 1 297 ? -4.365 -10.364 -24.554 1.00 89.50 297 PHE A C 1
ATOM 2228 O O . PHE A 1 297 ? -5.123 -9.911 -25.411 1.00 89.50 297 PHE A O 1
ATOM 2235 N N . GLY A 1 298 ? -4.453 -11.629 -24.132 1.00 89.94 298 GLY A N 1
ATOM 2236 C CA . GLY A 1 298 ? -5.286 -12.650 -24.776 1.00 89.94 298 GLY A CA 1
ATOM 2237 C C . GLY A 1 298 ? -6.758 -12.257 -24.912 1.00 89.94 298 GLY A C 1
ATOM 2238 O O . GLY A 1 298 ? -7.374 -12.467 -25.953 1.00 89.94 298 GLY A O 1
ATOM 2239 N N . ARG A 1 299 ? -7.315 -11.570 -23.904 1.00 89.31 299 ARG A N 1
ATOM 2240 C CA . ARG A 1 299 ? -8.704 -11.067 -23.938 1.00 89.31 299 ARG A CA 1
ATOM 2241 C C . ARG A 1 299 ? -8.931 -9.912 -24.921 1.00 89.31 299 ARG A C 1
ATOM 2243 O O . ARG A 1 299 ? -10.079 -9.571 -25.181 1.00 89.31 299 ARG A O 1
ATOM 2250 N N . LYS A 1 300 ? -7.866 -9.284 -25.430 1.00 86.25 300 LYS A N 1
ATOM 2251 C CA . LYS A 1 300 ? -7.932 -8.139 -26.352 1.00 86.25 300 LYS A CA 1
ATOM 2252 C C . LYS A 1 300 ? -7.852 -8.550 -27.831 1.00 86.25 300 LYS A C 1
ATOM 2254 O O . LYS A 1 300 ? -8.031 -7.693 -28.688 1.00 86.25 300 LYS A O 1
ATOM 2259 N N . GLY A 1 301 ? -7.639 -9.835 -28.127 1.00 89.44 301 GLY A N 1
ATOM 2260 C CA . GLY A 1 301 ? -7.633 -10.389 -29.485 1.00 89.44 301 GLY A CA 1
ATOM 2261 C C . GLY A 1 301 ? -6.237 -10.711 -30.025 1.00 89.44 301 GLY A C 1
ATOM 2262 O O . GLY A 1 301 ? -5.232 -10.129 -29.612 1.00 89.44 301 GLY A O 1
ATOM 2263 N N . GLU A 1 302 ? -6.180 -11.649 -30.974 1.00 91.56 302 GLU A N 1
ATOM 2264 C CA . GLU A 1 302 ? -4.927 -12.236 -31.471 1.00 91.56 302 GLU A CA 1
ATOM 2265 C C . GLU A 1 302 ? -3.997 -11.225 -32.147 1.00 91.56 302 GLU A C 1
ATOM 2267 O O . GLU A 1 302 ? -2.787 -11.292 -31.950 1.00 91.56 302 GLU A O 1
ATOM 2272 N N . ALA A 1 303 ? -4.539 -10.260 -32.897 1.00 91.62 303 ALA A N 1
ATOM 2273 C CA . ALA A 1 303 ? -3.737 -9.213 -33.531 1.00 91.62 303 ALA A CA 1
ATOM 2274 C C . ALA A 1 303 ? -2.966 -8.375 -32.494 1.00 91.62 303 ALA A C 1
ATOM 2276 O O . ALA A 1 303 ? -1.776 -8.114 -32.663 1.00 91.62 303 ALA A O 1
ATOM 2277 N N . ILE A 1 304 ? -3.604 -8.022 -31.370 1.00 91.62 304 ILE A N 1
ATOM 2278 C CA . ILE A 1 304 ? -2.956 -7.273 -30.281 1.00 91.62 304 ILE A CA 1
ATOM 2279 C C . ILE A 1 304 ? -1.898 -8.137 -29.591 1.00 91.62 304 ILE A C 1
ATOM 2281 O O . ILE A 1 304 ? -0.818 -7.637 -29.278 1.00 91.62 304 ILE A O 1
ATOM 2285 N N . VAL A 1 305 ? -2.173 -9.426 -29.377 1.00 93.62 305 VAL A N 1
ATOM 2286 C CA . VAL A 1 305 ? -1.183 -10.363 -28.827 1.00 93.62 305 VAL A CA 1
ATOM 2287 C C . VAL A 1 305 ? 0.043 -10.450 -29.738 1.00 93.62 305 VAL A C 1
ATOM 2289 O O . VAL A 1 305 ? 1.156 -10.215 -29.271 1.00 93.62 305 VAL A O 1
ATOM 2292 N N . ARG A 1 306 ? -0.149 -10.710 -31.039 1.00 94.56 306 ARG A N 1
ATOM 2293 C CA . ARG A 1 306 ? 0.953 -10.807 -32.009 1.00 94.56 306 ARG A CA 1
ATOM 2294 C C . ARG A 1 306 ? 1.761 -9.518 -32.088 1.00 94.56 306 ARG A C 1
ATOM 2296 O O . ARG A 1 306 ? 2.981 -9.600 -32.071 1.00 94.56 306 ARG A O 1
ATOM 2303 N N . MET A 1 307 ? 1.108 -8.355 -32.096 1.00 95.44 307 MET A N 1
ATOM 2304 C CA . MET A 1 307 ? 1.783 -7.052 -32.075 1.00 95.44 307 MET A CA 1
ATOM 2305 C C . MET A 1 307 ? 2.710 -6.908 -30.860 1.00 95.44 307 MET A C 1
ATOM 2307 O O . MET A 1 307 ? 3.864 -6.520 -31.004 1.00 95.44 307 MET A O 1
ATOM 2311 N N . ASN A 1 308 ? 2.224 -7.223 -29.654 1.00 95.50 308 ASN A N 1
ATOM 2312 C CA . ASN A 1 308 ? 3.021 -7.061 -28.434 1.00 95.50 308 ASN A CA 1
ATOM 2313 C C . ASN A 1 308 ? 4.161 -8.091 -28.340 1.00 95.50 308 ASN A C 1
ATOM 2315 O O . ASN A 1 308 ? 5.265 -7.736 -27.937 1.00 95.50 308 ASN A O 1
ATOM 2319 N N . VAL A 1 309 ? 3.922 -9.343 -28.744 1.00 96.19 309 VAL A N 1
ATOM 2320 C CA . VAL A 1 309 ? 4.962 -10.388 -28.792 1.00 96.19 309 VAL A CA 1
ATOM 2321 C C . VAL A 1 309 ? 6.022 -10.067 -29.851 1.00 96.19 309 VAL A C 1
ATOM 2323 O O . VAL A 1 309 ? 7.213 -10.213 -29.590 1.00 96.19 309 VAL A O 1
ATOM 2326 N N . SER A 1 310 ? 5.608 -9.591 -31.028 1.00 97.06 310 SER A N 1
ATOM 2327 C CA . SER A 1 310 ? 6.516 -9.153 -32.094 1.00 97.06 310 SER A CA 1
ATOM 2328 C C . SER A 1 310 ? 7.378 -7.976 -31.635 1.00 97.06 310 SER A C 1
ATOM 2330 O O . SER A 1 310 ? 8.600 -8.059 -31.691 1.00 97.06 310 SER A O 1
ATOM 2332 N N . ALA A 1 311 ? 6.769 -6.951 -31.030 1.00 96.88 311 ALA A N 1
ATOM 2333 C CA . ALA A 1 311 ? 7.485 -5.811 -30.460 1.00 96.88 311 ALA A CA 1
ATOM 2334 C C . ALA A 1 311 ? 8.551 -6.217 -29.427 1.00 96.88 311 ALA A C 1
ATOM 2336 O O . ALA A 1 311 ? 9.654 -5.669 -29.432 1.00 96.88 311 ALA A O 1
ATOM 2337 N N . LEU A 1 312 ? 8.249 -7.206 -28.578 1.00 96.56 312 LEU A N 1
ATOM 2338 C CA . LEU A 1 312 ? 9.210 -7.771 -27.630 1.00 96.56 312 LEU A CA 1
ATOM 2339 C C . LEU A 1 312 ? 10.410 -8.417 -28.342 1.00 96.56 312 LEU A C 1
ATOM 2341 O O . LEU A 1 312 ? 11.558 -8.130 -28.004 1.00 96.56 312 LEU A O 1
ATOM 2345 N N . ARG A 1 313 ? 10.171 -9.236 -29.370 1.00 96.94 313 ARG A N 1
ATOM 2346 C CA . ARG A 1 313 ? 11.249 -9.851 -30.166 1.00 96.94 313 ARG A CA 1
ATOM 2347 C C . ARG A 1 313 ? 12.085 -8.810 -30.904 1.00 96.94 313 ARG A C 1
ATOM 2349 O O . ARG A 1 313 ? 13.309 -8.900 -30.896 1.00 96.94 313 ARG A O 1
ATOM 2356 N N . THR A 1 314 ? 11.436 -7.811 -31.494 1.00 96.75 314 THR A N 1
ATOM 2357 C CA . THR A 1 314 ? 12.085 -6.725 -32.234 1.00 96.75 314 THR A CA 1
ATOM 2358 C C . THR A 1 314 ? 13.039 -5.929 -31.342 1.00 96.75 314 THR A C 1
ATOM 2360 O O . THR A 1 314 ? 14.180 -5.684 -31.732 1.00 96.75 314 THR A O 1
ATOM 2363 N N . GLY A 1 315 ? 12.620 -5.588 -30.118 1.00 96.19 315 GLY A N 1
ATOM 2364 C CA . GLY A 1 315 ? 13.491 -4.924 -29.143 1.00 96.19 315 GLY A CA 1
ATOM 2365 C C . GLY A 1 315 ? 14.707 -5.766 -28.750 1.00 96.19 315 GLY A C 1
ATOM 2366 O O . GLY A 1 315 ? 15.829 -5.260 -28.722 1.00 96.19 315 GLY A O 1
ATOM 2367 N N . ALA A 1 316 ? 14.501 -7.063 -28.505 1.00 95.12 316 ALA A N 1
ATOM 2368 C CA . ALA A 1 316 ? 15.584 -7.988 -28.180 1.00 95.12 316 ALA A CA 1
ATOM 2369 C C . ALA A 1 316 ? 16.591 -8.146 -29.331 1.00 95.12 316 ALA A C 1
ATOM 2371 O O . ALA A 1 316 ? 17.797 -8.104 -29.107 1.00 95.12 316 ALA A O 1
ATOM 2372 N N . HIS A 1 317 ? 16.106 -8.295 -30.565 1.00 95.19 317 HIS A N 1
ATOM 2373 C CA . HIS A 1 317 ? 16.957 -8.438 -31.744 1.00 95.19 317 HIS A CA 1
ATOM 2374 C C . HIS A 1 317 ? 17.802 -7.184 -31.999 1.00 95.19 317 HIS A C 1
ATOM 2376 O O . HIS A 1 317 ? 18.997 -7.284 -32.255 1.00 95.19 317 HIS A O 1
ATOM 2382 N N . HIS A 1 318 ? 17.210 -5.995 -31.865 1.00 94.50 318 HIS A N 1
ATOM 2383 C CA . HIS A 1 318 ? 17.915 -4.743 -32.140 1.00 94.50 318 HIS A CA 1
ATOM 2384 C C . HIS A 1 318 ? 19.087 -4.488 -31.181 1.00 94.50 318 HIS A C 1
ATOM 2386 O O . HIS A 1 318 ? 20.119 -3.955 -31.585 1.00 94.50 318 HIS A O 1
ATOM 2392 N N . VAL A 1 319 ? 18.939 -4.850 -29.901 1.00 92.25 319 VAL A N 1
ATOM 2393 C CA . VAL A 1 319 ? 20.031 -4.681 -28.934 1.00 92.25 319 VAL A CA 1
ATOM 2394 C C . VAL A 1 319 ? 21.090 -5.776 -29.069 1.00 92.25 319 VAL A C 1
ATOM 2396 O O . VAL A 1 319 ? 22.259 -5.509 -28.809 1.00 92.25 319 VAL A O 1
ATOM 2399 N N . GLU A 1 320 ? 20.717 -6.978 -29.522 1.00 90.94 320 GLU A N 1
ATOM 2400 C CA . GLU A 1 320 ? 21.648 -8.096 -29.719 1.00 90.94 320 GLU A CA 1
ATOM 2401 C C . GLU A 1 320 ? 22.799 -7.735 -30.660 1.00 90.94 320 GLU A C 1
ATOM 2403 O O . GLU A 1 320 ? 23.963 -7.989 -30.350 1.00 90.94 320 GLU A O 1
ATOM 2408 N N . GLU A 1 321 ? 22.489 -7.055 -31.764 1.00 86.69 321 GLU A N 1
ATOM 2409 C CA . GLU A 1 321 ? 23.485 -6.583 -32.732 1.00 86.69 321 GLU A CA 1
ATOM 2410 C C . GLU A 1 321 ? 24.499 -5.598 -32.111 1.00 86.69 321 GLU A C 1
ATOM 2412 O O . GLU A 1 321 ? 25.609 -5.438 -32.619 1.00 86.69 321 GLU A O 1
ATOM 2417 N N . GLN A 1 322 ? 24.149 -4.958 -30.989 1.00 88.75 322 GLN A N 1
ATOM 2418 C CA . GLN A 1 322 ? 24.993 -3.992 -30.280 1.00 88.75 322 GLN A CA 1
ATOM 2419 C C . GLN A 1 322 ? 25.794 -4.606 -29.126 1.00 88.75 322 GLN A C 1
ATOM 2421 O O . GLN A 1 322 ? 26.757 -3.989 -28.674 1.00 88.75 322 GLN A O 1
ATOM 2426 N N . ILE A 1 323 ? 25.414 -5.788 -28.627 1.00 87.19 323 ILE A N 1
ATOM 2427 C CA . ILE A 1 323 ? 26.036 -6.415 -27.446 1.00 87.19 323 ILE A CA 1
ATOM 2428 C C . ILE A 1 323 ? 27.484 -6.841 -27.720 1.00 87.19 323 ILE A C 1
ATOM 2430 O O . ILE A 1 323 ? 28.316 -6.822 -26.809 1.00 87.19 323 ILE A O 1
ATOM 2434 N N . ALA A 1 324 ? 27.814 -7.203 -28.963 1.00 82.75 324 ALA A N 1
ATOM 2435 C CA . ALA A 1 324 ? 29.136 -7.704 -29.325 1.00 82.75 324 ALA A CA 1
ATOM 2436 C C . ALA A 1 324 ? 30.261 -6.730 -28.909 1.00 82.75 324 ALA A C 1
ATOM 2438 O O . ALA A 1 324 ? 30.358 -5.604 -29.395 1.00 82.75 324 ALA A O 1
ATOM 2439 N N . GLY A 1 325 ? 31.125 -7.179 -27.991 1.00 76.50 325 GLY A N 1
ATOM 2440 C CA . GLY A 1 325 ? 32.260 -6.400 -27.481 1.00 76.50 325 GLY A CA 1
ATOM 2441 C C . GLY A 1 325 ? 31.906 -5.300 -26.470 1.00 76.50 325 GLY A C 1
ATOM 2442 O O . GLY A 1 325 ? 32.797 -4.552 -26.068 1.00 76.50 325 GLY A O 1
ATOM 2443 N N . ARG A 1 326 ? 30.643 -5.197 -26.036 1.00 84.44 326 ARG A N 1
ATOM 2444 C CA . ARG A 1 326 ? 30.174 -4.219 -25.041 1.00 84.44 326 ARG A CA 1
ATOM 2445 C C . ARG A 1 326 ? 29.846 -4.883 -23.703 1.00 84.44 326 ARG A C 1
ATOM 2447 O O . ARG A 1 326 ? 29.727 -6.102 -23.596 1.00 84.44 326 ARG A O 1
ATOM 2454 N N . ARG A 1 327 ? 29.732 -4.074 -22.645 1.00 80.81 327 ARG A N 1
ATOM 2455 C CA . ARG A 1 327 ? 29.371 -4.559 -21.304 1.00 80.81 327 ARG A CA 1
ATOM 2456 C C . ARG A 1 327 ? 27.876 -4.844 -21.225 1.00 80.81 327 ARG A C 1
ATOM 2458 O O . ARG A 1 327 ? 27.068 -4.010 -21.627 1.00 80.81 327 ARG A O 1
ATOM 2465 N N . THR A 1 328 ? 27.513 -5.982 -20.650 1.00 81.00 328 THR A N 1
ATOM 2466 C CA . THR A 1 328 ? 26.128 -6.339 -20.326 1.00 81.00 328 THR A CA 1
ATOM 2467 C C . THR A 1 328 ? 25.982 -6.598 -18.828 1.00 81.00 328 THR A C 1
ATOM 2469 O O . THR A 1 328 ? 26.937 -7.057 -18.187 1.00 81.00 328 THR A O 1
ATOM 2472 N N . PRO A 1 329 ? 24.807 -6.308 -18.246 1.00 72.94 329 PRO A N 1
ATOM 2473 C CA . PRO A 1 329 ? 24.528 -6.656 -16.865 1.00 72.94 329 PRO A CA 1
ATOM 2474 C C . PRO A 1 329 ? 24.362 -8.175 -16.775 1.00 72.94 329 PRO A C 1
ATOM 2476 O O . PRO A 1 329 ? 23.552 -8.770 -17.482 1.00 72.94 329 PRO A O 1
ATOM 2479 N N . ARG A 1 330 ? 25.144 -8.832 -15.919 1.00 64.75 330 ARG A N 1
ATOM 2480 C CA . ARG A 1 330 ? 25.112 -10.293 -15.792 1.00 64.75 330 ARG A CA 1
ATOM 2481 C C . ARG A 1 330 ? 24.148 -10.719 -14.69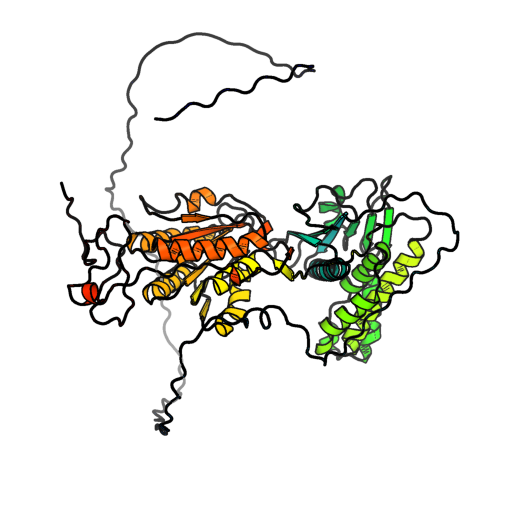4 1.00 64.75 330 ARG A C 1
ATOM 2483 O O . ARG A 1 330 ? 24.592 -11.081 -13.616 1.00 64.75 330 ARG A O 1
ATOM 2490 N N . VAL A 1 331 ? 22.849 -10.674 -14.979 1.00 70.44 331 VAL A N 1
ATOM 2491 C CA . VAL A 1 331 ? 21.802 -11.131 -14.056 1.00 70.44 331 VAL A CA 1
ATOM 2492 C C . VAL A 1 331 ? 21.489 -12.592 -14.352 1.00 70.44 331 VAL A C 1
ATOM 2494 O O . VAL A 1 331 ? 20.999 -12.923 -15.429 1.00 70.44 331 VAL A O 1
ATOM 2497 N N . PHE A 1 332 ? 21.766 -13.485 -13.408 1.00 66.75 332 PHE A N 1
ATOM 2498 C CA . PHE A 1 332 ? 21.529 -14.915 -13.608 1.00 66.75 332 PHE A CA 1
ATOM 2499 C C . PHE A 1 332 ? 20.228 -15.372 -12.943 1.00 66.75 332 PHE A C 1
ATOM 2501 O O . PHE A 1 332 ? 19.920 -14.908 -11.842 1.00 66.75 332 PHE A O 1
ATOM 2508 N N . PRO A 1 333 ? 19.475 -16.296 -13.572 1.00 71.62 333 PRO A N 1
ATOM 2509 C CA . PRO A 1 333 ? 18.387 -16.988 -12.902 1.00 71.62 333 PRO A CA 1
ATOM 2510 C C . PRO A 1 333 ? 18.881 -17.709 -11.647 1.00 71.62 333 PRO A C 1
ATOM 2512 O O . PRO A 1 333 ? 19.960 -18.304 -11.643 1.00 71.62 333 PRO A O 1
ATOM 2515 N N . VAL A 1 334 ? 18.062 -17.683 -10.605 1.00 75.44 334 VAL A N 1
ATOM 2516 C CA . VAL A 1 334 ? 18.296 -18.366 -9.335 1.00 75.44 334 VAL A CA 1
ATOM 2517 C C . VAL A 1 334 ? 17.200 -19.405 -9.160 1.00 75.44 334 VAL A C 1
ATOM 2519 O O . VAL A 1 334 ? 16.022 -19.128 -9.379 1.00 75.44 334 VAL A O 1
ATOM 2522 N N . GLU A 1 335 ? 17.570 -20.622 -8.775 1.00 74.44 335 GLU A N 1
ATOM 2523 C CA . GLU A 1 335 ? 16.573 -21.626 -8.423 1.00 74.44 335 GLU A CA 1
ATOM 2524 C C . GLU A 1 335 ? 15.899 -21.224 -7.107 1.00 74.44 335 GLU A C 1
ATOM 2526 O O . GLU A 1 335 ? 16.539 -21.157 -6.056 1.00 74.44 335 GLU A O 1
ATOM 2531 N N . ARG A 1 336 ? 14.596 -20.930 -7.166 1.00 71.12 336 ARG A N 1
ATOM 2532 C CA . ARG A 1 336 ? 13.809 -20.630 -5.973 1.00 71.12 336 ARG A CA 1
ATOM 2533 C C . ARG A 1 336 ? 13.289 -21.929 -5.365 1.00 71.12 336 ARG A C 1
ATOM 2535 O O . ARG A 1 336 ? 12.510 -22.644 -5.990 1.00 71.12 336 ARG A O 1
ATOM 2542 N N . ILE A 1 337 ? 13.698 -22.188 -4.128 1.00 68.38 337 ILE A N 1
ATOM 2543 C CA . ILE A 1 337 ? 13.308 -23.382 -3.368 1.00 68.38 337 ILE A CA 1
ATOM 2544 C C . ILE A 1 337 ? 11.929 -23.188 -2.715 1.00 68.38 337 ILE A C 1
ATOM 2546 O O . ILE A 1 337 ? 11.127 -24.118 -2.656 1.00 68.38 337 ILE A O 1
ATOM 2550 N N . GLU A 1 338 ? 11.632 -21.973 -2.250 1.00 75.69 338 GLU A N 1
ATOM 2551 C CA . GLU A 1 338 ? 10.455 -21.679 -1.428 1.00 75.69 338 GLU A CA 1
ATOM 2552 C C . GLU A 1 338 ? 9.356 -20.934 -2.208 1.00 75.69 338 GLU A C 1
ATOM 2554 O O . GLU A 1 338 ? 9.661 -20.077 -3.043 1.00 75.69 338 GLU A O 1
ATOM 2559 N N . PRO A 1 339 ? 8.063 -21.201 -1.943 1.00 82.38 339 PRO A N 1
ATOM 2560 C CA . PRO A 1 339 ? 6.975 -20.426 -2.529 1.00 82.38 339 PRO A CA 1
ATOM 2561 C C . PRO A 1 339 ? 7.081 -18.949 -2.145 1.00 82.38 339 PRO A C 1
ATOM 2563 O O . PRO A 1 339 ? 7.273 -18.616 -0.978 1.00 82.38 339 PRO A O 1
ATOM 2566 N N . ALA A 1 340 ? 6.887 -18.060 -3.114 1.00 87.12 340 ALA A N 1
ATOM 2567 C CA . ALA A 1 340 ? 6.858 -16.626 -2.875 1.00 87.12 340 ALA A CA 1
ATOM 2568 C C . ALA A 1 340 ? 5.713 -15.967 -3.639 1.00 87.12 340 ALA A C 1
ATOM 2570 O O . ALA A 1 340 ? 5.286 -16.433 -4.699 1.00 87.12 340 ALA A O 1
ATOM 2571 N N . ILE A 1 341 ? 5.225 -14.869 -3.081 1.00 91.38 341 ILE A N 1
ATOM 2572 C CA . ILE A 1 341 ? 4.179 -14.034 -3.651 1.00 91.38 341 ILE A CA 1
ATOM 2573 C C . ILE A 1 341 ? 4.739 -12.647 -3.886 1.00 91.38 341 ILE A C 1
ATOM 2575 O O . ILE A 1 341 ? 5.637 -12.186 -3.182 1.00 91.38 341 ILE A O 1
ATOM 2579 N N . ARG A 1 342 ? 4.194 -11.976 -4.892 1.00 91.44 342 ARG A N 1
ATOM 2580 C CA . ARG A 1 342 ? 4.535 -10.594 -5.187 1.00 91.44 342 ARG A CA 1
ATOM 2581 C C . ARG A 1 342 ? 3.368 -9.709 -4.805 1.00 91.44 342 ARG A C 1
ATOM 2583 O O . ARG A 1 342 ? 2.267 -9.891 -5.317 1.00 91.44 342 ARG A O 1
ATOM 2590 N N . VAL A 1 343 ? 3.644 -8.758 -3.932 1.00 95.31 343 VAL A N 1
ATOM 2591 C CA . VAL A 1 343 ? 2.627 -7.971 -3.243 1.00 95.31 343 VAL A CA 1
ATOM 2592 C C . VAL A 1 343 ? 3.241 -6.665 -2.756 1.00 95.31 343 VAL A C 1
ATOM 2594 O O . VAL A 1 343 ? 4.464 -6.585 -2.607 1.00 95.31 343 VAL A O 1
ATOM 2597 N N . ASN A 1 344 ? 2.417 -5.644 -2.538 1.00 96.56 344 ASN A N 1
ATOM 2598 C CA . ASN A 1 344 ? 2.856 -4.387 -1.936 1.00 96.56 344 ASN A CA 1
ATOM 2599 C C . ASN A 1 344 ? 2.338 -4.194 -0.505 1.00 96.56 344 ASN A C 1
ATOM 2601 O O . ASN A 1 344 ? 1.546 -4.997 -0.009 1.00 96.56 344 ASN A O 1
ATOM 2605 N N . GLY A 1 345 ? 2.813 -3.145 0.172 1.00 98.00 345 GLY A N 1
ATOM 2606 C CA . GLY A 1 345 ? 2.448 -2.855 1.561 1.00 98.00 345 GLY A CA 1
ATOM 2607 C C . GLY A 1 345 ? 0.945 -2.649 1.767 1.00 98.00 345 GLY A C 1
ATOM 2608 O O . GLY A 1 345 ? 0.382 -3.225 2.694 1.00 98.00 345 GLY A O 1
ATOM 2609 N N . ASN A 1 346 ? 0.278 -1.904 0.879 1.00 98.50 346 ASN A N 1
ATOM 2610 C CA . ASN A 1 346 ? -1.169 -1.662 0.947 1.00 98.50 346 ASN A CA 1
ATOM 2611 C C . ASN A 1 346 ? -1.977 -2.963 0.864 1.00 98.50 346 ASN A C 1
ATOM 2613 O O . ASN A 1 346 ? -2.852 -3.217 1.691 1.00 98.50 346 ASN A O 1
ATOM 2617 N N . GLN A 1 347 ? -1.660 -3.807 -0.119 1.00 98.38 347 GLN A N 1
ATOM 2618 C CA . GLN A 1 347 ? -2.298 -5.109 -0.296 1.00 98.38 347 GLN A CA 1
ATOM 2619 C C . GLN A 1 347 ? -2.038 -6.009 0.909 1.00 98.38 347 GLN A C 1
ATOM 2621 O O . GLN A 1 347 ? -2.953 -6.670 1.390 1.00 98.38 347 GLN A O 1
ATOM 2626 N N . MET A 1 348 ? -0.812 -6.010 1.432 1.00 98.31 348 MET A N 1
ATOM 2627 C CA . MET A 1 348 ? -0.444 -6.873 2.547 1.00 98.31 348 MET A CA 1
ATOM 2628 C C . MET A 1 348 ? -1.108 -6.440 3.864 1.00 98.31 348 MET A C 1
ATOM 2630 O O . MET A 1 348 ? -1.586 -7.289 4.615 1.00 98.31 348 MET A O 1
ATOM 2634 N N . LEU A 1 349 ? -1.260 -5.129 4.085 1.00 98.81 349 LEU A N 1
ATOM 2635 C CA . LEU A 1 349 ? -2.056 -4.563 5.178 1.00 98.81 349 LEU A CA 1
ATOM 2636 C C . LEU A 1 349 ? -3.535 -4.963 5.055 1.00 98.81 349 LEU A C 1
ATOM 2638 O O . LEU A 1 349 ? -4.128 -5.449 6.016 1.00 98.81 349 LEU A O 1
ATOM 2642 N N . ALA A 1 350 ? -4.125 -4.830 3.863 1.00 98.75 350 ALA A N 1
ATOM 2643 C CA . ALA A 1 350 ? -5.514 -5.216 3.612 1.00 98.75 350 ALA A CA 1
ATOM 2644 C C . ALA A 1 350 ? -5.753 -6.731 3.785 1.00 98.75 350 ALA A C 1
ATOM 2646 O O . ALA A 1 350 ? -6.766 -7.144 4.351 1.00 98.75 350 ALA A O 1
ATOM 2647 N N . MET A 1 351 ? -4.811 -7.569 3.340 1.00 98.56 351 MET A N 1
ATOM 2648 C CA . MET A 1 351 ? -4.845 -9.020 3.548 1.00 98.56 351 MET A CA 1
ATOM 2649 C C . MET A 1 351 ? -4.764 -9.381 5.035 1.00 98.56 351 MET A C 1
ATOM 2651 O O . MET A 1 351 ? -5.525 -10.237 5.486 1.00 98.56 351 MET A O 1
ATOM 2655 N N . GLY A 1 352 ? -3.889 -8.712 5.793 1.00 98.62 352 GLY A N 1
ATOM 2656 C CA . GLY A 1 352 ? -3.778 -8.879 7.244 1.00 98.62 352 GLY A CA 1
ATOM 2657 C C . GLY A 1 352 ? -5.065 -8.487 7.963 1.00 98.62 352 GLY A C 1
ATOM 2658 O O . GLY A 1 352 ? -5.563 -9.243 8.791 1.00 98.62 352 GLY A O 1
ATOM 2659 N N . ALA A 1 353 ? -5.682 -7.374 7.561 1.00 98.75 353 ALA A N 1
ATOM 2660 C CA . ALA A 1 353 ? -6.968 -6.937 8.093 1.00 98.75 353 ALA A CA 1
ATOM 2661 C C . ALA A 1 353 ? -8.087 -7.971 7.858 1.00 98.75 353 ALA A C 1
ATOM 2663 O O . ALA A 1 353 ? -8.828 -8.312 8.781 1.00 98.75 353 ALA A O 1
ATOM 2664 N N . ILE A 1 354 ? -8.192 -8.526 6.643 1.00 98.69 354 ILE A N 1
ATOM 2665 C CA . ILE A 1 354 ? -9.151 -9.604 6.338 1.00 98.69 354 ILE A CA 1
ATOM 2666 C C . ILE A 1 354 ? -8.883 -10.834 7.213 1.00 98.69 354 ILE A C 1
ATOM 2668 O O . ILE A 1 354 ? -9.827 -11.398 7.779 1.00 98.69 354 ILE A O 1
ATOM 2672 N N . ALA A 1 355 ? -7.616 -11.245 7.330 1.00 98.25 355 ALA A N 1
ATOM 2673 C CA . ALA A 1 355 ? -7.205 -12.393 8.134 1.00 98.25 355 ALA A CA 1
ATOM 2674 C C . ALA A 1 355 ? -7.522 -12.200 9.627 1.00 98.25 355 ALA A C 1
ATOM 2676 O O . ALA A 1 355 ? -7.955 -13.145 10.281 1.00 98.25 355 ALA A O 1
ATOM 2677 N N . ALA A 1 356 ? -7.411 -10.968 10.129 1.00 98.12 356 ALA A N 1
ATOM 2678 C CA . ALA A 1 356 ? -7.772 -10.583 11.492 1.00 98.12 356 ALA A CA 1
ATOM 2679 C C . ALA A 1 356 ? -9.291 -10.490 11.740 1.00 98.12 356 ALA A C 1
ATOM 2681 O O . ALA A 1 356 ? -9.742 -10.215 12.849 1.00 98.12 356 ALA A O 1
ATOM 2682 N N . GLY A 1 357 ? -10.115 -10.718 10.715 1.00 97.88 357 GLY A N 1
ATOM 2683 C CA . GLY A 1 357 ? -11.566 -10.738 10.858 1.00 97.88 357 GLY A CA 1
ATOM 2684 C C . GLY A 1 357 ? -12.265 -9.420 10.535 1.00 97.88 357 GLY A C 1
ATOM 2685 O O . GLY A 1 357 ? -13.431 -9.282 10.900 1.00 97.88 357 GLY A O 1
ATOM 2686 N N . LEU A 1 358 ? -11.626 -8.487 9.816 1.00 98.69 358 LEU A N 1
ATOM 2687 C CA . LEU A 1 358 ? -12.291 -7.302 9.253 1.00 98.69 358 LEU A CA 1
ATOM 2688 C C . LEU A 1 358 ? -13.590 -7.703 8.536 1.00 98.69 358 LEU A C 1
ATOM 2690 O O . LEU A 1 358 ? -13.594 -8.609 7.696 1.00 98.69 358 LEU A O 1
ATOM 2694 N N . ARG A 1 359 ? -14.701 -7.034 8.857 1.00 98.50 359 ARG A N 1
ATOM 2695 C CA . ARG A 1 359 ? -16.004 -7.236 8.193 1.00 98.50 359 ARG A CA 1
ATOM 2696 C C . ARG A 1 359 ? -16.675 -5.950 7.730 1.00 98.50 359 ARG A C 1
ATOM 2698 O O . ARG A 1 359 ? -17.703 -6.029 7.068 1.00 98.50 359 ARG A O 1
ATOM 2705 N N . PHE A 1 360 ? -16.106 -4.791 8.029 1.00 98.88 360 PHE A N 1
ATOM 2706 C CA . PHE A 1 360 ? -16.628 -3.528 7.534 1.00 98.88 360 PHE A CA 1
ATOM 2707 C C . PHE A 1 360 ? -15.502 -2.538 7.264 1.00 98.88 360 PHE A C 1
ATOM 2709 O O . PHE A 1 360 ? -14.723 -2.226 8.162 1.00 98.88 360 PHE A O 1
ATOM 2716 N N . TYR A 1 361 ? -15.434 -2.026 6.041 1.00 98.88 361 TYR A N 1
ATOM 2717 C CA . TYR A 1 361 ? -14.539 -0.937 5.684 1.00 98.88 361 TYR A CA 1
ATOM 2718 C C . TYR A 1 361 ? -15.339 0.246 5.149 1.00 98.88 361 TYR A C 1
ATOM 2720 O O . TYR A 1 361 ? -16.184 0.080 4.268 1.00 98.88 361 TYR A O 1
ATOM 2728 N N . ALA A 1 362 ? -15.020 1.447 5.619 1.00 98.81 362 ALA A N 1
ATOM 2729 C CA . ALA A 1 362 ? -15.451 2.680 4.978 1.00 98.81 362 ALA A CA 1
ATOM 2730 C C . ALA A 1 362 ? -14.259 3.620 4.793 1.00 98.81 362 ALA A C 1
ATOM 2732 O O . ALA A 1 362 ? -13.414 3.738 5.679 1.00 98.81 362 ALA A O 1
ATOM 2733 N N . GLY A 1 363 ? -14.169 4.282 3.642 1.00 98.38 363 GLY A N 1
ATOM 2734 C CA . GLY A 1 363 ? -13.044 5.158 3.312 1.00 98.38 363 GLY A CA 1
ATOM 2735 C C . GLY A 1 363 ? -13.402 6.218 2.278 1.00 98.38 363 GLY A C 1
ATOM 2736 O O . GLY A 1 363 ? -14.388 6.087 1.555 1.00 98.38 363 GLY A O 1
ATOM 2737 N N . TYR A 1 364 ? -12.576 7.258 2.203 1.00 98.69 364 TYR A N 1
ATOM 2738 C CA . TYR A 1 364 ? -12.625 8.277 1.158 1.00 98.69 364 TYR A CA 1
ATOM 2739 C C . TYR A 1 364 ? -11.346 8.184 0.306 1.00 98.69 364 TYR A C 1
ATOM 2741 O O . TYR A 1 364 ? -10.263 8.014 0.873 1.00 98.69 364 TYR A O 1
ATOM 2749 N N . PRO A 1 365 ? -11.419 8.246 -1.040 1.00 98.06 365 PRO A N 1
ATOM 2750 C CA . PRO A 1 365 ? -10.237 8.099 -1.885 1.00 98.06 365 PRO A CA 1
ATOM 2751 C C . PRO A 1 365 ? -9.185 9.186 -1.611 1.00 98.06 365 PRO A C 1
ATOM 2753 O O . PRO A 1 365 ? -9.401 10.365 -1.886 1.00 98.06 365 PRO A O 1
ATOM 2756 N N . ILE A 1 366 ? -8.003 8.776 -1.151 1.00 97.38 366 ILE A N 1
ATOM 2757 C CA . ILE A 1 366 ? -6.850 9.653 -0.935 1.00 97.38 366 ILE A CA 1
ATOM 2758 C C . ILE A 1 366 ? -5.544 8.903 -1.226 1.00 97.38 366 ILE A C 1
ATOM 2760 O O . ILE A 1 366 ? -5.292 7.820 -0.704 1.00 97.38 366 ILE A O 1
ATOM 2764 N N . THR A 1 367 ? -4.671 9.471 -2.063 1.00 95.31 367 THR A N 1
ATOM 2765 C CA . THR A 1 367 ? -3.335 8.903 -2.321 1.00 95.31 367 THR A CA 1
ATOM 2766 C C . THR A 1 367 ? -2.492 8.940 -1.045 1.00 95.31 367 THR A C 1
ATOM 2768 O O . THR A 1 367 ? -2.450 9.995 -0.418 1.00 95.31 367 THR A O 1
ATOM 2771 N N . PRO A 1 368 ? -1.750 7.888 -0.674 1.00 95.00 368 PRO A N 1
ATOM 2772 C CA . PRO A 1 368 ? -1.622 6.573 -1.317 1.00 95.00 368 PRO A CA 1
ATOM 2773 C C . PRO A 1 368 ? -2.528 5.473 -0.716 1.00 95.00 368 PRO A C 1
ATOM 2775 O O . PRO A 1 368 ? -2.320 4.299 -1.009 1.00 95.00 368 PRO A O 1
ATOM 2778 N N . ALA A 1 369 ? -3.515 5.816 0.115 1.00 97.62 369 ALA A N 1
ATOM 2779 C CA . ALA A 1 369 ? -4.388 4.862 0.804 1.00 97.62 369 ALA A CA 1
ATOM 2780 C C . ALA A 1 369 ? -5.504 4.264 -0.076 1.00 97.62 369 ALA A C 1
ATOM 2782 O O . ALA A 1 369 ? -6.016 3.193 0.244 1.00 97.62 369 ALA A O 1
ATOM 2783 N N . THR A 1 370 ? -5.870 4.905 -1.195 1.00 96.94 370 THR A N 1
ATOM 2784 C CA . THR A 1 370 ? -6.961 4.449 -2.087 1.00 96.94 370 THR A CA 1
ATOM 2785 C C . THR A 1 370 ? -6.830 2.987 -2.520 1.00 96.94 370 THR A C 1
ATOM 2787 O O . THR A 1 370 ? -7.835 2.290 -2.628 1.00 96.94 370 THR A O 1
ATOM 2790 N N . GLU A 1 371 ? -5.609 2.490 -2.722 1.00 96.56 371 GLU A N 1
ATOM 2791 C CA . GLU A 1 371 ? -5.382 1.105 -3.151 1.00 96.56 371 GLU A CA 1
ATOM 2792 C C . GLU A 1 371 ? -5.870 0.074 -2.115 1.00 96.56 371 GLU A C 1
ATOM 2794 O O . GLU A 1 371 ? -6.328 -1.003 -2.493 1.00 96.56 371 GLU A O 1
ATOM 2799 N N . ILE A 1 372 ? -5.848 0.406 -0.815 1.00 98.69 372 ILE A N 1
ATOM 2800 C CA . ILE A 1 372 ? -6.429 -0.446 0.238 1.00 98.69 372 ILE A CA 1
ATOM 2801 C C . ILE A 1 372 ? -7.934 -0.595 0.002 1.00 98.69 372 ILE A C 1
ATOM 2803 O O . ILE A 1 372 ? -8.453 -1.710 0.009 1.00 98.69 372 ILE A O 1
ATOM 2807 N N . MET A 1 373 ? -8.631 0.515 -0.257 1.00 98.31 373 MET A N 1
ATOM 2808 C CA . MET A 1 373 ? -10.064 0.502 -0.546 1.00 98.31 373 MET A CA 1
ATOM 2809 C C . MET A 1 373 ? -10.374 -0.273 -1.830 1.00 98.31 373 MET A C 1
ATOM 2811 O O . MET A 1 373 ? -11.300 -1.078 -1.837 1.00 98.31 373 MET A O 1
ATOM 2815 N N . GLU A 1 374 ? -9.602 -0.075 -2.902 1.00 98.12 374 GLU A N 1
ATOM 2816 C CA . GLU A 1 374 ? -9.781 -0.799 -4.169 1.00 98.12 374 GLU A CA 1
ATOM 2817 C C . GLU A 1 374 ? -9.582 -2.311 -4.000 1.00 98.12 374 GLU A C 1
ATOM 2819 O O . GLU A 1 374 ? -10.376 -3.110 -4.508 1.00 98.12 374 GLU A O 1
ATOM 2824 N N . PHE A 1 375 ? -8.555 -2.713 -3.245 1.00 98.44 375 PHE A N 1
ATOM 2825 C CA . PHE A 1 375 ? -8.305 -4.114 -2.926 1.00 98.44 375 PHE A CA 1
ATOM 2826 C C . PHE A 1 375 ? -9.450 -4.707 -2.096 1.00 98.44 375 PHE A C 1
ATOM 2828 O O . PHE A 1 375 ? -10.010 -5.745 -2.456 1.00 98.44 375 PHE A O 1
ATOM 2835 N N . LEU A 1 376 ? -9.856 -4.032 -1.016 1.00 98.62 376 LEU A N 1
ATOM 2836 C CA . LEU A 1 376 ? -10.939 -4.495 -0.150 1.00 98.62 376 LEU A CA 1
ATOM 2837 C C . LEU A 1 376 ? -12.283 -4.533 -0.882 1.00 98.62 376 LEU A C 1
ATOM 2839 O O . LEU A 1 376 ? -13.033 -5.484 -0.688 1.00 98.62 376 LEU A O 1
ATOM 2843 N N . ALA A 1 377 ? -12.584 -3.574 -1.762 1.00 98.25 377 ALA A N 1
ATOM 2844 C CA . ALA A 1 377 ? -13.822 -3.559 -2.547 1.00 98.25 377 ALA A CA 1
ATOM 2845 C C . ALA A 1 377 ? -13.985 -4.830 -3.395 1.00 98.25 377 ALA A C 1
ATOM 2847 O O . ALA A 1 377 ? -15.102 -5.297 -3.623 1.00 98.25 377 ALA A O 1
ATOM 2848 N N . LYS A 1 378 ? -12.864 -5.408 -3.841 1.00 97.75 378 LYS A N 1
ATOM 2849 C CA . LYS A 1 378 ? -12.830 -6.669 -4.580 1.00 97.75 378 LYS A CA 1
ATOM 2850 C C . LYS A 1 378 ? -12.837 -7.893 -3.661 1.00 97.75 378 LYS A C 1
ATOM 2852 O O . LYS A 1 378 ? -13.526 -8.872 -3.957 1.00 97.75 378 LYS A O 1
ATOM 2857 N N . GLU A 1 379 ? -12.052 -7.874 -2.587 1.00 98.31 379 GLU A N 1
ATOM 2858 C CA . GLU A 1 379 ? -11.796 -9.071 -1.777 1.00 98.31 379 GLU A CA 1
ATOM 2859 C C . GLU A 1 379 ? -12.744 -9.215 -0.577 1.00 98.31 379 GLU A C 1
ATOM 2861 O O . GLU A 1 379 ? -13.293 -10.294 -0.362 1.00 98.31 379 GLU A O 1
ATOM 2866 N N . LEU A 1 380 ? -13.022 -8.147 0.176 1.00 98.44 380 LEU A N 1
ATOM 2867 C CA . LEU A 1 380 ? -13.776 -8.206 1.436 1.00 98.44 380 LEU A CA 1
ATOM 2868 C C . LEU A 1 380 ? -15.204 -8.794 1.301 1.00 98.44 380 LEU A C 1
ATOM 2870 O O . LEU A 1 380 ? -15.566 -9.620 2.148 1.00 98.44 380 LEU A O 1
ATOM 2874 N N . PRO A 1 381 ? -15.989 -8.509 0.234 1.00 98.38 381 PRO A N 1
ATOM 2875 C CA . PRO A 1 381 ? -17.295 -9.147 0.018 1.00 98.38 381 PRO A CA 1
ATOM 2876 C C . PRO A 1 381 ? -17.237 -10.671 -0.092 1.00 98.38 381 PRO A C 1
ATOM 2878 O O . PRO A 1 381 ? -18.167 -11.371 0.310 1.00 98.38 381 PRO A O 1
ATOM 2881 N N . GLN A 1 382 ? -16.122 -11.218 -0.583 1.00 97.69 382 GLN A N 1
ATOM 2882 C CA . GLN A 1 382 ? -15.922 -12.667 -0.672 1.00 97.69 382 GLN A CA 1
ATOM 2883 C C . GLN A 1 382 ? -15.728 -13.312 0.710 1.00 97.69 382 GLN A C 1
ATOM 2885 O O . GLN A 1 382 ? -15.907 -14.523 0.852 1.00 97.69 382 GLN A O 1
ATOM 2890 N N . HIS A 1 383 ? -15.408 -12.504 1.724 1.00 96.69 383 HIS A N 1
ATOM 2891 C CA . HIS A 1 383 ? -15.238 -12.894 3.122 1.00 96.69 383 HIS A CA 1
ATOM 2892 C C . HIS A 1 383 ? -16.413 -12.447 4.010 1.00 96.69 383 HIS A C 1
ATOM 2894 O O . HIS A 1 383 ? -16.321 -12.503 5.237 1.00 96.69 383 HIS A O 1
ATOM 2900 N N . GLY A 1 384 ? -17.535 -12.044 3.400 1.00 97.06 384 GLY A N 1
ATOM 2901 C CA . GLY A 1 384 ? -18.759 -11.661 4.104 1.00 97.06 384 GLY A CA 1
ATOM 2902 C C . GLY A 1 384 ? -18.672 -10.315 4.822 1.00 97.06 384 GLY A C 1
ATOM 2903 O O . GLY A 1 384 ? -19.371 -10.130 5.817 1.00 97.06 384 GLY A O 1
ATOM 2904 N N . GLY A 1 385 ? -17.787 -9.424 4.370 1.00 98.19 385 GLY A N 1
ATOM 2905 C CA . GLY A 1 385 ? -17.741 -8.037 4.820 1.00 98.19 385 GLY A CA 1
ATOM 2906 C C . GLY A 1 385 ? -18.173 -7.051 3.738 1.00 98.19 385 GLY A C 1
ATOM 2907 O O . GLY A 1 385 ? -18.273 -7.406 2.567 1.00 98.19 385 GLY A O 1
ATOM 2908 N N . ASP A 1 386 ? -18.386 -5.803 4.137 1.00 98.44 386 ASP A N 1
ATOM 2909 C CA . ASP A 1 386 ? -18.877 -4.738 3.263 1.00 98.44 386 ASP A CA 1
ATOM 2910 C C . ASP A 1 386 ? -17.860 -3.599 3.138 1.00 98.44 386 ASP A C 1
ATOM 2912 O O . ASP A 1 386 ? -17.096 -3.321 4.066 1.00 98.44 386 ASP A O 1
ATOM 2916 N N . VAL A 1 387 ? -17.862 -2.939 1.978 1.00 98.69 387 VAL A N 1
ATOM 2917 C CA . VAL A 1 387 ? -17.002 -1.792 1.665 1.00 98.69 387 VAL A CA 1
ATOM 2918 C C . VAL A 1 387 ? -17.873 -0.627 1.230 1.00 98.69 387 VAL A C 1
ATOM 2920 O O . VAL A 1 387 ? -18.687 -0.772 0.317 1.00 98.69 387 VAL A O 1
ATOM 2923 N N . ILE A 1 388 ? -17.680 0.533 1.853 1.00 98.50 388 ILE A N 1
ATOM 2924 C CA . ILE A 1 388 ? -18.368 1.772 1.495 1.00 98.50 388 ILE A CA 1
ATOM 2925 C C . ILE A 1 388 ? -17.338 2.845 1.146 1.00 98.50 388 ILE A C 1
ATOM 2927 O O . ILE A 1 388 ? -16.444 3.152 1.930 1.00 98.50 388 ILE A O 1
ATOM 2931 N N . GLN A 1 389 ? -17.490 3.449 -0.032 1.00 98.69 389 GLN A N 1
ATOM 2932 C CA . GLN A 1 389 ? -16.843 4.724 -0.315 1.00 98.69 389 GLN A CA 1
ATOM 2933 C C . GLN A 1 389 ? -17.722 5.832 0.271 1.00 98.69 389 GLN A C 1
ATOM 2935 O O . GLN A 1 389 ? -18.835 6.049 -0.212 1.00 98.69 389 GLN A O 1
ATOM 2940 N N . ALA A 1 390 ? -17.239 6.487 1.321 1.00 98.44 390 ALA A N 1
ATOM 2941 C CA . ALA A 1 390 ? -17.942 7.583 1.974 1.00 98.44 390 ALA A CA 1
ATOM 2942 C C . ALA A 1 390 ? -17.784 8.898 1.189 1.00 98.44 390 ALA A C 1
ATOM 2944 O O . ALA A 1 390 ? -16.999 8.992 0.241 1.00 98.44 390 ALA A O 1
ATOM 2945 N N . GLU A 1 391 ? -18.548 9.913 1.580 1.00 98.31 391 GLU A N 1
ATOM 2946 C CA . GLU A 1 391 ? -18.504 11.264 1.019 1.00 98.31 391 GLU A CA 1
ATOM 2947 C C . GLU A 1 391 ? -17.277 12.075 1.463 1.00 98.31 391 GLU A C 1
ATOM 2949 O O . GLU A 1 391 ? -16.822 12.929 0.702 1.00 98.31 391 GLU A O 1
ATOM 2954 N N . ASP A 1 392 ? -16.739 11.788 2.651 1.00 98.69 392 ASP A N 1
ATOM 2955 C CA . ASP A 1 392 ? -15.521 12.365 3.222 1.00 98.69 392 ASP A CA 1
ATOM 2956 C C . ASP A 1 392 ? -14.950 11.456 4.335 1.00 98.69 392 ASP A C 1
ATOM 2958 O O . ASP A 1 392 ? -15.526 10.421 4.691 1.00 98.69 392 ASP A O 1
ATOM 2962 N N . GLU A 1 393 ? -13.785 11.817 4.878 1.00 98.81 393 GLU A N 1
ATOM 2963 C CA . GLU A 1 393 ? -13.125 11.072 5.955 1.00 98.81 393 GLU A CA 1
ATOM 2964 C C . GLU A 1 393 ? -13.876 11.085 7.294 1.00 98.81 393 GLU A C 1
ATOM 2966 O O . GLU A 1 393 ? -13.729 10.148 8.083 1.00 98.81 393 GLU A O 1
ATOM 2971 N N . ILE A 1 394 ? -14.705 12.101 7.547 1.00 98.81 394 ILE A N 1
ATOM 2972 C CA . ILE A 1 394 ? -15.536 12.180 8.752 1.00 98.81 394 ILE A CA 1
ATOM 2973 C C . ILE A 1 394 ? -16.616 11.096 8.645 1.00 98.81 394 ILE A C 1
ATOM 2975 O O . ILE A 1 394 ? -16.707 10.204 9.489 1.00 98.81 394 ILE A O 1
ATOM 2979 N N . ALA A 1 395 ? -17.389 11.088 7.564 1.00 98.88 395 ALA A N 1
ATOM 2980 C CA . ALA A 1 395 ? -18.394 10.069 7.306 1.00 98.88 395 ALA A CA 1
ATOM 2981 C C . ALA A 1 395 ? -17.792 8.654 7.302 1.00 98.88 395 ALA A C 1
ATOM 2983 O O . ALA A 1 395 ? -18.371 7.745 7.901 1.00 98.88 395 ALA A O 1
ATOM 2984 N N . ALA A 1 396 ? -16.604 8.472 6.713 1.00 98.81 396 ALA A N 1
ATOM 2985 C CA . ALA A 1 396 ? -15.910 7.185 6.688 1.00 98.81 396 ALA A CA 1
ATOM 2986 C C . ALA A 1 396 ? -15.661 6.617 8.094 1.00 98.81 396 ALA A C 1
ATOM 2988 O O . ALA A 1 396 ? -16.070 5.489 8.381 1.00 98.81 396 ALA A O 1
ATOM 2989 N N . LEU A 1 397 ? -15.031 7.388 8.989 1.00 98.88 397 LEU A N 1
ATOM 2990 C CA . LEU A 1 397 ? -14.778 6.902 10.346 1.00 98.88 397 LEU A CA 1
ATOM 2991 C C . LEU A 1 397 ? -16.090 6.705 11.120 1.00 98.88 397 LEU A C 1
ATOM 2993 O O . LEU A 1 397 ? -16.228 5.705 11.820 1.00 98.88 397 LEU A O 1
ATOM 2997 N N . GLY A 1 398 ? -17.098 7.554 10.905 1.00 98.81 398 GLY A N 1
ATOM 2998 C CA . GLY A 1 398 ? -18.395 7.438 11.587 1.00 98.81 398 GLY A CA 1
ATOM 2999 C C . GLY A 1 398 ? -19.140 6.162 11.237 1.00 98.81 398 GLY A C 1
ATOM 3000 O O . GLY A 1 398 ? -19.680 5.485 12.115 1.00 98.81 398 GLY A O 1
ATOM 3001 N N . MET A 1 399 ? -19.102 5.773 9.963 1.00 98.88 399 MET A N 1
ATOM 3002 C CA . MET A 1 399 ? -19.623 4.484 9.518 1.00 98.88 399 MET A CA 1
ATOM 3003 C C . MET A 1 399 ? -18.871 3.318 10.175 1.00 98.88 399 MET A C 1
ATOM 3005 O O . MET A 1 399 ? -19.505 2.360 10.619 1.00 98.88 399 MET A O 1
ATOM 3009 N N . CYS A 1 400 ? -17.541 3.403 10.290 1.00 98.88 400 CYS A N 1
ATOM 3010 C CA . CYS A 1 400 ? -16.734 2.380 10.960 1.00 98.88 400 CYS A CA 1
ATOM 3011 C C . CYS A 1 400 ? -17.055 2.259 12.454 1.00 98.88 400 CYS A C 1
ATOM 3013 O O . CYS A 1 400 ? -17.210 1.140 12.945 1.00 98.88 400 CYS A O 1
ATOM 3015 N N . LEU A 1 401 ? -17.219 3.376 13.170 1.00 98.88 401 LEU A N 1
ATOM 3016 C CA . LEU A 1 401 ? -17.624 3.362 14.579 1.00 98.88 401 LEU A CA 1
ATOM 3017 C C . LEU A 1 401 ? -19.016 2.752 14.754 1.00 98.88 401 LEU A C 1
ATOM 3019 O O . LEU A 1 401 ? -19.209 1.910 15.627 1.00 98.88 401 LEU A O 1
ATOM 3023 N N . GLY A 1 402 ? -19.969 3.098 13.884 1.00 98.75 402 GLY A N 1
ATOM 3024 C CA . GLY A 1 402 ? -21.302 2.490 13.884 1.00 98.75 402 GLY A CA 1
ATOM 3025 C C . GLY A 1 402 ? -21.270 0.979 13.625 1.00 98.75 402 GLY A C 1
ATOM 3026 O O . GLY A 1 402 ? -21.951 0.213 14.309 1.00 98.75 402 GLY A O 1
ATOM 3027 N N . ALA A 1 403 ? -20.445 0.526 12.678 1.00 98.69 403 ALA A N 1
ATOM 3028 C CA . ALA A 1 403 ? -20.259 -0.897 12.402 1.00 98.69 403 ALA A CA 1
ATOM 3029 C C . ALA A 1 403 ? -19.596 -1.637 13.575 1.00 98.69 403 ALA A C 1
ATOM 3031 O O . ALA A 1 403 ? -20.001 -2.755 13.907 1.00 98.69 403 ALA A O 1
ATOM 3032 N N . SER A 1 404 ? -18.622 -1.007 14.237 1.00 98.75 404 SER A N 1
ATOM 3033 C CA . SER A 1 404 ? -17.978 -1.567 15.424 1.00 98.75 404 SER A CA 1
ATOM 3034 C C . SER A 1 404 ? -18.904 -1.619 16.629 1.00 98.75 404 SER A C 1
ATOM 3036 O O . SER A 1 404 ? -18.969 -2.650 17.296 1.00 98.75 404 SER A O 1
ATOM 3038 N N . TYR A 1 405 ? -19.710 -0.584 16.859 1.00 98.50 405 TYR A N 1
ATOM 3039 C CA . TYR A 1 405 ? -20.793 -0.617 17.841 1.00 98.50 405 TYR A CA 1
ATOM 3040 C C . TYR A 1 405 ? -21.777 -1.768 17.562 1.00 98.50 405 TYR A C 1
ATOM 3042 O O . TYR A 1 405 ? -22.216 -2.454 18.480 1.00 98.50 405 TYR A O 1
ATOM 3050 N N . ALA A 1 406 ? -22.050 -2.067 16.287 1.00 98.19 406 ALA A N 1
ATOM 3051 C CA . ALA A 1 406 ? -22.848 -3.222 15.868 1.00 98.19 406 ALA A CA 1
ATOM 3052 C C . ALA A 1 406 ? -22.123 -4.588 15.979 1.00 98.19 406 ALA A C 1
ATOM 3054 O O . ALA A 1 406 ? -22.674 -5.612 15.564 1.00 98.19 406 ALA A O 1
ATOM 3055 N N . GLY A 1 407 ? -20.903 -4.627 16.526 1.00 97.06 407 GLY A N 1
ATOM 3056 C CA . GLY A 1 407 ? -20.135 -5.847 16.786 1.00 97.06 407 GLY A CA 1
ATOM 3057 C C . GLY A 1 407 ? -19.284 -6.344 15.619 1.00 97.06 407 GLY A C 1
ATOM 3058 O O . GLY A 1 407 ? -18.960 -7.531 15.563 1.00 97.06 407 GLY A O 1
ATOM 3059 N N . LYS A 1 408 ? -18.962 -5.492 14.639 1.00 98.19 408 LYS A N 1
ATOM 3060 C CA . LYS A 1 408 ? -18.068 -5.848 13.526 1.00 98.19 408 LYS A CA 1
ATOM 3061 C C . LYS A 1 408 ? -16.683 -5.252 13.733 1.00 98.19 408 LYS A C 1
ATOM 3063 O O . LYS A 1 408 ? -16.561 -4.062 13.977 1.00 98.19 408 LYS A O 1
ATOM 3068 N N . LYS A 1 409 ? -15.631 -6.040 13.503 1.00 98.69 409 LYS A N 1
ATOM 3069 C CA . LYS A 1 409 ? -14.282 -5.483 13.342 1.00 98.69 409 LYS A CA 1
ATOM 3070 C C . LYS A 1 409 ? -14.286 -4.567 12.119 1.00 98.69 409 LYS A C 1
ATOM 3072 O O . LYS A 1 409 ? -14.574 -5.030 11.006 1.00 98.69 409 LYS A O 1
ATOM 3077 N N . ALA A 1 410 ? -14.030 -3.283 12.347 1.00 98.81 410 ALA A N 1
ATOM 3078 C CA . ALA A 1 410 ? -14.158 -2.229 11.352 1.00 98.81 410 ALA A CA 1
ATOM 3079 C C . ALA A 1 410 ? -12.847 -1.459 11.176 1.00 98.81 410 ALA A C 1
ATOM 3081 O O . ALA A 1 410 ? -12.062 -1.323 12.118 1.00 98.81 410 ALA A O 1
ATOM 3082 N N . MET A 1 411 ? -12.620 -0.956 9.964 1.00 98.88 411 MET A N 1
ATOM 3083 C CA . MET A 1 411 ? -11.404 -0.224 9.627 1.00 98.88 411 MET A CA 1
ATOM 3084 C C . MET A 1 411 ? -11.647 0.874 8.598 1.00 98.88 411 MET A C 1
ATOM 3086 O O . MET A 1 411 ? -12.450 0.715 7.682 1.00 98.88 411 MET A O 1
ATOM 3090 N N . THR A 1 412 ? -10.877 1.955 8.705 1.00 98.88 412 THR A N 1
ATOM 3091 C CA . THR A 1 412 ? -10.693 2.934 7.627 1.00 98.88 412 THR A CA 1
ATOM 3092 C C . THR A 1 412 ? -9.211 3.073 7.260 1.00 98.88 412 THR A C 1
ATOM 3094 O O . THR A 1 412 ? -8.330 2.656 8.016 1.00 98.88 412 THR A O 1
ATOM 3097 N N . ALA A 1 413 ? -8.921 3.637 6.087 1.00 98.81 413 ALA A N 1
ATOM 3098 C CA . ALA A 1 413 ? -7.566 4.003 5.686 1.00 98.81 413 ALA A CA 1
ATOM 3099 C C . ALA A 1 413 ? -7.566 5.402 5.064 1.00 98.81 413 ALA A C 1
ATOM 3101 O O . ALA A 1 413 ? -8.442 5.721 4.261 1.00 98.81 413 ALA A O 1
ATOM 3102 N N . SER A 1 414 ? -6.585 6.220 5.432 1.00 98.62 414 SER A N 1
ATOM 3103 C CA . SER A 1 414 ? -6.440 7.597 4.967 1.00 98.62 414 SER A CA 1
ATOM 3104 C C . SER A 1 414 ? -4.960 8.019 4.953 1.00 98.62 414 SER A C 1
ATOM 3106 O O . SER A 1 414 ? -4.064 7.178 4.924 1.00 98.62 414 SER A O 1
ATOM 3108 N N . SER A 1 415 ? -4.697 9.321 4.909 1.00 98.31 415 SER A N 1
ATOM 3109 C CA . SER A 1 415 ? -3.375 9.946 5.028 1.00 98.31 415 SER A CA 1
ATOM 3110 C C . SER A 1 415 ? -3.505 11.246 5.833 1.00 98.31 415 SER A C 1
ATOM 3112 O O . SER A 1 415 ? -4.632 11.701 6.041 1.00 98.31 415 SER A O 1
ATOM 3114 N N . GLY A 1 416 ? -2.402 11.884 6.233 1.00 97.88 416 GLY A N 1
ATOM 3115 C CA . GLY A 1 416 ? -2.365 13.068 7.110 1.00 97.88 416 GLY A CA 1
ATOM 3116 C C . GLY A 1 416 ? -3.545 14.063 7.028 1.00 97.88 416 GLY A C 1
ATOM 3117 O O . GLY A 1 416 ? -4.142 14.367 8.067 1.00 97.88 416 GLY A O 1
ATOM 3118 N N . PRO A 1 417 ? -3.962 14.561 5.839 1.00 98.25 417 PRO A N 1
ATOM 3119 C CA . PRO A 1 417 ? -5.127 15.448 5.725 1.00 98.25 417 PRO A CA 1
ATOM 3120 C C . PRO A 1 417 ? -6.438 14.829 6.218 1.00 98.25 417 PRO A C 1
ATOM 3122 O O . PRO A 1 417 ? -7.191 15.479 6.936 1.00 98.25 417 PRO A O 1
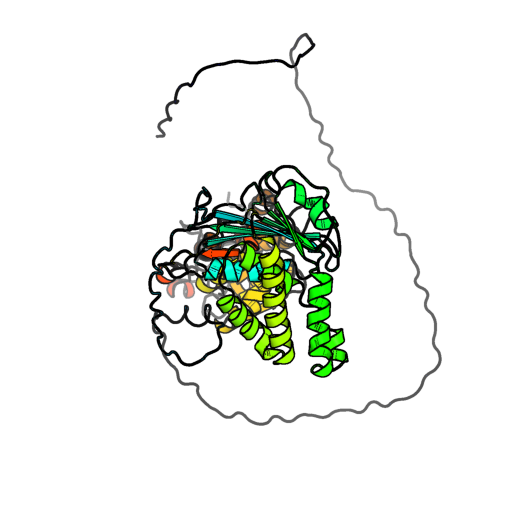ATOM 3125 N N . GLY A 1 418 ? -6.698 13.577 5.858 1.00 98.38 418 GLY A N 1
ATOM 3126 C CA . GLY A 1 418 ? -7.898 12.870 6.273 1.00 98.38 418 GLY A CA 1
ATOM 3127 C C . GLY A 1 418 ? -7.841 12.425 7.732 1.00 98.38 418 GLY A C 1
ATOM 3128 O O . GLY A 1 418 ? -8.840 12.537 8.435 1.00 98.38 418 GLY A O 1
ATOM 3129 N N . ILE A 1 419 ? -6.660 12.053 8.241 1.00 98.50 419 ILE A N 1
ATOM 3130 C CA . ILE A 1 419 ? -6.463 11.807 9.681 1.00 98.50 419 ILE A CA 1
ATOM 3131 C C . ILE A 1 419 ? -6.780 13.064 10.498 1.00 98.50 419 ILE A C 1
ATOM 3133 O O . ILE A 1 419 ? -7.450 12.977 11.524 1.00 98.50 419 ILE A O 1
ATOM 3137 N N . SER A 1 420 ? -6.393 14.244 10.004 1.00 98.44 420 SER A N 1
ATOM 3138 C CA . SER A 1 420 ? -6.729 15.520 10.650 1.00 98.44 420 SER A CA 1
ATOM 3139 C C . SER A 1 420 ? -8.245 15.758 10.737 1.00 98.44 420 SER A C 1
ATOM 3141 O O . SER A 1 420 ? -8.718 16.310 11.728 1.00 98.44 420 SER A O 1
ATOM 3143 N N . LEU A 1 421 ? -9.016 15.332 9.728 1.00 98.62 421 LEU A N 1
ATOM 3144 C CA . LEU A 1 421 ? -10.485 15.399 9.745 1.00 98.62 421 LEU A CA 1
ATOM 3145 C C . LEU A 1 421 ? -11.104 14.364 10.695 1.00 98.62 421 LEU A C 1
ATOM 3147 O O . LEU A 1 421 ? -12.135 14.621 11.309 1.00 98.62 421 LEU A O 1
ATOM 3151 N N . MET A 1 422 ? -10.462 13.207 10.850 1.00 98.69 422 MET A N 1
ATOM 3152 C CA . MET A 1 422 ? -10.920 12.120 11.715 1.00 98.69 422 MET A CA 1
ATOM 3153 C C . MET A 1 422 ? -10.681 12.372 13.213 1.00 98.69 422 MET A C 1
ATOM 3155 O O . MET A 1 422 ? -11.275 11.669 14.029 1.00 98.69 422 MET A O 1
ATOM 3159 N N . CYS A 1 423 ? -9.858 13.356 13.603 1.00 98.31 423 CYS A N 1
ATOM 3160 C CA . CYS A 1 423 ? -9.456 13.585 15.000 1.00 98.31 423 CYS A CA 1
ATOM 3161 C C . CYS A 1 423 ? -10.624 13.661 16.000 1.00 98.31 423 CYS A C 1
ATOM 3163 O O . CYS A 1 423 ? -10.527 13.107 17.094 1.00 98.31 423 CYS A O 1
ATOM 3165 N N . GLU A 1 424 ? -11.732 14.319 15.647 1.00 98.31 424 GLU A N 1
ATOM 3166 C CA . GLU A 1 424 ? -12.913 14.400 16.523 1.00 98.31 424 GLU A CA 1
ATOM 3167 C C . GLU A 1 424 ? -13.505 13.011 16.802 1.00 98.31 424 GLU A C 1
ATOM 3169 O O . GLU A 1 424 ? -13.843 12.679 17.937 1.00 98.31 424 GLU A O 1
ATOM 3174 N N . GLN A 1 425 ? -13.570 12.167 15.777 1.00 98.19 425 GLN A N 1
ATOM 3175 C CA . GLN A 1 425 ? -14.138 10.832 15.887 1.00 98.19 425 GLN A CA 1
ATOM 3176 C C . GLN A 1 425 ? -13.185 9.804 16.480 1.00 98.19 425 GLN A C 1
ATOM 3178 O O . GLN A 1 425 ? -13.642 8.870 17.129 1.00 98.19 425 GLN A O 1
ATOM 3183 N N . ILE A 1 426 ? -11.873 9.990 16.331 1.00 98.50 426 ILE A N 1
ATOM 3184 C CA . ILE A 1 426 ? -10.885 9.233 17.111 1.00 98.50 426 ILE A CA 1
ATOM 3185 C C . ILE A 1 426 ? -11.137 9.466 18.606 1.00 98.50 426 ILE A C 1
ATOM 3187 O O . ILE A 1 426 ? -11.135 8.515 19.382 1.00 98.50 426 ILE A O 1
ATOM 3191 N N . ASN A 1 427 ? -11.440 10.708 18.999 1.00 97.00 427 ASN A N 1
ATOM 3192 C CA . ASN A 1 427 ? -11.822 11.013 20.376 1.00 97.00 427 ASN A CA 1
ATOM 3193 C C . ASN A 1 427 ? -13.144 10.379 20.793 1.00 97.00 427 ASN A C 1
ATOM 3195 O O . ASN A 1 427 ? -13.226 9.839 21.892 1.00 97.00 427 ASN A O 1
ATOM 3199 N N . LEU A 1 428 ? -14.156 10.397 19.923 1.00 97.81 428 LEU A N 1
ATOM 3200 C CA . LEU A 1 428 ? -15.406 9.686 20.191 1.00 97.81 428 LEU A CA 1
ATOM 3201 C C . LEU A 1 428 ? -15.165 8.184 20.392 1.00 97.81 428 LEU A C 1
ATOM 3203 O O . LEU A 1 428 ? -15.748 7.598 21.295 1.00 97.81 428 LEU A O 1
ATOM 3207 N N . ALA A 1 429 ? -14.308 7.567 19.576 1.00 98.31 429 ALA A N 1
ATOM 3208 C CA . ALA A 1 429 ? -13.971 6.152 19.691 1.00 98.31 429 ALA A CA 1
ATOM 3209 C C . ALA A 1 429 ? -13.312 5.831 21.036 1.00 98.31 429 ALA A C 1
ATOM 3211 O O . ALA A 1 429 ? -13.667 4.837 21.658 1.00 98.31 429 ALA A O 1
ATOM 3212 N N . ALA A 1 430 ? -12.391 6.684 21.492 1.00 97.50 430 ALA A N 1
ATOM 3213 C CA . ALA A 1 430 ? -11.748 6.534 22.791 1.00 97.50 430 ALA A CA 1
ATOM 3214 C C . ALA A 1 430 ? -12.741 6.730 23.948 1.00 97.50 430 ALA A C 1
ATOM 3216 O O . ALA A 1 430 ? -12.846 5.852 24.796 1.00 97.50 430 ALA A O 1
ATOM 3217 N N . GLN A 1 431 ? -13.513 7.825 23.950 1.00 97.44 431 GLN A N 1
ATOM 3218 C CA . GLN A 1 431 ? -14.489 8.109 25.011 1.00 97.44 431 GLN A CA 1
ATOM 3219 C C . GLN A 1 431 ? -15.569 7.028 25.094 1.00 97.44 431 GLN A C 1
ATOM 3221 O O . GLN A 1 431 ? -15.970 6.641 26.179 1.00 97.44 431 GLN A O 1
ATOM 3226 N N . ALA A 1 432 ? -16.060 6.542 23.955 1.00 97.50 432 ALA A N 1
ATOM 3227 C CA . ALA A 1 432 ? -17.129 5.551 23.918 1.00 97.50 432 ALA A CA 1
ATOM 3228 C C . ALA A 1 432 ? -16.630 4.096 24.010 1.00 97.50 432 ALA A C 1
ATOM 3230 O O . ALA A 1 432 ? -17.459 3.184 23.915 1.00 97.50 432 ALA A O 1
ATOM 3231 N N . GLU A 1 433 ? -15.316 3.882 24.159 1.00 98.19 433 GLU A N 1
ATOM 3232 C CA . GLU A 1 433 ? -14.652 2.571 24.159 1.00 98.19 433 GLU A CA 1
ATOM 3233 C C . GLU A 1 433 ? -15.035 1.715 22.931 1.00 98.19 433 GLU A C 1
ATOM 3235 O O . GLU A 1 433 ? -15.472 0.564 23.030 1.00 98.19 433 GLU A O 1
ATOM 3240 N N . ILE A 1 434 ? -14.973 2.306 21.732 1.00 98.38 434 ILE A N 1
ATOM 3241 C CA . ILE A 1 434 ? -15.316 1.631 20.475 1.00 98.38 434 ILE A CA 1
ATOM 3242 C C . ILE A 1 434 ? -14.028 1.220 19.751 1.00 98.38 434 ILE A C 1
ATOM 3244 O O . ILE A 1 434 ? -13.293 2.087 19.268 1.00 98.38 434 ILE A O 1
ATOM 3248 N N . PRO A 1 435 ? -13.771 -0.090 19.582 1.00 98.56 435 PRO A N 1
ATOM 3249 C CA . PRO A 1 435 ? -12.576 -0.559 18.896 1.00 98.56 435 PRO A CA 1
ATOM 3250 C C . PRO A 1 435 ? -12.653 -0.270 17.397 1.00 98.56 435 PRO A C 1
ATOM 3252 O O . PRO A 1 435 ? -13.658 -0.558 16.740 1.00 98.56 435 PRO A O 1
ATOM 3255 N N . VAL A 1 436 ? -11.588 0.289 16.831 1.00 98.81 436 VAL A N 1
ATOM 3256 C CA . VAL A 1 436 ? -11.488 0.571 15.394 1.00 98.81 436 VAL A CA 1
ATOM 3257 C C . VAL A 1 436 ? -10.025 0.641 14.972 1.00 98.81 436 VAL A C 1
ATOM 3259 O O . VAL A 1 436 ? -9.188 1.166 15.705 1.00 98.81 436 VAL A O 1
ATOM 3262 N N . VAL A 1 437 ? -9.714 0.139 13.776 1.00 98.88 437 VAL A N 1
ATOM 3263 C CA . VAL A 1 437 ? -8.378 0.274 13.178 1.00 98.88 437 VAL A CA 1
ATOM 3264 C C . VAL A 1 437 ? -8.380 1.399 12.144 1.00 98.88 437 VAL A C 1
ATOM 3266 O O . VAL A 1 437 ? -9.250 1.468 11.274 1.00 98.88 437 VAL A O 1
ATOM 3269 N N . ILE A 1 438 ? -7.391 2.284 12.220 1.00 98.94 438 ILE A N 1
ATOM 3270 C CA . ILE A 1 438 ? -7.243 3.443 11.339 1.00 98.94 438 ILE A CA 1
ATOM 3271 C C . ILE A 1 438 ? -5.848 3.384 10.723 1.00 98.94 438 ILE A C 1
ATOM 3273 O O . ILE A 1 438 ? -4.850 3.613 11.401 1.00 98.94 438 ILE A O 1
ATOM 3277 N N . ALA A 1 439 ? -5.756 3.062 9.435 1.00 98.88 439 ALA A N 1
ATOM 3278 C CA . ALA A 1 439 ? -4.473 3.100 8.740 1.00 98.88 439 ALA A CA 1
ATOM 3279 C C . ALA A 1 439 ? -4.178 4.517 8.237 1.00 98.88 439 ALA A C 1
ATOM 3281 O O . ALA A 1 439 ? -4.897 5.039 7.384 1.00 98.88 439 ALA A O 1
ATOM 3282 N N . ASP A 1 440 ? -3.101 5.111 8.738 1.00 98.75 440 ASP A N 1
ATOM 3283 C CA . ASP A 1 440 ? -2.531 6.347 8.219 1.00 98.75 440 ASP A CA 1
ATOM 3284 C C . ASP A 1 440 ? -1.375 5.998 7.282 1.00 98.75 440 ASP A C 1
ATOM 3286 O O . ASP A 1 440 ? -0.295 5.576 7.707 1.00 98.75 440 ASP A O 1
ATOM 3290 N N . ILE A 1 441 ? -1.617 6.125 5.979 1.00 98.56 441 ILE A N 1
ATOM 3291 C CA . ILE A 1 441 ? -0.584 5.926 4.972 1.00 98.56 441 ILE A CA 1
ATOM 3292 C C . ILE A 1 441 ? 0.069 7.278 4.696 1.00 98.56 441 ILE A C 1
ATOM 3294 O O . ILE A 1 441 ? -0.351 8.039 3.818 1.00 98.56 441 ILE A O 1
ATOM 3298 N N . GLN A 1 442 ? 1.101 7.575 5.478 1.00 98.44 442 GLN A N 1
ATOM 3299 C CA . GLN A 1 442 ? 1.735 8.886 5.538 1.00 98.44 442 GLN A CA 1
ATOM 3300 C C . GLN A 1 442 ? 2.336 9.303 4.190 1.00 98.44 442 GLN A C 1
ATOM 3302 O O . GLN A 1 442 ? 2.913 8.500 3.444 1.00 98.44 442 GLN A O 1
ATOM 3307 N N . ARG A 1 443 ? 2.224 10.595 3.876 1.00 96.31 443 ARG A N 1
ATOM 3308 C CA . ARG A 1 443 ? 2.769 11.214 2.658 1.00 96.31 443 ARG A CA 1
ATOM 3309 C C . ARG A 1 443 ? 3.322 12.602 2.969 1.00 96.31 443 ARG A C 1
ATOM 3311 O O . ARG A 1 443 ? 3.110 13.127 4.056 1.00 96.31 443 ARG A O 1
ATOM 3318 N N . GLY A 1 444 ? 4.041 13.211 2.028 1.00 95.75 444 GLY A N 1
ATOM 3319 C CA . GLY A 1 444 ? 4.633 14.537 2.225 1.00 95.75 444 GLY A CA 1
ATOM 3320 C C . GLY A 1 444 ? 3.599 15.582 2.651 1.00 95.75 444 GLY A C 1
ATOM 3321 O O . GLY A 1 444 ? 2.702 15.886 1.873 1.00 95.75 444 GLY A O 1
ATOM 3322 N N . GLY A 1 445 ? 3.740 16.137 3.856 1.00 93.25 445 GLY A N 1
ATOM 3323 C CA . GLY A 1 445 ? 2.959 17.267 4.376 1.00 93.25 445 GLY A CA 1
ATOM 3324 C C . GLY A 1 445 ? 3.733 18.597 4.346 1.00 93.25 445 GLY A C 1
ATOM 3325 O O . GLY A 1 445 ? 4.821 18.676 3.778 1.00 93.25 445 GLY A O 1
ATOM 3326 N N . ALA A 1 446 ? 3.232 19.681 4.952 1.00 92.94 446 ALA A N 1
ATOM 3327 C CA . ALA A 1 446 ? 1.930 19.841 5.621 1.00 92.94 446 ALA A CA 1
ATOM 3328 C C . ALA A 1 446 ? 0.794 20.217 4.641 1.00 92.94 446 ALA A C 1
ATOM 3330 O O . ALA A 1 446 ? 1.043 20.529 3.475 1.00 92.94 446 ALA A O 1
ATOM 3331 N N . SER A 1 447 ? -0.457 20.238 5.124 1.00 94.50 447 SER A N 1
ATOM 3332 C CA . SER A 1 447 ? -1.659 20.462 4.299 1.00 94.50 447 SER A CA 1
ATOM 3333 C C . SER A 1 447 ? -1.723 19.450 3.141 1.00 94.50 447 SER A C 1
ATOM 3335 O O . SER A 1 447 ? -1.541 18.258 3.366 1.00 94.50 447 SER A O 1
ATOM 3337 N N . THR A 1 448 ? -1.960 19.885 1.901 1.00 92.94 448 THR A N 1
ATOM 3338 C CA . THR A 1 448 ? -1.927 18.989 0.729 1.00 92.94 448 THR A CA 1
ATOM 3339 C C . THR A 1 448 ? -0.538 18.377 0.526 1.00 92.94 448 THR A C 1
ATOM 3341 O O . THR A 1 448 ? -0.434 17.212 0.141 1.00 92.94 448 THR A O 1
ATOM 3344 N N . GLY A 1 449 ? 0.507 19.168 0.802 1.00 93.81 449 GLY A N 1
ATOM 3345 C CA . GLY A 1 449 ? 1.911 18.792 0.696 1.00 93.81 449 GLY A CA 1
ATOM 3346 C C . GLY A 1 449 ? 2.289 18.196 -0.662 1.00 93.81 449 GLY A C 1
ATOM 3347 O O . GLY A 1 449 ? 2.022 18.787 -1.707 1.00 93.81 449 GLY A O 1
ATOM 3348 N N . MET A 1 450 ? 2.934 17.031 -0.639 1.00 92.50 450 MET A N 1
ATOM 3349 C CA . MET A 1 450 ? 3.385 16.269 -1.802 1.00 92.50 450 MET A CA 1
ATOM 3350 C C . MET A 1 450 ? 2.737 14.872 -1.791 1.00 92.50 450 MET A C 1
ATOM 3352 O O . MET A 1 450 ? 3.340 13.921 -1.285 1.00 92.50 450 MET A O 1
ATOM 3356 N N . PRO A 1 451 ? 1.529 14.715 -2.370 1.00 90.56 451 PRO A N 1
ATOM 3357 C CA . PRO A 1 451 ? 0.729 13.494 -2.250 1.00 90.56 451 PRO A CA 1
ATOM 3358 C C . PRO A 1 451 ? 1.412 12.197 -2.700 1.00 90.56 451 PRO A C 1
ATOM 3360 O O . PRO A 1 451 ? 1.065 11.118 -2.230 1.00 90.56 451 PRO A O 1
ATOM 3363 N N . THR A 1 452 ? 2.363 12.299 -3.630 1.00 90.00 452 THR A N 1
ATOM 3364 C CA . THR A 1 452 ? 3.067 11.162 -4.240 1.00 90.00 452 THR A CA 1
ATOM 3365 C C . THR A 1 452 ? 4.461 10.926 -3.660 1.00 90.00 452 THR A C 1
ATOM 3367 O O . THR A 1 452 ? 5.220 10.128 -4.211 1.00 90.00 452 THR A O 1
ATOM 3370 N N . LYS A 1 453 ? 4.833 11.637 -2.586 1.00 92.19 453 LYS A N 1
ATOM 3371 C CA . LYS A 1 453 ? 6.142 11.518 -1.933 1.00 92.19 453 LYS A CA 1
ATOM 3372 C C . LYS A 1 453 ? 5.992 10.935 -0.536 1.00 92.19 453 LYS A C 1
ATOM 3374 O O . LYS A 1 453 ? 5.023 11.222 0.165 1.00 92.19 453 LYS A O 1
ATOM 3379 N N . THR A 1 454 ? 6.979 10.139 -0.140 1.00 94.25 454 THR A N 1
ATOM 3380 C CA . THR A 1 454 ? 7.019 9.519 1.185 1.00 94.25 454 THR A CA 1
ATOM 3381 C C . THR A 1 454 ? 7.318 10.528 2.284 1.00 94.25 454 THR A C 1
ATOM 3383 O O . THR A 1 454 ? 8.023 11.517 2.071 1.00 94.25 454 THR A O 1
ATOM 3386 N N . SER A 1 455 ? 6.758 10.274 3.458 1.00 95.06 455 SER A N 1
ATOM 3387 C CA . SER A 1 455 ? 7.037 10.990 4.696 1.00 95.06 455 SER A CA 1
ATOM 3388 C C . SER A 1 455 ? 6.634 10.113 5.873 1.00 95.06 455 SER A C 1
ATOM 3390 O O . SER A 1 455 ? 5.786 9.239 5.724 1.00 95.06 455 SER A O 1
ATOM 3392 N N . GLN A 1 456 ? 7.216 10.393 7.034 1.00 97.19 456 GLN A N 1
ATOM 3393 C CA . GLN A 1 456 ? 6.846 9.808 8.325 1.00 97.19 456 GLN A CA 1
ATOM 3394 C C . GLN A 1 456 ? 6.535 10.929 9.336 1.00 97.19 456 GLN A C 1
ATOM 3396 O O . GLN A 1 456 ? 6.912 10.870 10.506 1.00 97.19 456 GLN A O 1
ATOM 3401 N N . GLY A 1 457 ? 5.959 12.030 8.839 1.00 96.69 457 GLY A N 1
ATOM 3402 C CA . GLY A 1 457 ? 5.752 13.267 9.594 1.00 96.69 457 GLY A CA 1
ATOM 3403 C C . GLY A 1 457 ? 4.524 13.276 10.507 1.00 96.69 457 GLY A C 1
ATOM 3404 O O . GLY A 1 457 ? 4.405 14.191 11.322 1.00 96.69 457 GLY A O 1
ATOM 3405 N N . ASP A 1 458 ? 3.642 12.277 10.413 1.00 98.06 458 ASP A N 1
ATOM 3406 C CA . ASP A 1 458 ? 2.334 12.301 11.079 1.00 98.06 458 ASP A CA 1
ATOM 3407 C C . ASP A 1 458 ? 2.367 11.662 12.480 1.00 98.06 458 ASP A C 1
ATOM 3409 O O . ASP A 1 458 ? 1.358 11.650 13.180 1.00 98.06 458 ASP A O 1
ATOM 3413 N N . LEU A 1 459 ? 3.534 11.220 12.972 1.00 98.00 459 LEU A N 1
ATOM 3414 C CA . LEU A 1 459 ? 3.666 10.631 14.314 1.00 98.00 459 LEU A CA 1
ATOM 3415 C C . LEU A 1 459 ? 3.092 11.534 15.420 1.00 98.00 459 LEU A C 1
ATOM 3417 O O . LEU A 1 459 ? 2.386 11.058 16.304 1.00 98.00 459 LEU A O 1
ATOM 3421 N N . ASN A 1 460 ? 3.348 12.845 15.370 1.00 97.00 460 ASN A N 1
ATOM 3422 C CA . ASN A 1 460 ? 2.793 13.776 16.360 1.00 97.00 460 ASN A CA 1
ATOM 3423 C C . ASN A 1 460 ? 1.282 13.980 16.197 1.00 97.00 460 ASN A C 1
ATOM 3425 O O . ASN A 1 460 ? 0.600 14.201 17.193 1.00 97.00 460 ASN A O 1
ATOM 3429 N N . LEU A 1 461 ? 0.750 13.895 14.974 1.00 97.31 461 LEU A N 1
ATOM 3430 C CA . LEU A 1 461 ? -0.694 13.921 14.738 1.00 97.31 461 LEU A CA 1
ATOM 3431 C C . LEU A 1 461 ? -1.347 12.667 15.339 1.00 97.31 461 LEU A C 1
ATOM 3433 O O . LEU A 1 461 ? -2.332 12.776 16.060 1.00 97.31 461 LEU A O 1
ATOM 3437 N N . ALA A 1 462 ? -0.750 11.492 15.145 1.00 97.50 462 ALA A N 1
ATOM 3438 C CA . ALA A 1 462 ? -1.229 10.248 15.741 1.00 97.50 462 ALA A CA 1
ATOM 3439 C C . ALA A 1 462 ? -1.154 10.262 17.282 1.00 97.50 462 ALA A C 1
ATOM 3441 O O . ALA A 1 462 ? -2.086 9.842 17.972 1.00 97.50 462 ALA A O 1
ATOM 3442 N N . LEU A 1 463 ? -0.056 10.787 17.837 1.00 96.19 463 LEU A N 1
ATOM 3443 C CA . LEU A 1 463 ? 0.188 10.810 19.280 1.00 96.19 463 LEU A CA 1
ATOM 3444 C C . LEU A 1 463 ? -0.476 11.963 20.020 1.00 96.19 463 LEU A C 1
ATOM 3446 O O . LEU A 1 463 ? -0.719 11.801 21.209 1.00 96.19 463 LEU A O 1
ATOM 3450 N N . TYR A 1 464 ? -0.788 13.094 19.382 1.00 95.88 464 TYR A N 1
ATOM 3451 C CA . TYR A 1 464 ? -1.257 14.317 20.062 1.00 95.88 464 TYR A CA 1
ATOM 3452 C C . TYR A 1 464 ? -2.307 15.120 19.273 1.00 95.88 464 TYR A C 1
ATOM 3454 O O . TYR A 1 464 ? -2.654 16.226 19.673 1.00 95.88 464 TYR A O 1
ATOM 3462 N N . GLY A 1 465 ? -2.806 14.606 18.146 1.00 93.88 465 GLY A N 1
ATOM 3463 C CA . GLY A 1 465 ? -3.684 15.342 17.226 1.00 93.88 465 GLY A CA 1
ATOM 3464 C C . GLY A 1 465 ? -5.128 15.532 17.681 1.00 93.88 465 GLY A C 1
ATOM 3465 O O . GLY A 1 465 ? -5.875 16.271 17.040 1.00 93.88 465 GLY A O 1
ATOM 3466 N N . VAL A 1 466 ? -5.532 14.875 18.764 1.00 94.75 466 VAL A N 1
ATOM 3467 C CA . VAL A 1 466 ? -6.880 14.973 19.335 1.00 94.75 466 VAL A CA 1
ATOM 3468 C C . VAL A 1 466 ? -6.879 15.859 20.582 1.00 94.75 466 VAL A C 1
ATOM 3470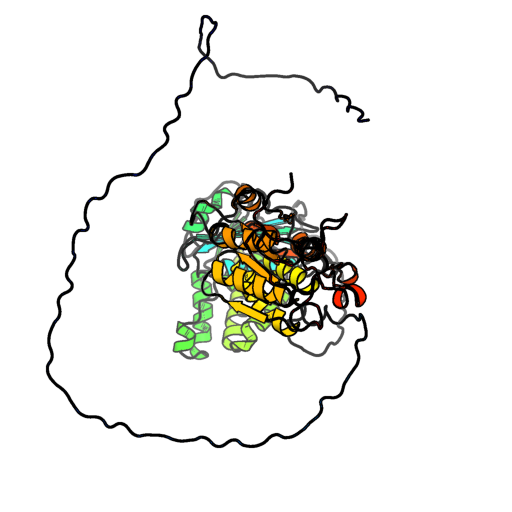 O O . VAL A 1 466 ? -5.832 16.127 21.169 1.00 94.75 466 VAL A O 1
ATOM 3473 N N . HIS A 1 467 ? -8.054 16.336 20.988 1.00 94.50 467 HIS A N 1
ATOM 3474 C CA . HIS A 1 467 ? -8.180 17.201 22.159 1.00 94.50 467 HIS A CA 1
ATOM 3475 C C . HIS A 1 467 ? -8.159 16.390 23.465 1.00 94.50 467 HIS A C 1
ATOM 3477 O O . HIS A 1 467 ? -8.752 15.318 23.532 1.00 94.50 467 HIS A O 1
ATOM 3483 N N . ASN A 1 468 ? -7.542 16.944 24.514 1.00 93.88 468 ASN A N 1
ATOM 3484 C CA . ASN A 1 468 ? -7.406 16.324 25.841 1.00 93.88 468 ASN A CA 1
ATOM 3485 C C . ASN A 1 468 ? -6.694 14.952 25.840 1.00 93.88 468 ASN A C 1
ATOM 3487 O O . ASN A 1 468 ? -6.050 14.545 24.870 1.00 93.88 468 ASN A O 1
ATOM 3491 N N . GLU A 1 469 ? -6.745 14.279 26.987 1.00 93.44 469 GLU A N 1
ATOM 3492 C CA . GLU A 1 469 ? -6.272 12.912 27.171 1.00 93.44 469 GLU A CA 1
ATOM 3493 C C . GLU A 1 469 ? -7.278 11.946 26.541 1.00 93.44 469 GLU A C 1
ATOM 3495 O O . GLU A 1 469 ? -8.472 12.018 26.805 1.00 93.44 469 GLU A O 1
ATOM 3500 N N . SER A 1 470 ? -6.797 11.077 25.656 1.00 93.62 470 SER A N 1
ATOM 3501 C CA . SER A 1 470 ? -7.649 10.185 24.869 1.00 93.62 470 SER A CA 1
ATOM 3502 C C . SER A 1 470 ? -6.845 8.941 24.482 1.00 93.62 470 SER A C 1
ATOM 3504 O O . SER A 1 470 ? -5.960 9.011 23.631 1.00 93.62 470 SER A O 1
ATOM 3506 N N . PRO A 1 471 ? -7.014 7.805 25.163 1.00 92.12 471 PRO A N 1
ATOM 3507 C CA . PRO A 1 471 ? -6.153 6.650 24.946 1.00 92.12 471 PRO A CA 1
ATOM 3508 C C . PRO A 1 471 ? -6.306 6.085 23.528 1.00 92.12 471 PRO A C 1
ATOM 3510 O O . PRO A 1 471 ? -7.405 5.933 23.000 1.00 92.12 471 PRO A O 1
ATOM 3513 N N . ARG A 1 472 ? -5.168 5.776 22.908 1.00 96.25 472 ARG A N 1
ATOM 3514 C CA . ARG A 1 472 ? -5.064 5.172 21.576 1.00 96.25 472 ARG A CA 1
ATOM 3515 C C . ARG A 1 472 ? -3.742 4.440 21.450 1.00 96.25 472 ARG A C 1
ATOM 3517 O O . ARG A 1 472 ? -2.741 4.855 22.038 1.00 96.25 472 ARG A O 1
ATOM 3524 N N . ILE A 1 473 ? -3.732 3.376 20.664 1.00 98.56 473 ILE A N 1
ATOM 3525 C CA . ILE A 1 473 ? -2.519 2.606 20.383 1.00 98.56 473 ILE A CA 1
ATOM 3526 C C . ILE A 1 473 ? -2.005 3.011 19.006 1.00 98.56 473 ILE A C 1
ATOM 3528 O O . ILE A 1 473 ? -2.785 3.235 18.085 1.00 98.56 473 ILE A O 1
ATOM 3532 N N . VAL A 1 474 ? -0.685 3.117 18.861 1.00 98.69 474 VAL A N 1
ATOM 3533 C CA . VAL A 1 474 ? -0.042 3.482 17.595 1.00 98.69 474 VAL A CA 1
ATOM 3534 C C . VAL A 1 474 ? 1.004 2.429 17.250 1.00 98.69 474 VAL A C 1
ATOM 3536 O O . VAL A 1 474 ? 1.928 2.196 18.027 1.00 98.69 474 VAL A O 1
ATOM 3539 N N . LEU A 1 475 ? 0.859 1.804 16.083 1.00 98.69 475 LEU A N 1
ATOM 3540 C CA . LEU A 1 475 ? 1.785 0.814 15.532 1.00 98.69 475 LEU A CA 1
ATOM 3541 C C . LEU A 1 475 ? 2.371 1.318 14.209 1.00 98.69 475 LEU A C 1
ATOM 3543 O O . LEU A 1 475 ? 1.745 2.120 13.521 1.00 98.69 475 LEU A O 1
ATOM 3547 N N . ALA A 1 476 ? 3.543 0.823 13.814 1.00 98.56 476 ALA A N 1
ATOM 3548 C CA . ALA A 1 476 ? 4.150 1.143 12.522 1.00 98.56 476 ALA A CA 1
ATOM 3549 C C . ALA A 1 476 ? 4.853 -0.098 11.940 1.00 98.56 476 ALA A C 1
ATOM 3551 O O . ALA A 1 476 ? 5.785 -0.597 12.575 1.00 98.56 476 ALA A O 1
ATOM 3552 N N . PRO A 1 477 ? 4.451 -0.598 10.754 1.00 98.06 477 PRO A N 1
ATOM 3553 C CA . PRO A 1 477 ? 5.123 -1.722 10.118 1.00 98.06 477 PRO A CA 1
ATOM 3554 C C . PRO A 1 477 ? 6.486 -1.305 9.555 1.00 98.06 477 PRO A C 1
ATOM 3556 O O . PRO A 1 477 ? 6.655 -0.220 8.999 1.00 98.06 477 PRO A O 1
ATOM 3559 N N . SER A 1 478 ? 7.451 -2.215 9.627 1.00 95.56 478 SER A N 1
ATOM 3560 C CA . SER A 1 478 ? 8.828 -2.016 9.156 1.00 95.56 478 SER A CA 1
ATOM 3561 C C . SER A 1 478 ? 9.082 -2.509 7.723 1.00 95.56 478 SER A C 1
ATOM 3563 O O . SER A 1 478 ? 10.058 -2.118 7.079 1.00 95.56 478 SER A O 1
ATOM 3565 N N . SER A 1 479 ? 8.221 -3.386 7.200 1.00 96.06 479 SER A N 1
ATOM 3566 C CA . SER A 1 479 ? 8.383 -4.026 5.890 1.00 96.06 479 SER A CA 1
ATOM 3567 C C . SER A 1 479 ? 7.043 -4.440 5.279 1.00 96.06 479 SER A C 1
ATOM 3569 O O . SER A 1 479 ? 6.015 -4.408 5.948 1.00 96.06 479 SER A O 1
ATOM 3571 N N . VAL A 1 480 ? 7.046 -4.854 4.003 1.00 96.75 480 VAL A N 1
ATOM 3572 C CA . VAL A 1 480 ? 5.822 -5.308 3.312 1.00 96.75 480 VAL A CA 1
ATOM 3573 C C . VAL A 1 480 ? 5.215 -6.519 4.021 1.00 96.75 480 VAL A C 1
ATOM 3575 O O . VAL A 1 480 ? 4.008 -6.557 4.219 1.00 96.75 480 VAL A O 1
ATOM 3578 N N . THR A 1 481 ? 6.037 -7.480 4.451 1.00 95.69 481 THR A N 1
ATOM 3579 C CA . THR A 1 481 ? 5.573 -8.635 5.237 1.00 95.69 481 THR A CA 1
ATOM 3580 C C . THR A 1 481 ? 4.991 -8.196 6.578 1.00 95.69 481 THR A C 1
ATOM 3582 O O . THR A 1 481 ? 3.964 -8.712 7.008 1.00 95.69 481 THR A O 1
ATOM 3585 N N . ASP A 1 482 ? 5.630 -7.222 7.224 1.00 97.50 482 ASP A N 1
ATOM 3586 C CA . ASP A 1 482 ? 5.225 -6.718 8.535 1.00 97.50 482 ASP A CA 1
ATOM 3587 C C . ASP A 1 482 ? 3.883 -5.972 8.487 1.00 97.50 482 ASP A C 1
ATOM 3589 O O . ASP A 1 482 ? 3.121 -6.021 9.445 1.00 97.50 482 ASP A O 1
ATOM 3593 N N . CYS A 1 483 ? 3.516 -5.370 7.347 1.00 98.62 483 CYS A N 1
ATOM 3594 C CA . CYS A 1 483 ? 2.188 -4.778 7.150 1.00 98.62 483 CYS A CA 1
ATOM 3595 C C . CYS A 1 483 ? 1.041 -5.767 7.425 1.00 98.62 483 CYS A C 1
ATOM 3597 O O . CYS A 1 483 ? 0.009 -5.352 7.947 1.00 98.62 483 CYS A O 1
ATOM 3599 N N . PHE A 1 484 ? 1.215 -7.056 7.104 1.00 98.69 484 PHE A N 1
ATOM 3600 C CA . PHE A 1 484 ? 0.215 -8.087 7.404 1.00 98.69 484 PHE A CA 1
ATOM 3601 C C . PHE A 1 484 ? 0.055 -8.281 8.910 1.00 98.69 484 PHE A C 1
ATOM 3603 O O . PHE A 1 484 ? -1.053 -8.213 9.434 1.00 98.69 484 PHE A O 1
ATOM 3610 N N . TRP A 1 485 ? 1.172 -8.513 9.599 1.00 98.44 485 TRP A N 1
ATOM 3611 C CA . TRP A 1 485 ? 1.186 -8.842 11.022 1.00 98.44 485 TRP A CA 1
ATOM 3612 C C . TRP A 1 485 ? 0.813 -7.645 11.884 1.00 98.44 485 TRP A C 1
ATOM 3614 O O . TRP A 1 485 ? -0.020 -7.778 12.768 1.00 98.44 485 TRP A O 1
ATOM 3624 N N . THR A 1 486 ? 1.289 -6.452 11.529 1.00 98.75 486 THR A N 1
ATOM 3625 C CA . THR A 1 486 ? 0.878 -5.204 12.182 1.00 98.75 486 THR A CA 1
ATOM 3626 C C . THR A 1 486 ? -0.631 -4.984 12.063 1.00 98.75 486 THR A C 1
ATOM 3628 O O . THR A 1 486 ? -1.250 -4.510 13.008 1.00 98.75 486 THR A O 1
ATOM 3631 N N . ALA A 1 487 ? -1.256 -5.332 10.928 1.00 98.69 487 ALA A N 1
ATOM 3632 C CA . ALA A 1 487 ? -2.711 -5.258 10.810 1.00 98.69 487 ALA A CA 1
ATOM 3633 C C . ALA A 1 487 ? -3.401 -6.265 11.744 1.00 98.69 487 ALA A C 1
ATOM 3635 O O . ALA A 1 487 ? -4.360 -5.898 12.417 1.00 98.69 487 ALA A O 1
ATOM 3636 N N . VAL A 1 488 ? -2.905 -7.504 11.826 1.00 98.69 488 VAL A N 1
ATOM 3637 C CA . VAL A 1 488 ? -3.421 -8.521 12.762 1.00 98.69 488 VAL A CA 1
ATOM 3638 C C . VAL A 1 488 ? -3.326 -8.039 14.208 1.00 98.69 488 VAL A C 1
ATOM 3640 O O . VAL A 1 488 ? -4.341 -8.027 14.906 1.00 98.69 488 VAL A O 1
ATOM 3643 N N . ASP A 1 489 ? -2.153 -7.559 14.615 1.00 98.62 489 ASP A N 1
ATOM 3644 C CA . ASP A 1 489 ? -1.914 -7.008 15.947 1.00 98.62 489 ASP A CA 1
ATOM 3645 C C . ASP A 1 489 ? -2.815 -5.799 16.213 1.00 98.62 489 ASP A C 1
ATOM 3647 O O . ASP A 1 489 ? -3.408 -5.699 17.282 1.00 98.62 489 ASP A O 1
ATOM 3651 N N . ALA A 1 490 ? -3.000 -4.911 15.230 1.00 98.75 490 ALA A N 1
ATOM 3652 C CA . ALA A 1 490 ? -3.859 -3.742 15.379 1.00 98.75 490 ALA A CA 1
ATOM 3653 C C . ALA A 1 490 ? -5.310 -4.120 15.694 1.00 98.75 490 ALA A C 1
ATOM 3655 O O . ALA A 1 490 ? -5.914 -3.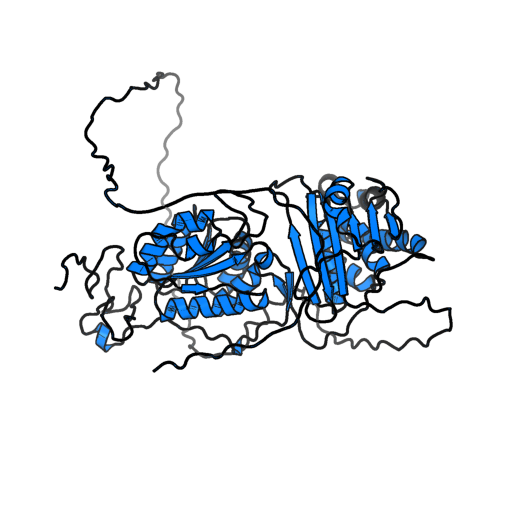512 16.574 1.00 98.75 490 ALA A O 1
ATOM 3656 N N . PHE A 1 491 ? -5.871 -5.128 15.018 1.00 98.69 491 PHE A N 1
ATOM 3657 C CA . PHE A 1 491 ? -7.222 -5.606 15.327 1.00 98.69 491 PHE A CA 1
ATOM 3658 C C . PHE A 1 491 ? -7.296 -6.305 16.681 1.00 98.69 491 PHE A C 1
ATOM 3660 O O . PHE A 1 491 ? -8.267 -6.091 17.400 1.00 98.69 491 PHE A O 1
ATOM 3667 N N . SER A 1 492 ? -6.296 -7.117 17.035 1.00 98.25 492 SER A N 1
ATOM 3668 C CA . SER A 1 492 ? -6.240 -7.758 18.353 1.00 98.25 492 SER A CA 1
ATOM 3669 C C . SER A 1 492 ? -6.230 -6.724 19.468 1.00 98.25 492 SER A C 1
ATOM 3671 O O . SER A 1 492 ? -7.069 -6.784 20.358 1.00 98.25 492 SER A O 1
ATOM 3673 N N . LEU A 1 493 ? -5.337 -5.739 19.374 1.00 98.50 493 LEU A N 1
ATOM 3674 C CA . LEU A 1 493 ? -5.204 -4.672 20.358 1.00 98.50 493 LEU A CA 1
ATOM 3675 C C . LEU A 1 493 ? -6.450 -3.785 20.404 1.00 98.50 493 LEU A C 1
ATOM 3677 O O . LEU A 1 493 ? -6.887 -3.427 21.493 1.00 98.50 493 LEU A O 1
ATOM 3681 N N . ALA A 1 494 ? -7.046 -3.463 19.249 1.00 98.56 494 ALA A N 1
ATOM 3682 C CA . ALA A 1 494 ? -8.284 -2.692 19.204 1.00 98.56 494 ALA A CA 1
ATOM 3683 C C . ALA A 1 494 ? -9.378 -3.411 19.993 1.00 98.56 494 ALA A C 1
ATOM 3685 O O . ALA A 1 494 ? -9.967 -2.827 20.891 1.00 98.56 494 ALA A O 1
ATOM 3686 N N . GLU A 1 495 ? -9.624 -4.685 19.691 1.00 98.31 495 GLU A N 1
ATOM 3687 C CA . GLU A 1 495 ? -10.690 -5.471 20.313 1.00 98.31 495 GLU A CA 1
ATOM 3688 C C . GLU A 1 495 ? -10.422 -5.783 21.794 1.00 98.31 495 GLU A C 1
ATOM 3690 O O . GLU A 1 495 ? -11.351 -5.740 22.598 1.00 98.31 495 GLU A O 1
ATOM 3695 N N . GLU A 1 496 ? -9.171 -6.069 22.161 1.00 97.44 496 GLU A N 1
ATOM 3696 C CA . GLU A 1 496 ? -8.763 -6.392 23.534 1.00 97.44 496 GLU A CA 1
ATOM 3697 C C . GLU A 1 496 ? -8.858 -5.181 24.466 1.00 97.44 496 GLU A C 1
ATOM 3699 O O . GLU A 1 496 ? -9.400 -5.298 25.562 1.00 97.44 496 GLU A O 1
ATOM 3704 N N . PHE A 1 497 ? -8.393 -4.012 24.013 1.00 97.69 497 PHE A N 1
ATOM 3705 C CA . PHE A 1 497 ? -8.375 -2.781 24.813 1.00 97.69 497 PHE A CA 1
ATOM 3706 C C . PHE A 1 497 ? -9.548 -1.838 24.533 1.00 97.69 497 PHE A C 1
ATOM 3708 O O . PHE A 1 497 ? -9.629 -0.775 25.140 1.00 97.69 497 PHE A O 1
ATOM 3715 N N . GLN A 1 498 ? -10.442 -2.207 23.612 1.00 97.88 498 GLN A N 1
ATOM 3716 C CA . GLN A 1 498 ? -11.634 -1.443 23.228 1.00 97.88 498 GLN A CA 1
ATOM 3717 C C . GLN A 1 498 ? -11.345 0.025 22.885 1.00 97.88 498 GLN A C 1
ATOM 3719 O O . GLN A 1 498 ? -12.098 0.928 23.238 1.00 97.88 498 GLN A O 1
ATOM 3724 N N . CYS A 1 499 ? -10.246 0.271 22.174 1.00 96.69 499 CYS A N 1
ATOM 3725 C CA . CYS A 1 499 ? -9.772 1.616 21.863 1.00 96.69 499 CYS A CA 1
ATOM 3726 C C . CYS A 1 499 ? -9.390 1.755 20.378 1.00 96.69 499 CYS A C 1
ATOM 3728 O O . CYS A 1 499 ? -9.220 0.751 19.672 1.00 96.69 499 CYS A O 1
ATOM 3730 N N . PRO A 1 500 ? -9.267 2.990 19.856 1.00 98.50 500 PRO A N 1
ATOM 3731 C CA . PRO A 1 500 ? -8.780 3.199 18.501 1.00 98.50 500 PRO A CA 1
ATOM 3732 C C . PRO A 1 500 ? -7.296 2.822 18.378 1.00 98.50 500 PRO A C 1
ATOM 3734 O O . PRO A 1 500 ? -6.459 3.210 19.200 1.00 98.50 500 PRO A O 1
ATOM 3737 N N . VAL A 1 501 ? -6.958 2.118 17.295 1.00 98.88 501 VAL A N 1
ATOM 3738 C CA . VAL A 1 501 ? -5.578 1.755 16.948 1.00 98.88 501 VAL A CA 1
ATOM 3739 C C . VAL A 1 501 ? -5.194 2.376 15.614 1.00 98.88 501 VAL A C 1
ATOM 3741 O O . VAL A 1 501 ? -5.817 2.104 14.586 1.00 98.88 501 VAL A O 1
ATOM 3744 N N . LEU A 1 502 ? -4.148 3.198 15.622 1.00 98.88 502 LEU A N 1
ATOM 3745 C CA . LEU A 1 502 ? -3.583 3.806 14.426 1.00 98.88 502 LEU A CA 1
ATOM 3746 C C . LEU A 1 502 ? -2.416 2.963 13.907 1.00 98.88 502 LEU A C 1
ATOM 3748 O O . LEU A 1 502 ? -1.503 2.615 14.656 1.00 98.88 502 LEU A O 1
ATOM 3752 N N . VAL A 1 503 ? -2.421 2.672 12.608 1.00 98.88 503 VAL A N 1
ATOM 3753 C CA . VAL A 1 503 ? -1.325 1.987 11.912 1.00 98.88 503 VAL A CA 1
ATOM 3754 C C . VAL A 1 503 ? -0.637 2.978 10.983 1.00 98.88 503 VAL A C 1
ATOM 3756 O O . VAL A 1 503 ? -1.199 3.362 9.959 1.00 98.88 503 VAL A O 1
ATOM 3759 N N . LEU A 1 504 ? 0.582 3.381 11.335 1.00 98.75 504 LEU A N 1
ATOM 3760 C CA . LEU A 1 504 ? 1.388 4.357 10.608 1.00 98.75 504 LEU A CA 1
ATOM 3761 C C . LEU A 1 504 ? 2.242 3.673 9.539 1.00 98.75 504 LEU A C 1
ATOM 3763 O O . LEU A 1 504 ? 3.357 3.231 9.809 1.00 98.75 504 LEU A O 1
ATOM 3767 N N . SER A 1 505 ? 1.737 3.606 8.309 1.00 98.44 505 SER A N 1
ATOM 3768 C CA . SER A 1 505 ? 2.543 3.245 7.134 1.00 98.44 505 SER A CA 1
ATOM 3769 C C . SER A 1 505 ? 3.050 4.508 6.426 1.00 98.44 505 SER A C 1
ATOM 3771 O O . SER A 1 505 ? 2.866 5.621 6.909 1.00 98.44 505 SER A O 1
ATOM 3773 N N . GLU A 1 506 ? 3.702 4.362 5.277 1.00 96.19 506 GLU A N 1
ATOM 3774 C CA . GLU A 1 506 ? 4.178 5.485 4.463 1.00 96.19 506 GLU A CA 1
ATOM 3775 C C . GLU A 1 506 ? 4.059 5.182 2.967 1.00 96.19 506 GLU A C 1
ATOM 3777 O O . GLU A 1 506 ? 4.062 4.021 2.556 1.00 96.19 506 GLU A O 1
ATOM 3782 N N . GLN A 1 507 ? 4.004 6.219 2.128 1.00 95.75 507 GLN A N 1
ATOM 3783 C CA . GLN A 1 507 ? 3.836 6.090 0.676 1.00 95.75 507 GLN A CA 1
ATOM 3784 C C . GLN A 1 507 ? 4.858 5.149 0.019 1.00 95.75 507 GLN A C 1
ATOM 3786 O O . GLN A 1 507 ? 4.487 4.368 -0.868 1.00 95.75 507 GLN A O 1
ATOM 3791 N N . ALA A 1 508 ? 6.124 5.194 0.451 1.00 94.94 508 ALA A N 1
ATOM 3792 C CA . ALA A 1 508 ? 7.161 4.326 -0.092 1.00 94.94 508 ALA A CA 1
ATOM 3793 C C . ALA A 1 508 ? 6.892 2.852 0.229 1.00 94.94 508 ALA A C 1
ATOM 3795 O O . ALA A 1 508 ? 7.022 2.012 -0.654 1.00 94.94 508 ALA A O 1
ATOM 3796 N N . LEU A 1 509 ? 6.512 2.529 1.466 1.00 96.62 509 LEU A N 1
ATOM 3797 C CA . LEU A 1 509 ? 6.217 1.161 1.891 1.00 96.62 509 LEU A CA 1
ATOM 3798 C C . LEU A 1 509 ? 4.899 0.648 1.294 1.00 96.62 509 LEU A C 1
ATOM 3800 O O . LEU A 1 509 ? 4.835 -0.477 0.802 1.00 96.62 509 LEU A O 1
ATOM 3804 N N . ALA A 1 510 ? 3.874 1.494 1.285 1.00 96.44 510 ALA A N 1
ATOM 3805 C CA . ALA A 1 510 ? 2.540 1.203 0.776 1.00 96.44 510 ALA A CA 1
ATOM 3806 C C . ALA A 1 510 ? 2.555 0.690 -0.667 1.00 96.44 510 ALA A C 1
ATOM 3808 O O . ALA A 1 510 ? 1.910 -0.306 -0.989 1.00 96.44 510 ALA A O 1
ATOM 3809 N N . THR A 1 511 ? 3.343 1.345 -1.522 1.00 94.44 511 THR A N 1
ATOM 3810 C CA . THR A 1 511 ? 3.401 1.052 -2.960 1.00 94.44 511 THR A CA 1
ATOM 3811 C C . THR A 1 511 ? 4.596 0.185 -3.365 1.00 94.44 511 THR A C 1
ATOM 3813 O O . THR A 1 511 ? 4.676 -0.240 -4.521 1.00 94.44 511 THR A O 1
ATOM 3816 N N . ARG A 1 512 ? 5.522 -0.099 -2.437 1.00 95.38 512 ARG A N 1
ATOM 3817 C CA . ARG A 1 512 ? 6.682 -0.972 -2.661 1.00 95.38 512 ARG A CA 1
ATOM 3818 C C . ARG A 1 512 ? 6.216 -2.389 -2.901 1.00 95.38 512 ARG A C 1
ATOM 3820 O O . ARG A 1 512 ? 5.643 -3.012 -2.017 1.00 95.38 512 ARG A O 1
ATOM 3827 N N . ILE A 1 513 ? 6.546 -2.913 -4.068 1.00 95.44 513 ILE A N 1
ATOM 3828 C CA . ILE A 1 513 ? 6.328 -4.305 -4.418 1.00 95.44 513 ILE A CA 1
ATOM 3829 C C . ILE A 1 513 ? 7.542 -5.107 -3.962 1.00 95.44 513 ILE A C 1
ATOM 3831 O O . ILE A 1 513 ? 8.680 -4.805 -4.334 1.00 95.44 513 ILE A O 1
ATOM 3835 N N . CYS A 1 514 ? 7.284 -6.157 -3.188 1.00 94.56 514 CYS A N 1
ATOM 3836 C CA . CYS A 1 514 ? 8.289 -7.120 -2.773 1.00 94.56 514 CYS A CA 1
ATOM 3837 C C . CYS A 1 514 ? 7.904 -8.538 -3.181 1.00 94.56 514 CYS A C 1
ATOM 3839 O O . CYS A 1 514 ? 6.728 -8.858 -3.351 1.00 94.56 514 CYS A O 1
ATOM 3841 N N . THR A 1 515 ? 8.918 -9.389 -3.333 1.00 92.06 515 THR A N 1
ATOM 3842 C CA . THR A 1 515 ? 8.723 -10.844 -3.346 1.00 92.06 515 THR A CA 1
ATOM 3843 C C . THR A 1 515 ? 8.920 -11.353 -1.929 1.00 92.06 515 THR A C 1
ATOM 3845 O O . THR A 1 515 ? 10.001 -11.193 -1.370 1.00 92.06 515 THR A O 1
ATOM 3848 N N . VAL A 1 516 ? 7.864 -11.895 -1.330 1.00 92.00 516 VAL A N 1
ATOM 3849 C CA . VAL A 1 516 ? 7.851 -12.333 0.072 1.00 92.00 516 VAL A CA 1
ATOM 3850 C C . VAL A 1 516 ? 7.255 -13.734 0.178 1.00 92.00 516 VAL A C 1
ATOM 3852 O O . VAL A 1 516 ? 6.430 -14.105 -0.663 1.00 92.00 516 VAL A O 1
ATOM 3855 N N . PRO A 1 517 ? 7.626 -14.529 1.193 1.00 91.12 517 PRO A N 1
ATOM 3856 C CA . PRO A 1 517 ? 6.891 -15.745 1.510 1.00 91.12 517 PRO A CA 1
ATOM 3857 C C . PRO A 1 517 ? 5.412 -15.418 1.780 1.00 91.12 517 PRO A C 1
ATOM 3859 O O . PRO A 1 517 ? 5.125 -14.388 2.401 1.00 91.12 517 PRO A O 1
ATOM 3862 N N . PRO A 1 518 ? 4.458 -16.254 1.333 1.00 93.25 518 PRO A N 1
ATOM 3863 C CA . PRO A 1 518 ? 3.073 -16.121 1.765 1.00 93.25 518 PRO A CA 1
ATOM 3864 C C . PRO A 1 518 ? 2.989 -16.156 3.301 1.00 93.25 518 PRO A C 1
ATOM 3866 O O . PRO A 1 518 ? 3.644 -17.010 3.904 1.00 93.25 518 PRO A O 1
ATOM 3869 N N . PRO A 1 519 ? 2.181 -15.290 3.940 1.00 94.25 519 PRO A N 1
ATOM 3870 C CA . PRO A 1 519 ? 1.967 -15.364 5.380 1.00 94.25 519 PRO A CA 1
ATOM 3871 C C . PRO A 1 519 ? 1.419 -16.733 5.796 1.00 94.25 519 PRO A C 1
ATOM 3873 O O . PRO A 1 519 ? 0.478 -17.245 5.180 1.00 94.25 519 PRO A O 1
ATOM 3876 N N . ASP A 1 520 ? 1.989 -17.316 6.853 1.00 94.06 520 ASP A N 1
ATOM 3877 C CA . ASP A 1 520 ? 1.454 -18.536 7.455 1.00 94.06 520 ASP A CA 1
ATOM 3878 C C . ASP A 1 520 ? 0.241 -18.195 8.320 1.00 94.06 520 ASP A C 1
ATOM 3880 O O . ASP A 1 520 ? 0.346 -17.687 9.434 1.00 94.06 520 ASP A O 1
ATOM 3884 N N . LEU A 1 521 ? -0.938 -18.495 7.794 1.00 94.69 521 LEU A N 1
ATOM 3885 C CA . LEU A 1 521 ? -2.210 -18.154 8.417 1.00 94.69 521 LEU A CA 1
ATOM 3886 C C . LEU A 1 521 ? -2.484 -18.918 9.716 1.00 94.69 521 LEU A C 1
ATOM 3888 O O . LEU A 1 521 ? -3.346 -18.500 10.482 1.00 94.69 521 LEU A O 1
ATOM 3892 N N . SER A 1 522 ? -1.769 -20.017 9.975 1.00 94.62 522 SER A N 1
ATOM 3893 C CA . SER A 1 522 ? -1.880 -20.754 11.240 1.00 94.62 522 SER A CA 1
ATOM 3894 C C . SER A 1 522 ? -1.341 -19.954 12.431 1.00 94.62 522 SER A C 1
ATOM 3896 O O . SER A 1 522 ? -1.729 -20.214 13.568 1.00 94.62 522 SER A O 1
ATOM 3898 N N . HIS A 1 523 ? -0.504 -18.944 12.173 1.00 93.44 523 HIS A N 1
ATOM 3899 C CA . HIS A 1 523 ? 0.020 -18.032 13.187 1.00 93.44 523 HIS A CA 1
ATOM 3900 C C . HIS A 1 523 ? -0.853 -16.788 13.399 1.00 93.44 523 HIS A C 1
ATOM 3902 O O . HIS A 1 523 ? -0.528 -15.965 14.250 1.00 93.44 523 HIS A O 1
ATOM 3908 N N . VAL A 1 524 ? -1.949 -16.616 12.652 1.00 94.62 524 VAL A N 1
ATOM 3909 C CA . VAL A 1 524 ? -2.843 -15.468 12.851 1.00 94.62 524 VAL A CA 1
ATOM 3910 C C . VAL A 1 524 ? -3.552 -15.607 14.194 1.00 94.62 524 VAL A C 1
ATOM 3912 O O . VAL A 1 524 ? -4.384 -16.492 14.385 1.00 94.62 524 VAL A O 1
ATOM 3915 N N . GLN A 1 525 ? -3.233 -14.697 15.112 1.00 90.56 525 GLN A N 1
ATOM 3916 C CA . GLN A 1 525 ? -3.888 -14.562 16.406 1.00 90.56 525 GLN A CA 1
ATOM 3917 C C . GLN A 1 525 ? -4.656 -13.247 16.417 1.00 90.56 525 GLN A C 1
ATOM 3919 O O . GLN A 1 525 ? -4.057 -12.178 16.483 1.00 90.56 525 GLN A O 1
ATOM 3924 N N . SER A 1 526 ? -5.984 -13.335 16.313 1.00 89.25 526 SER A N 1
ATOM 3925 C CA . SER A 1 526 ? -6.860 -12.174 16.433 1.00 89.25 526 SER A CA 1
ATOM 3926 C C . SER A 1 526 ? -7.731 -12.284 17.673 1.00 89.25 526 SER A C 1
ATOM 3928 O O . SER A 1 526 ? -8.538 -13.210 17.763 1.00 89.25 526 SER A O 1
ATOM 3930 N N . SER A 1 527 ? -7.575 -11.346 18.607 1.00 92.06 527 SER A N 1
ATOM 3931 C CA . SER A 1 527 ? -8.442 -11.242 19.784 1.00 92.06 527 SER A CA 1
ATOM 3932 C C . SER A 1 527 ? -9.839 -10.778 19.371 1.00 92.06 527 SER A C 1
ATOM 3934 O O . SER A 1 527 ? -9.994 -9.937 18.480 1.00 92.06 527 SER A O 1
ATOM 3936 N N . ASP A 1 528 ? -10.863 -11.331 20.012 1.00 93.50 528 ASP A N 1
ATOM 3937 C CA . ASP A 1 528 ? -12.229 -10.816 19.944 1.00 93.50 528 ASP A CA 1
ATOM 3938 C C . ASP A 1 528 ? -12.508 -9.985 21.196 1.00 93.50 528 ASP A C 1
ATOM 3940 O O . ASP A 1 528 ? -11.973 -10.276 22.270 1.00 93.50 528 ASP A O 1
ATOM 3944 N N . ARG A 1 529 ? -13.351 -8.956 21.068 1.00 94.69 529 ARG A N 1
ATOM 3945 C CA . ARG A 1 529 ? -13.710 -8.116 22.213 1.00 94.69 529 ARG A CA 1
ATOM 3946 C C . ARG A 1 529 ? -14.390 -8.917 23.317 1.00 94.69 529 ARG A C 1
ATOM 3948 O O . ARG A 1 529 ? -15.155 -9.850 23.058 1.00 94.69 529 ARG A O 1
ATOM 3955 N N . LEU A 1 530 ? -14.168 -8.488 24.556 1.00 96.94 530 LEU A N 1
ATOM 3956 C CA . LEU A 1 530 ? -14.815 -9.062 25.729 1.00 96.94 530 LEU A CA 1
ATOM 3957 C C . LEU A 1 530 ? -16.338 -8.883 25.650 1.00 96.94 530 LEU A C 1
ATOM 3959 O O . LEU A 1 530 ? -16.837 -7.762 25.572 1.00 96.94 530 LEU A O 1
ATOM 3963 N N . THR A 1 531 ? -17.083 -9.987 25.713 1.00 96.56 531 THR A N 1
ATOM 3964 C CA . THR A 1 531 ? -18.554 -9.986 25.708 1.00 96.56 531 THR A CA 1
ATOM 3965 C C . THR A 1 531 ? -19.121 -10.277 27.096 1.00 96.56 531 THR A C 1
ATOM 3967 O O . THR A 1 531 ? -18.539 -11.098 27.809 1.00 96.56 531 THR A O 1
ATOM 3970 N N . PRO A 1 532 ? -20.276 -9.698 27.472 1.00 96.25 532 PRO A N 1
ATOM 3971 C CA . PRO A 1 532 ? -20.855 -9.906 28.793 1.00 96.25 532 PRO A CA 1
ATOM 3972 C C . PRO A 1 532 ? -21.326 -11.348 28.990 1.00 96.25 532 PRO A C 1
ATOM 3974 O O . PRO A 1 532 ? -21.883 -11.988 28.094 1.00 96.25 532 PRO A O 1
ATOM 3977 N N . SER A 1 533 ? -21.147 -11.843 30.208 1.00 95.31 533 SER A N 1
ATOM 3978 C CA . SER A 1 533 ? -21.687 -13.116 30.666 1.00 95.31 533 SER A CA 1
ATOM 3979 C C . SER A 1 533 ? -23.212 -13.064 30.833 1.00 95.31 533 SER A C 1
ATOM 3981 O O . SER A 1 533 ? -23.840 -12.010 30.957 1.00 95.31 533 SER A O 1
ATOM 3983 N N . ALA A 1 534 ? -23.839 -14.241 30.896 1.00 93.88 534 ALA A N 1
ATOM 3984 C CA . ALA A 1 534 ? -25.282 -14.349 31.112 1.00 93.88 534 ALA A CA 1
ATOM 3985 C C . ALA A 1 534 ? -25.746 -13.793 32.473 1.00 93.88 534 ALA A C 1
ATOM 3987 O O . ALA A 1 534 ? -26.929 -13.495 32.633 1.00 93.88 534 ALA A O 1
ATOM 3988 N N . GLU A 1 535 ? -24.852 -13.698 33.458 1.00 92.62 535 GLU A N 1
ATOM 3989 C CA . GLU A 1 535 ? -25.149 -13.122 34.772 1.00 92.62 535 GLU A CA 1
ATOM 3990 C C . GLU A 1 535 ? -25.137 -11.595 34.713 1.00 92.62 535 GLU A C 1
ATOM 3992 O O . GLU A 1 535 ? -26.085 -10.960 35.176 1.00 92.62 535 GLU A O 1
ATOM 3997 N N . GLU A 1 536 ? -24.145 -11.012 34.040 1.00 92.88 536 GLU A N 1
ATOM 3998 C CA . GLU A 1 536 ? -24.055 -9.563 33.827 1.00 92.88 536 GLU A CA 1
ATOM 3999 C C . GLU A 1 536 ? -25.257 -9.017 33.053 1.00 92.88 536 GLU A C 1
ATOM 4001 O O . GLU A 1 536 ? -25.784 -7.963 33.395 1.00 92.88 536 GLU A O 1
ATOM 4006 N N . LEU A 1 537 ? -25.758 -9.774 32.073 1.00 93.81 537 LEU A N 1
ATOM 4007 C CA . LEU A 1 537 ? -26.959 -9.413 31.312 1.00 93.81 537 LEU A CA 1
ATOM 4008 C C . LEU A 1 537 ? -28.262 -9.498 32.130 1.00 93.81 537 LEU A C 1
ATOM 4010 O O . LEU A 1 537 ? -29.268 -8.905 31.744 1.00 93.81 537 LEU A O 1
ATOM 4014 N N . LYS A 1 538 ? -28.284 -10.245 33.242 1.00 90.31 538 LYS A N 1
ATOM 4015 C CA . LYS A 1 538 ? -29.453 -10.340 34.138 1.00 90.31 538 LYS A CA 1
ATOM 4016 C C . LYS A 1 538 ? -29.417 -9.307 35.261 1.00 90.31 538 LYS A C 1
ATOM 4018 O O . LYS A 1 538 ? -30.476 -8.915 35.741 1.00 90.31 538 LYS A O 1
ATOM 4023 N N . GLY A 1 539 ? -28.221 -8.914 35.695 1.00 76.75 539 GLY A N 1
ATOM 4024 C CA . GLY A 1 539 ? -27.983 -8.114 36.897 1.00 76.75 539 GLY A CA 1
ATOM 4025 C C . GLY A 1 539 ? -28.052 -6.596 36.720 1.00 76.75 539 GLY A C 1
ATOM 4026 O O . GLY A 1 539 ? -27.642 -5.893 37.634 1.00 76.75 539 GLY A O 1
ATOM 4027 N N . GLY A 1 540 ? -28.545 -6.095 35.583 1.00 86.00 540 GLY A N 1
ATOM 4028 C CA . GLY A 1 540 ? -28.395 -4.686 35.208 1.00 86.00 540 GLY A CA 1
ATOM 4029 C C . GLY A 1 540 ? -27.034 -4.476 34.553 1.00 86.00 540 GLY A C 1
ATOM 4030 O O . GLY A 1 540 ? -26.039 -4.221 35.224 1.00 86.00 540 GLY A O 1
ATOM 4031 N N . TYR A 1 541 ? -26.986 -4.676 33.238 1.00 95.94 541 TYR A N 1
ATOM 4032 C CA . TYR A 1 541 ? -25.762 -4.561 32.456 1.00 95.94 541 TYR A CA 1
ATOM 4033 C C . TYR A 1 541 ? -25.197 -3.134 32.522 1.00 95.94 541 TYR A C 1
ATOM 4035 O O . TYR A 1 541 ? -25.921 -2.170 32.290 1.00 95.94 541 TYR A O 1
ATOM 4043 N N . LEU A 1 542 ? -23.899 -3.030 32.811 1.00 96.62 542 LEU A N 1
ATOM 4044 C CA . LEU A 1 542 ? -23.146 -1.781 32.892 1.00 96.62 542 LEU A CA 1
ATOM 4045 C C . LEU A 1 542 ? -22.089 -1.807 31.792 1.00 96.62 542 LEU A C 1
ATOM 4047 O O . LEU A 1 542 ? -21.154 -2.608 31.869 1.00 96.62 542 LEU A O 1
ATOM 4051 N N . ARG A 1 543 ? -22.264 -0.987 30.747 1.00 97.19 543 ARG A N 1
ATOM 4052 C CA . ARG A 1 543 ? -21.322 -0.948 29.620 1.00 97.19 543 ARG A CA 1
ATOM 4053 C C . ARG A 1 543 ? -19.950 -0.492 30.070 1.00 97.19 543 ARG A C 1
ATOM 4055 O O . ARG A 1 543 ? -18.989 -1.035 29.553 1.00 97.19 543 ARG A O 1
ATOM 4062 N N . TYR A 1 544 ? -19.887 0.471 30.981 1.00 97.31 544 TYR A N 1
ATOM 4063 C CA . TYR A 1 544 ? -18.668 1.166 31.387 1.00 97.31 544 TYR A CA 1
ATOM 4064 C C . TYR A 1 544 ? -18.288 0.786 32.813 1.00 97.31 544 TYR A C 1
ATOM 4066 O O . TYR A 1 544 ? -17.907 1.632 33.615 1.00 97.31 544 TYR A O 1
ATOM 4074 N N . ARG A 1 545 ? -18.476 -0.496 33.159 1.00 96.31 545 ARG A N 1
ATOM 4075 C CA . ARG A 1 545 ? -18.138 -0.998 34.489 1.00 96.31 545 ARG A CA 1
ATOM 4076 C C . ARG A 1 545 ? -16.665 -0.735 34.786 1.00 96.31 545 ARG A C 1
ATOM 4078 O O . ARG A 1 545 ? -15.813 -1.160 34.006 1.00 96.31 545 ARG A O 1
ATOM 4085 N N . ASP A 1 546 ? -16.382 -0.152 35.941 1.00 94.88 546 ASP A N 1
ATOM 4086 C CA . ASP A 1 546 ? -15.016 0.006 36.418 1.00 94.88 546 ASP A CA 1
ATOM 4087 C C . ASP A 1 546 ? -14.475 -1.361 36.863 1.00 94.88 546 ASP A C 1
ATOM 4089 O O . ASP A 1 546 ? -15.021 -2.033 37.746 1.00 94.88 546 ASP A O 1
ATOM 4093 N N . THR A 1 547 ? -13.430 -1.829 36.184 1.00 96.06 547 THR A N 1
ATOM 4094 C CA . THR A 1 547 ? -12.809 -3.130 36.448 1.00 96.06 547 THR A CA 1
ATOM 4095 C C . THR A 1 547 ? -11.329 -2.955 36.734 1.00 96.06 547 THR A C 1
ATOM 4097 O O . THR A 1 547 ? -10.699 -2.018 36.257 1.00 96.06 547 THR A O 1
ATOM 4100 N N . GLU A 1 548 ? -10.719 -3.924 37.424 1.00 96.06 548 GLU A N 1
ATOM 4101 C CA . GLU A 1 548 ? -9.272 -3.908 37.700 1.00 96.06 548 GLU A CA 1
ATOM 4102 C C . GLU A 1 548 ? -8.408 -3.808 36.429 1.00 96.06 548 GLU A C 1
ATOM 4104 O O . GLU A 1 548 ? -7.275 -3.334 36.484 1.00 96.06 548 GLU A O 1
ATOM 4109 N N . THR A 1 549 ? -8.932 -4.264 35.286 1.00 95.56 549 THR A N 1
ATOM 4110 C CA . THR A 1 549 ? -8.236 -4.214 33.991 1.00 95.56 549 THR A CA 1
ATOM 4111 C C . THR A 1 549 ? -8.492 -2.928 33.208 1.00 95.56 549 THR A C 1
ATOM 4113 O O . THR A 1 549 ? -7.797 -2.676 32.227 1.00 95.56 549 THR A O 1
ATOM 4116 N N . GLY A 1 550 ? -9.498 -2.142 33.601 1.00 95.19 550 GLY A N 1
ATOM 4117 C CA . GLY A 1 550 ? -10.010 -1.010 32.828 1.00 95.19 550 GLY A CA 1
ATOM 4118 C C . GLY A 1 550 ? -10.822 -1.397 31.585 1.00 95.19 550 GLY A C 1
ATOM 4119 O O . GLY A 1 550 ? -11.286 -0.511 30.882 1.00 95.19 550 GLY A O 1
ATOM 4120 N N . VAL A 1 551 ? -11.014 -2.693 31.298 1.00 96.81 551 VAL A N 1
ATOM 4121 C CA . VAL A 1 551 ? -11.793 -3.165 30.143 1.00 96.81 551 VAL A CA 1
ATOM 4122 C C . VAL A 1 551 ? -13.137 -3.707 30.612 1.00 96.81 551 VAL A C 1
ATOM 4124 O O . VAL A 1 551 ? -13.216 -4.657 31.392 1.00 96.81 551 VAL A O 1
ATOM 4127 N N . SER A 1 552 ? -14.210 -3.112 30.113 1.00 97.06 552 SER A N 1
ATOM 4128 C CA . SER A 1 552 ? -15.585 -3.456 30.458 1.00 97.06 552 SER A CA 1
ATOM 4129 C C . SER A 1 552 ? -16.214 -4.331 29.363 1.00 97.06 552 SER A C 1
ATOM 4131 O O . SER A 1 552 ? -15.876 -4.243 28.186 1.00 97.06 552 SER A O 1
ATOM 4133 N N . ALA A 1 553 ? -17.091 -5.273 29.716 1.00 96.94 553 ALA A N 1
ATOM 4134 C CA . ALA A 1 553 ? -17.640 -6.203 28.728 1.00 96.94 553 ALA A CA 1
ATOM 4135 C C . ALA A 1 553 ? -18.636 -5.496 27.794 1.00 96.94 553 ALA A C 1
ATOM 4137 O O . ALA A 1 553 ? -19.561 -4.840 28.266 1.00 96.94 553 ALA A O 1
ATOM 4138 N N . MET A 1 554 ? -18.514 -5.675 26.476 1.00 97.19 554 MET A N 1
ATOM 4139 C CA . MET A 1 554 ? -19.314 -4.965 25.472 1.00 97.19 554 MET A CA 1
ATOM 4140 C C . MET A 1 554 ? -20.436 -5.846 24.901 1.00 97.19 554 MET A C 1
ATOM 4142 O O . MET A 1 554 ? -20.196 -6.888 24.286 1.00 97.19 554 MET A O 1
ATOM 4146 N N . ALA A 1 555 ? -21.689 -5.426 25.081 1.00 96.88 555 ALA A N 1
ATOM 4147 C CA . ALA A 1 555 ? -22.843 -6.021 24.419 1.00 96.88 555 ALA A CA 1
ATOM 4148 C C . ALA A 1 555 ? -22.974 -5.492 22.984 1.00 96.88 555 ALA A C 1
ATOM 4150 O O . ALA A 1 555 ? -22.611 -4.357 22.691 1.00 96.88 555 ALA A O 1
ATOM 4151 N N . VAL A 1 556 ? -23.557 -6.290 22.088 1.00 96.38 556 VAL A N 1
ATOM 4152 C CA . VAL A 1 556 ? -23.921 -5.829 20.736 1.00 96.38 556 VAL A CA 1
ATOM 4153 C C . VAL A 1 556 ? -25.422 -5.536 20.655 1.00 96.38 556 VAL A C 1
ATOM 4155 O O . VAL A 1 556 ? -26.210 -6.229 21.316 1.00 96.38 556 VAL A O 1
ATOM 4158 N N . PRO A 1 557 ? -25.864 -4.562 19.838 1.00 97.00 557 PRO A N 1
ATOM 4159 C CA . PRO A 1 557 ? -27.279 -4.278 19.632 1.00 97.00 557 PRO A CA 1
ATOM 4160 C C . PRO A 1 557 ? -28.099 -5.534 19.319 1.00 97.00 557 PRO A C 1
ATOM 4162 O O . PRO A 1 557 ? -27.748 -6.337 18.455 1.00 97.00 557 PRO A O 1
ATOM 4165 N N . GLY A 1 558 ? -29.212 -5.700 20.037 1.00 95.69 558 GLY A N 1
ATOM 4166 C CA . GLY A 1 558 ? -30.067 -6.888 19.960 1.00 95.69 558 GLY A CA 1
ATOM 4167 C C . GLY A 1 558 ? -29.756 -7.975 20.996 1.00 95.69 558 GLY A C 1
ATOM 4168 O O . GLY A 1 558 ? -30.535 -8.921 21.106 1.00 95.69 558 GLY A O 1
ATOM 4169 N N . THR A 1 559 ? -28.686 -7.837 21.789 1.00 96.38 559 THR A N 1
ATOM 4170 C CA . THR A 1 559 ? -28.401 -8.726 22.930 1.00 96.38 559 THR A CA 1
ATOM 4171 C C . THR A 1 559 ? -29.447 -8.524 24.039 1.00 96.38 559 THR A C 1
ATOM 4173 O O . THR A 1 559 ? -29.550 -7.420 24.579 1.00 96.38 559 THR A O 1
ATOM 4176 N N . PRO A 1 560 ? -30.236 -9.550 24.419 1.00 95.94 560 PRO A N 1
ATOM 4177 C CA . PRO A 1 560 ? -31.213 -9.421 25.500 1.00 95.94 560 PRO A CA 1
ATOM 4178 C C . PRO A 1 560 ? -30.544 -9.056 26.831 1.00 95.94 560 PRO A C 1
ATOM 4180 O O . PRO A 1 560 ? -29.598 -9.721 27.242 1.00 95.94 560 PRO A O 1
ATOM 4183 N N . GLY A 1 561 ? -31.045 -8.016 27.503 1.00 95.12 561 GLY A N 1
ATOM 4184 C CA . GLY A 1 561 ? -30.487 -7.527 28.772 1.00 95.12 561 GLY A CA 1
ATOM 4185 C C . GLY A 1 561 ? -29.222 -6.668 28.640 1.00 95.12 561 GLY A C 1
ATOM 4186 O O . GLY A 1 561 ? -28.761 -6.139 29.640 1.00 95.12 561 GLY A O 1
ATOM 4187 N N . GLY A 1 562 ? -28.689 -6.484 27.427 1.00 95.94 562 GLY A N 1
ATOM 4188 C CA . GLY A 1 562 ? -27.468 -5.713 27.158 1.00 95.94 562 GLY A CA 1
ATOM 4189 C C . GLY A 1 562 ? -27.737 -4.322 26.586 1.00 95.94 562 GLY A C 1
ATOM 4190 O O . GLY A 1 562 ? -27.058 -3.904 25.654 1.00 95.94 562 GLY A O 1
ATOM 4191 N N . VAL A 1 563 ? -28.790 -3.644 27.048 1.00 94.94 563 VAL A N 1
ATOM 4192 C CA . VAL A 1 563 ? -29.136 -2.300 26.561 1.00 94.94 563 VAL A CA 1
ATOM 4193 C C . VAL A 1 563 ? -28.187 -1.284 27.185 1.00 94.94 563 VAL A C 1
ATOM 4195 O O . VAL A 1 563 ? -28.036 -1.272 28.399 1.00 94.94 563 VAL A O 1
ATOM 4198 N N . TYR A 1 564 ? -27.586 -0.427 26.363 1.00 95.62 564 TYR A N 1
ATOM 4199 C CA . TYR A 1 564 ? -26.764 0.698 26.806 1.00 95.62 564 TYR A CA 1
ATOM 4200 C C . TYR A 1 564 ? -26.693 1.774 25.716 1.00 95.62 564 TYR A C 1
ATOM 4202 O O . TYR A 1 564 ? -27.018 1.513 24.551 1.00 95.62 564 TYR A O 1
ATOM 4210 N N . THR A 1 565 ? -26.230 2.967 26.087 1.00 95.06 565 THR A N 1
ATOM 4211 C CA . THR A 1 565 ? -25.940 4.059 25.149 1.00 95.06 565 THR A CA 1
ATOM 4212 C C . THR A 1 565 ? -24.437 4.283 25.091 1.00 95.06 565 THR A C 1
ATOM 4214 O O . THR A 1 565 ? -23.817 4.501 26.124 1.00 95.06 565 THR A O 1
ATOM 4217 N N . ALA A 1 566 ? -23.857 4.247 23.891 1.00 96.25 566 ALA A N 1
ATOM 4218 C CA . ALA A 1 566 ? -22.494 4.722 23.678 1.00 96.25 566 ALA A CA 1
ATOM 4219 C C . ALA A 1 566 ? -22.514 6.240 23.465 1.00 96.25 566 ALA A C 1
ATOM 4221 O O . ALA A 1 566 ? -23.299 6.730 22.650 1.00 96.25 566 ALA A O 1
ATOM 4222 N N . THR A 1 567 ? -21.688 6.987 24.195 1.00 94.81 567 THR A N 1
ATOM 4223 C CA . THR A 1 567 ? -21.751 8.455 24.220 1.00 94.81 567 THR A CA 1
ATOM 4224 C C . THR A 1 567 ? -20.362 9.091 24.205 1.00 94.81 567 THR A C 1
ATOM 4226 O O . THR A 1 567 ? -19.407 8.530 24.726 1.00 94.81 567 THR A O 1
ATOM 4229 N N . GLY A 1 568 ? -20.259 10.279 23.601 1.00 95.69 568 GLY A N 1
ATOM 4230 C CA . GLY A 1 568 ? -19.054 11.118 23.647 1.00 95.69 568 GLY A CA 1
ATOM 4231 C C . GLY A 1 568 ? -19.020 12.084 24.836 1.00 95.69 568 GLY A C 1
ATOM 4232 O O . GLY A 1 568 ? -18.114 12.904 24.931 1.00 95.69 568 GLY A O 1
ATOM 4233 N N . ILE A 1 569 ? -20.030 12.041 25.707 1.00 95.69 569 ILE A N 1
ATOM 4234 C CA . ILE A 1 569 ? -20.067 12.804 26.960 1.00 95.69 569 ILE A CA 1
ATOM 4235 C C . ILE A 1 569 ? -19.447 11.938 28.059 1.00 95.69 569 ILE A C 1
ATOM 4237 O O . ILE A 1 569 ? -19.599 10.718 28.022 1.00 95.69 569 ILE A O 1
ATOM 4241 N N . GLU A 1 570 ? -18.797 12.562 29.040 1.00 95.69 570 GLU A N 1
ATOM 4242 C CA . GLU A 1 570 ? -18.396 11.880 30.274 1.00 95.69 570 GLU A CA 1
ATOM 4243 C C . GLU A 1 570 ? -19.588 11.172 30.932 1.00 95.69 570 GLU A C 1
ATOM 4245 O O . GLU A 1 570 ? -20.709 11.697 30.908 1.00 95.69 570 GLU A O 1
ATOM 4250 N N . HIS A 1 571 ? -19.372 9.978 31.478 1.00 96.06 571 HIS A N 1
ATOM 4251 C CA . HIS A 1 571 ? -20.470 9.103 31.881 1.00 96.06 571 HIS A CA 1
ATOM 4252 C C . HIS A 1 571 ? -20.183 8.240 33.111 1.00 96.06 571 HIS A C 1
ATOM 4254 O O . HIS A 1 571 ? -19.043 8.038 33.513 1.00 96.06 571 HIS A O 1
ATOM 4260 N N . ASP A 1 572 ? -21.262 7.762 33.731 1.00 94.56 572 ASP A N 1
ATOM 4261 C CA . ASP A 1 572 ? -21.217 6.716 34.752 1.00 94.56 572 ASP A CA 1
ATOM 4262 C C . ASP A 1 572 ? -21.128 5.306 34.129 1.00 94.56 572 ASP A C 1
ATOM 4264 O O . ASP A 1 572 ? -21.143 5.141 32.907 1.00 94.56 572 ASP A O 1
ATOM 4268 N N . GLU A 1 573 ? -21.078 4.266 34.968 1.00 95.31 573 GLU A N 1
ATOM 4269 C CA . GLU A 1 573 ? -20.953 2.870 34.519 1.00 95.31 573 GLU A CA 1
ATOM 4270 C C . GLU A 1 573 ? -22.130 2.387 33.634 1.00 95.31 573 GLU A C 1
ATOM 4272 O O . GLU A 1 573 ? -21.990 1.431 32.861 1.00 95.31 573 GLU A O 1
ATOM 4277 N N . GLU A 1 574 ? -23.298 3.040 33.716 1.00 93.44 574 GLU A N 1
ATOM 4278 C CA . GLU A 1 574 ? -24.477 2.763 32.879 1.00 93.44 574 GLU A CA 1
ATOM 4279 C C . GLU A 1 574 ? -24.389 3.438 31.496 1.00 93.44 574 GLU A C 1
ATOM 4281 O O . GLU A 1 574 ? -25.081 3.030 30.556 1.00 93.44 574 GLU A O 1
ATOM 4286 N N . GLY A 1 575 ? -23.534 4.455 31.353 1.00 94.62 575 GLY A N 1
ATOM 4287 C CA . GLY A 1 575 ? -23.431 5.301 30.164 1.00 94.62 575 GLY A CA 1
ATOM 4288 C C . GLY A 1 575 ? -24.311 6.553 30.220 1.00 94.62 575 GLY A C 1
ATOM 4289 O O . GLY A 1 575 ? -24.521 7.202 29.189 1.00 94.62 575 GLY A O 1
ATOM 4290 N N . ASN A 1 576 ? -24.853 6.905 31.391 1.00 94.56 576 ASN A N 1
ATOM 4291 C CA . ASN A 1 576 ? -25.580 8.158 31.572 1.00 94.56 576 ASN A CA 1
ATOM 4292 C C . ASN A 1 576 ? -24.589 9.314 31.760 1.00 94.56 576 ASN A C 1
ATOM 4294 O O . ASN A 1 576 ? -23.545 9.118 32.378 1.00 94.56 576 ASN A O 1
ATOM 4298 N N . PRO A 1 577 ? -24.905 10.540 31.302 1.00 95.25 577 PRO A N 1
ATOM 4299 C CA . PRO A 1 577 ? -24.011 11.677 31.485 1.00 95.25 577 PRO A CA 1
ATOM 4300 C C . PRO A 1 577 ? -23.657 11.943 32.956 1.00 95.25 577 PRO A C 1
ATOM 4302 O O . PRO A 1 577 ? -24.539 12.190 33.783 1.00 95.25 577 PRO A O 1
ATOM 4305 N N . GLY A 1 578 ? -22.360 11.948 33.256 1.00 90.81 578 GLY A N 1
ATOM 4306 C CA . GLY A 1 578 ? -21.795 12.165 34.582 1.00 90.81 578 GLY A CA 1
ATOM 4307 C C . GLY A 1 578 ? -20.899 13.401 34.598 1.00 90.81 578 GLY A C 1
ATOM 4308 O O . GLY A 1 578 ? -19.932 13.487 33.855 1.00 90.81 578 GLY A O 1
ATOM 4309 N N . TYR A 1 579 ? -21.215 14.382 35.447 1.00 91.56 579 TYR A N 1
ATOM 4310 C CA . TYR A 1 579 ? -20.460 15.648 35.533 1.00 91.56 579 TYR A CA 1
ATOM 4311 C C . TYR A 1 579 ? -19.855 15.905 36.911 1.00 91.56 579 TYR A C 1
ATOM 4313 O O . TYR A 1 579 ? -19.162 16.901 37.115 1.00 91.56 579 TYR A O 1
ATOM 4321 N N . THR A 1 580 ? -20.194 15.061 37.881 1.00 89.06 580 THR A N 1
ATOM 4322 C CA . THR A 1 580 ? -19.888 15.292 39.288 1.00 89.06 580 THR A CA 1
ATOM 4323 C C . THR A 1 580 ? -18.548 14.648 39.622 1.00 89.06 580 THR A C 1
ATOM 4325 O O . THR A 1 580 ? -18.448 13.425 39.537 1.00 89.06 580 THR A O 1
ATOM 4328 N N . PRO A 1 581 ? -17.534 15.424 40.043 1.00 86.06 581 PRO A N 1
ATOM 4329 C CA . PRO A 1 581 ? -16.287 14.852 40.523 1.00 86.06 581 PRO A CA 1
ATOM 4330 C C . PRO A 1 581 ? -16.536 13.980 41.753 1.00 86.06 581 PRO A C 1
ATOM 4332 O O . PRO A 1 581 ? -17.285 14.364 42.656 1.00 86.06 581 PRO A O 1
ATOM 4335 N N . GLN A 1 582 ? -15.875 12.832 41.805 1.00 75.69 582 GLN A N 1
ATOM 4336 C CA . GLN A 1 582 ? -15.780 12.023 43.013 1.00 75.69 582 GLN A CA 1
ATOM 4337 C C . GLN A 1 582 ? -14.574 12.557 43.800 1.00 75.69 582 GLN A C 1
ATOM 4339 O O . GLN A 1 582 ? -13.446 12.502 43.311 1.00 75.69 582 GLN A O 1
ATOM 4344 N N . LEU A 1 583 ? -14.839 13.199 44.945 1.00 55.44 583 LEU A N 1
ATOM 4345 C CA . LEU A 1 583 ? -13.829 13.850 45.795 1.00 55.44 583 LEU A CA 1
ATOM 4346 C C . LEU A 1 583 ? -13.170 12.884 46.777 1.00 55.44 583 LEU A C 1
ATOM 4348 O O . LEU A 1 583 ? -13.908 12.052 47.354 1.00 55.44 583 LEU A O 1
#

Sequence (583 aa):
MARPAAPIPGCPDSPSVHARAAGRSPWRGPGGHPACRALCWTSSGTLPAPGIRFPARAREGGRKGAIRQGRQLHPHPRTRGRPPRLPIIGADGILVSRLLLAAPHSKRKHLAMSVRPVQPGEEARPTATQTTDVVLRLVGESGEGTVSLGDLAVQMFAAMGLDIYTFQTFPAEIKGGTVMYQIRAKSGTPLSQGDAVDILVALNGEGFGLFGQGLREDGILLYDSDVFRPDPEPGRTEYALPISALARAEKEAVRHEIEGEQLKRLPAPKNMVGLGALLRLVNAPLEPAERYVSDLFGRKGEAIVRMNVSALRTGAHHVEEQIAGRRTPRVFPVERIEPAIRVNGNQMLAMGAIAAGLRFYAGYPITPATEIMEFLAKELPQHGGDVIQAEDEIAALGMCLGASYAGKKAMTASSGPGISLMCEQINLAAQAEIPVVIADIQRGGASTGMPTKTSQGDLNLALYGVHNESPRIVLAPSSVTDCFWTAVDAFSLAEEFQCPVLVLSEQALATRICTVPPPDLSHVQSSDRLTPSAEELKGGYLRYRDTETGVSAMAVPGTPGGVYTATGIEHDEEGNPGYTPQL

Foldseek 3Di:
DDDDDDDDDDDDDDDDDDDDDDDDDDDDDDDDDDDDDDDDDDDDDDDDDDDDDDDDDDDDDDDDDDDDDDDDDDDDDDDDDDDDDDDDDDDDDPPPPPVADPDDDDDDDDDDDDDDDDDDDDDDDDPDDAFQKAKEKFKDWDPLCSVVLLVLVVVQLVVLVWWKKKFKFDDPDNGTDMIMIMIITGDDFDQDSDQAHQEYEYAAPVRCVVCVVRHDLLHEYEYQQCHDDDDDGHNYHYDYDVLVVLLVVLLVVLCVVDPPVRSVVDDRLSSLLSNLLLCLLQVHDCVVSLVVLCSVCVVVDDSSSCSSSVSSPNSNVSRVVVPVPTDGNHHHRDDHPADWDKDFQLLLLLLLLVLLQAAEFEEEDAPPNNVNLVNCCPPNVVSNHDYYDDPALCRRLVVQQVVQLQQGAYEYEDEDQSLLVCQVVLLLQQQLLGQYEYEHAYAADDPVGRRRHKDQPCPCCQVPVHPDDGDEAEEEASASNSSSVSSLVSQQCSQARSHYYYYYHINRRRGIIIIGHDDDSVPRDHHHHAADDPVCLVVQNFQQDDDPVSGGHRDHPPPRSRDADRDSAPDDRRRHHDDDDDD

Radius of gyration: 31.93 Å; chains: 1; bounding box: 96×78×87 Å